Protein AF-A0A1B8F2D0-F1 (afdb_monomer)

Mean predicted aligned error: 13.28 Å

pLDDT: mean 87.21, std 10.66, range [32.91, 98.19]

Nearest PDB structures (foldseek):
  6fv0-assembly1_A  TM=8.113E-01  e=6.434E-10  Mus musculus
  6swu-assembly1_B  TM=7.373E-01  e=1.592E-09  Mus musculus
  7ai4-assembly2_B  TM=6.743E-01  e=9.922E-10  Homo sapiens
  7aie-assembly1_A  TM=6.925E-01  e=1.829E-08  Homo sapiens
  3edt-assembly2_D  TM=6.361E-01  e=1.054E-08  Homo sapiens

Solvent-accessible surface area (backbone atoms only — not comparable to full-atom values): 30219 Å² total; per-residue (Å²): 129,83,78,59,71,60,53,54,61,32,40,35,38,61,39,66,44,90,53,59,68,69,58,49,48,52,48,52,46,50,40,51,60,76,57,53,54,95,76,41,74,86,56,49,50,70,50,76,46,78,29,65,37,58,78,40,87,68,29,21,28,32,45,37,34,28,32,81,57,75,59,72,82,53,43,60,38,75,77,45,39,87,51,74,49,78,46,71,43,88,98,40,63,32,36,39,28,60,41,48,74,42,69,41,54,63,60,73,50,47,84,100,53,73,72,64,31,42,35,41,34,34,53,17,71,73,39,43,39,69,63,70,50,36,53,96,55,59,81,52,49,32,46,74,53,77,46,45,44,76,80,42,34,42,34,45,42,30,31,40,15,66,88,30,62,82,54,97,84,59,92,74,45,78,61,50,53,49,48,52,51,52,56,54,46,48,63,60,35,70,49,71,70,56,60,70,39,50,76,45,80,47,69,47,61,80,78,64,96,46,79,90,50,46,68,60,49,63,70,44,41,66,59,55,56,52,60,71,68,59,90,73,85,54,64,68,60,33,48,52,51,21,50,53,27,49,54,49,24,53,51,23,53,75,72,44,37,35,72,58,19,41,58,35,27,52,51,22,27,52,38,31,28,73,71,65,33,65,75,29,69,74,19,34,51,33,43,42,52,39,19,50,36,33,40,63,36,34,43,38,71,60,14,44,57,42,28,53,53,40,38,58,44,33,36,72,70,68,28,70,61,31,69,69,31,30,50,40,36,38,52,42,17,51,43,29,39,74,45,59,40,42,71,62,15,38,54,34,14,52,50,22,28,54,32,32,36,69,65,66,29,78,75,32,71,70,24,46,60,24,48,53,54,32,34,53,36,30,49,76,72,67,40,38,70,62,35,45,56,52,43,53,54,50,37,56,42,30,37,70,75,67,31,64,74,31,70,67,29,32,52,45,46,38,55,46,17,56,41,26,47,76,72,67,39,29,71,61,13,33,57,35,22,51,51,34,28,50,44,31,32,76,74,62,34,72,68,32,69,74,20,28,52,30,31,39,53,30,15,54,26,28,41,75,66,69,38,49,73,63,14,48,52,26,22,52,52,22,28,52,36,29,37,76,74,68,31,66,72,30,71,70,17,38,50,24,39,46,51,44,18,54,49,31,41,76,72,68,42,42,69,63,15,34,57,36,20,53,51,31,24,56,47,34,26,70,46,30,29,71,66,8,66,67,22,38,47,31,40,44,52,32,17,50,33,33,42,75,67,70,38,49,70,61,14,45,55,41,25,46,53,35,24,56,48,31,31,72,63,40,29,69,85,19,70,69,22,47,49,33,47,50,51,38,53,51,54,54,62,76,72,110

Secondary structure (DSSP, 8-state):
---PPPPEEEEEEEEESSS-HHHHHHHHHHHHHTTPPTTTTTT-EEEEEEEE-SS-TTEEEEEEEEESS--GGGHHHHHSTTS-EEEEETTEEEEEESS-BEEEE-SPPPTT----EEEEEEE-TT--TTGGGB-SSTT--BHHHHTHHHH-TTEEEEEEE------TTSS--HHHHHHHHHHHHHHHS-SHHHHHS-EEEEEE------GGGHHHHHHHHHHHHHHHTS----HHHHHHHHHHHHHHHHHHHHTT-HHHHHHHHHHHHHHHHHHH-TTSHHHHHHHHHHHHHHHHTT-HHHHHHHHHHHHHHHHHHT-TTSHHHHHHHHHHHHHHHHTT-HHHHHHHHHHHHHHHHHHT-TTSHHHHHHHHHHHHHHHHTT-HHHHHHHHHHHHHHHHHHT-TTSHHHHHHHHHHHHHHHHTT-HHHHHHHHHHHHHHHHHHH-SSSHHHHHHHHHHHHHHHHTT-HHHHHHHHHHHHHHHHHHH-TTSHHHHHHHHHHHHHHHHTT-HHHHHHHHHHHHHHHHHHH-TTSHHHHHHHHHHHHHHHHTT-HHHHHHHHHHHHHHHHHHH-TTSHHHHHHHHHHHHHHHHT-

Structure (mmCIF, N/CA/C/O backbone):
data_AF-A0A1B8F2D0-F1
#
_entry.id   AF-A0A1B8F2D0-F1
#
loop_
_atom_site.group_PDB
_atom_site.id
_atom_site.type_symbol
_atom_site.label_atom_id
_atom_site.label_alt_id
_atom_site.label_comp_id
_atom_site.label_asym_id
_atom_site.label_entity_id
_atom_site.label_seq_id
_atom_site.pdbx_PDB_ins_code
_atom_site.Cartn_x
_atom_site.Cartn_y
_atom_site.Cartn_z
_atom_site.occupancy
_atom_site.B_iso_or_equiv
_atom_site.auth_seq_id
_atom_site.auth_comp_id
_atom_site.auth_asym_id
_atom_site.auth_atom_id
_atom_site.pdbx_PDB_model_num
ATOM 1 N N . MET A 1 1 ? 17.342 -32.449 -41.306 1.00 37.16 1 MET A N 1
ATOM 2 C CA . MET A 1 1 ? 17.798 -31.048 -41.423 1.00 37.16 1 MET A CA 1
ATOM 3 C C . MET A 1 1 ? 18.150 -30.570 -40.030 1.00 37.16 1 MET A C 1
ATOM 5 O O . MET A 1 1 ? 17.300 -30.685 -39.156 1.00 37.16 1 MET A O 1
ATOM 9 N N . ALA A 1 2 ? 19.387 -30.128 -39.799 1.00 32.91 2 ALA A N 1
ATOM 10 C CA . ALA A 1 2 ? 19.757 -29.529 -38.520 1.00 32.91 2 ALA A CA 1
ATOM 11 C C . ALA A 1 2 ? 18.815 -28.348 -38.241 1.00 32.91 2 ALA A C 1
ATOM 13 O O . ALA A 1 2 ? 18.582 -27.526 -39.129 1.00 32.91 2 ALA A O 1
ATOM 14 N N . ALA A 1 3 ? 18.221 -28.301 -37.048 1.00 40.53 3 ALA A N 1
ATOM 15 C CA . ALA A 1 3 ? 17.404 -27.167 -36.649 1.00 40.53 3 ALA A CA 1
ATOM 16 C C . ALA A 1 3 ? 18.291 -25.914 -36.697 1.00 40.53 3 ALA A C 1
ATOM 18 O O . ALA A 1 3 ? 19.276 -25.839 -35.962 1.00 40.53 3 ALA A O 1
ATOM 19 N N . LYS A 1 4 ? 17.984 -24.961 -37.590 1.00 53.47 4 LYS A N 1
ATOM 20 C CA . LYS A 1 4 ? 18.651 -23.653 -37.585 1.00 53.47 4 LYS A CA 1
ATOM 21 C C . LYS A 1 4 ? 18.490 -23.075 -36.177 1.00 53.47 4 LYS A C 1
ATOM 23 O O . LYS A 1 4 ? 17.372 -23.022 -35.667 1.00 53.47 4 LYS A O 1
ATOM 28 N N . LYS A 1 5 ? 19.604 -22.718 -35.529 1.00 59.19 5 LYS A N 1
ATOM 29 C CA . LYS A 1 5 ? 19.568 -22.010 -34.243 1.00 59.19 5 LYS A CA 1
ATOM 30 C C . LYS A 1 5 ? 18.756 -20.722 -34.424 1.00 59.19 5 LYS A C 1
ATOM 32 O O . LYS A 1 5 ? 18.822 -20.098 -35.482 1.00 59.19 5 LYS A O 1
ATOM 37 N N . LYS A 1 6 ? 17.984 -20.361 -33.397 1.00 70.81 6 LYS A N 1
ATOM 38 C CA . LYS A 1 6 ? 17.197 -19.124 -33.341 1.00 70.81 6 LYS A CA 1
ATOM 39 C C . LYS A 1 6 ? 18.128 -17.934 -33.599 1.00 70.81 6 LYS A C 1
ATOM 41 O O . LYS A 1 6 ? 19.119 -17.796 -32.888 1.00 70.81 6 LYS A O 1
ATOM 46 N N . GLY A 1 7 ? 17.823 -17.131 -34.617 1.00 79.94 7 GLY A N 1
ATOM 47 C CA . GLY A 1 7 ? 18.615 -15.952 -34.951 1.00 79.94 7 GLY A CA 1
ATOM 48 C C . GLY A 1 7 ? 18.412 -14.825 -33.941 1.00 79.94 7 GLY A C 1
ATOM 49 O O . GLY A 1 7 ? 17.375 -14.763 -33.263 1.00 79.94 7 GLY A O 1
ATOM 50 N N . ILE A 1 8 ? 19.408 -13.952 -33.821 1.00 87.44 8 ILE A N 1
ATOM 51 C CA . ILE A 1 8 ? 19.352 -12.752 -32.977 1.00 87.44 8 ILE A CA 1
ATOM 52 C C . ILE A 1 8 ? 18.845 -11.608 -33.848 1.00 87.44 8 ILE A C 1
ATOM 54 O O . ILE A 1 8 ? 19.305 -11.446 -34.973 1.00 87.44 8 ILE A O 1
ATOM 58 N N . VAL A 1 9 ? 17.848 -10.871 -33.356 1.00 92.00 9 VAL A N 1
ATOM 59 C CA . VAL A 1 9 ? 17.161 -9.833 -34.132 1.00 92.00 9 VAL A CA 1
ATOM 60 C C . VAL A 1 9 ? 17.564 -8.467 -33.606 1.00 92.00 9 VAL A C 1
ATOM 62 O O . VAL A 1 9 ? 17.393 -8.209 -32.417 1.00 92.00 9 VAL A O 1
ATOM 65 N N . PHE A 1 10 ? 18.030 -7.613 -34.509 1.00 94.69 10 PHE A N 1
ATOM 66 C CA . PHE A 1 10 ? 18.288 -6.198 -34.281 1.00 94.69 10 PHE A CA 1
ATOM 67 C C . PHE A 1 10 ? 17.246 -5.362 -35.016 1.00 94.69 10 PHE A C 1
ATOM 69 O O . PHE A 1 10 ? 16.737 -5.755 -36.074 1.00 94.69 10 PHE A O 1
ATOM 76 N N . ARG A 1 11 ? 16.926 -4.203 -34.451 1.00 96.19 11 ARG A N 1
ATOM 77 C CA . ARG A 1 11 ? 16.190 -3.151 -35.139 1.00 96.19 11 ARG A CA 1
ATOM 78 C C . ARG A 1 11 ? 17.190 -2.201 -35.779 1.00 96.19 11 ARG A C 1
ATOM 80 O O . ARG A 1 11 ? 18.171 -1.840 -35.147 1.00 96.19 11 ARG A O 1
ATOM 87 N N . VAL A 1 12 ? 16.915 -1.789 -37.011 1.00 96.62 12 VAL A N 1
ATOM 88 C CA . VAL A 1 12 ? 17.678 -0.756 -37.717 1.00 96.62 12 VAL A CA 1
ATOM 89 C C . VAL A 1 12 ? 16.758 0.414 -38.010 1.00 96.62 12 VAL A C 1
ATOM 91 O O . VAL A 1 12 ? 15.696 0.225 -38.604 1.00 96.62 12 VAL A O 1
ATOM 94 N N . THR A 1 13 ? 17.148 1.614 -37.601 1.00 95.12 13 THR A N 1
ATOM 95 C CA . THR A 1 13 ? 16.396 2.857 -37.820 1.00 95.12 13 THR A CA 1
ATOM 96 C C . THR A 1 13 ? 17.169 3.810 -38.737 1.00 95.12 13 THR A C 1
ATOM 98 O O . THR A 1 13 ? 18.356 3.614 -38.977 1.00 95.12 13 THR A O 1
ATOM 101 N N . GLY A 1 14 ? 16.490 4.820 -39.295 1.00 92.38 14 GLY A N 1
ATOM 102 C CA . GLY A 1 14 ? 17.117 5.846 -40.147 1.00 92.38 14 GLY A CA 1
ATOM 103 C C . GLY A 1 14 ? 17.047 5.592 -41.660 1.00 92.38 14 GLY A C 1
ATOM 104 O O . GLY A 1 14 ? 17.364 6.498 -42.435 1.00 92.38 14 GLY A O 1
ATOM 105 N N . LEU A 1 15 ? 16.543 4.426 -42.082 1.00 94.06 15 LEU A N 1
ATOM 106 C CA . LEU A 1 15 ? 16.474 4.009 -43.489 1.00 94.06 15 LEU A CA 1
ATOM 107 C C . LEU A 1 15 ? 15.584 4.945 -44.332 1.00 94.06 15 LEU A C 1
ATOM 109 O O . LEU A 1 15 ? 14.533 5.373 -43.848 1.00 94.06 15 LEU A O 1
ATOM 113 N N . PRO A 1 16 ? 15.940 5.246 -45.594 1.00 92.31 16 PRO A N 1
ATOM 114 C CA . PRO A 1 16 ? 15.170 6.155 -46.439 1.00 92.31 16 PRO A CA 1
ATOM 115 C C . PRO A 1 16 ? 13.859 5.521 -46.927 1.00 92.31 16 PRO A C 1
ATOM 117 O O . PRO A 1 16 ? 13.847 4.405 -47.448 1.00 92.31 16 PRO A O 1
ATOM 120 N N . ALA A 1 17 ? 12.738 6.245 -46.816 1.00 89.50 17 ALA A N 1
ATOM 121 C CA . ALA A 1 17 ? 11.460 5.785 -47.371 1.00 89.50 17 ALA A CA 1
ATOM 122 C C . ALA A 1 17 ? 11.294 6.067 -48.874 1.00 89.50 17 ALA A C 1
ATOM 124 O O . ALA A 1 17 ? 10.435 5.453 -49.507 1.00 89.50 17 ALA A O 1
ATOM 125 N N . SER A 1 18 ? 12.112 6.962 -49.441 1.00 88.62 18 SER A N 1
ATOM 126 C CA . SER A 1 18 ? 12.074 7.361 -50.856 1.00 88.62 18 SER A CA 1
ATOM 127 C C . SER A 1 18 ? 12.490 6.251 -51.826 1.00 88.62 18 SER A C 1
ATOM 129 O O . SER A 1 18 ? 12.124 6.307 -52.999 1.00 88.62 18 SER A O 1
ATOM 131 N N . GLN A 1 19 ? 13.226 5.246 -51.348 1.00 88.38 19 GLN A N 1
ATOM 132 C CA . GLN A 1 19 ? 13.705 4.118 -52.145 1.00 88.38 19 GLN A CA 1
ATOM 133 C C . GLN A 1 19 ? 12.784 2.887 -52.003 1.00 88.38 19 GLN A C 1
ATOM 135 O O . GLN A 1 19 ? 12.209 2.656 -50.924 1.00 88.38 19 GLN A O 1
ATOM 140 N N . PRO A 1 20 ? 12.633 2.069 -53.065 1.00 91.56 20 PRO A N 1
ATOM 141 C CA . PRO A 1 20 ? 11.976 0.765 -52.995 1.00 91.56 20 PRO A CA 1
ATOM 142 C C . PRO A 1 20 ? 12.608 -0.147 -51.936 1.00 91.56 20 PRO A C 1
ATOM 144 O O . PRO A 1 20 ? 13.815 -0.110 -51.716 1.00 91.56 20 PRO A O 1
ATOM 147 N N . ASP A 1 21 ? 11.805 -1.011 -51.306 1.00 91.62 21 ASP A N 1
ATOM 148 C CA . ASP A 1 21 ? 12.278 -1.886 -50.219 1.00 91.62 21 ASP A CA 1
ATOM 149 C C . ASP A 1 21 ? 13.451 -2.784 -50.629 1.00 91.62 21 ASP A C 1
ATOM 151 O O . ASP A 1 21 ? 14.294 -3.094 -49.794 1.00 91.62 21 ASP A O 1
ATOM 155 N N . ASP A 1 22 ? 13.516 -3.202 -51.893 1.00 92.75 22 ASP A N 1
ATOM 156 C CA . ASP A 1 22 ? 14.605 -4.048 -52.381 1.00 92.75 22 ASP A CA 1
ATOM 157 C C . ASP A 1 22 ? 15.916 -3.264 -52.552 1.00 92.75 22 ASP A C 1
ATOM 159 O O . ASP A 1 22 ? 16.972 -3.789 -52.215 1.00 92.75 22 ASP A O 1
ATOM 163 N N . GLU A 1 23 ? 15.865 -1.988 -52.950 1.00 93.06 23 GLU A N 1
ATOM 164 C CA . GLU A 1 23 ? 17.053 -1.118 -52.987 1.00 93.06 23 GLU A CA 1
ATOM 165 C C . GLU A 1 23 ? 17.567 -0.822 -51.573 1.00 93.06 23 GLU A C 1
ATOM 167 O O . GLU A 1 23 ? 18.763 -0.934 -51.312 1.00 93.06 23 GLU A O 1
ATOM 172 N N . VAL A 1 24 ? 16.657 -0.542 -50.631 1.00 93.00 24 VAL A N 1
ATOM 173 C CA . VAL A 1 24 ? 17.008 -0.331 -49.216 1.00 93.00 24 VAL A CA 1
ATOM 174 C C . VAL A 1 24 ? 17.642 -1.586 -48.612 1.00 93.00 24 VAL A C 1
ATOM 176 O O . VAL A 1 24 ? 18.582 -1.476 -47.829 1.00 93.00 24 VAL A O 1
ATOM 179 N N . LYS A 1 25 ? 17.161 -2.788 -48.966 1.00 94.56 25 LYS A N 1
ATOM 180 C CA . LYS A 1 25 ? 17.766 -4.051 -48.509 1.00 94.56 25 LYS A CA 1
ATOM 181 C C . LYS A 1 25 ? 19.174 -4.250 -49.050 1.00 94.56 25 LYS A C 1
ATOM 183 O O . LYS A 1 25 ? 20.028 -4.680 -48.283 1.00 94.56 25 LYS A O 1
ATOM 188 N N . GLU A 1 26 ? 19.409 -3.973 -50.331 1.00 94.12 26 GLU A N 1
ATOM 189 C CA . GLU A 1 26 ? 20.747 -4.106 -50.918 1.00 94.12 26 GLU A CA 1
ATOM 190 C C . GLU A 1 26 ? 21.720 -3.080 -50.323 1.00 94.12 26 GLU A C 1
ATOM 192 O O . GLU A 1 26 ? 22.839 -3.443 -49.972 1.00 94.12 26 GLU A O 1
ATOM 197 N N . ALA A 1 27 ? 21.281 -1.834 -50.107 1.00 94.19 27 ALA A N 1
ATOM 198 C CA . ALA A 1 27 ? 22.089 -0.810 -49.442 1.00 94.19 27 ALA A CA 1
ATOM 199 C C . ALA A 1 27 ? 22.403 -1.173 -47.980 1.00 94.19 27 ALA A C 1
ATOM 201 O O . ALA A 1 27 ? 23.553 -1.085 -47.554 1.00 94.19 27 ALA A O 1
ATOM 202 N N . LEU A 1 28 ? 21.403 -1.646 -47.226 1.00 95.44 28 LEU A N 1
ATOM 203 C CA . LEU A 1 28 ? 21.590 -2.121 -45.853 1.00 95.44 28 LEU A CA 1
ATOM 204 C C . LEU A 1 28 ? 22.536 -3.322 -45.805 1.00 95.44 28 LEU A C 1
ATOM 206 O O . LEU A 1 28 ? 23.345 -3.436 -44.890 1.00 95.44 28 LEU A O 1
ATOM 210 N N . LYS A 1 29 ? 22.438 -4.223 -46.785 1.00 94.75 29 LYS A N 1
ATOM 211 C CA . LYS A 1 29 ? 23.337 -5.364 -46.887 1.00 94.75 29 LYS A CA 1
ATOM 212 C C . LYS A 1 29 ? 24.772 -4.930 -47.154 1.00 94.75 29 LYS A C 1
ATOM 214 O O . LYS A 1 29 ? 25.646 -5.396 -46.440 1.00 94.75 29 LYS A O 1
ATOM 219 N N . ALA A 1 30 ? 24.994 -4.024 -48.105 1.00 93.62 30 ALA A N 1
ATOM 220 C CA . ALA A 1 30 ? 26.321 -3.476 -48.366 1.00 93.62 30 ALA A CA 1
ATOM 221 C C . ALA A 1 30 ? 26.915 -2.824 -47.107 1.00 93.62 30 ALA A C 1
ATOM 223 O O . ALA A 1 30 ? 28.030 -3.150 -46.730 1.00 93.62 30 ALA A O 1
ATOM 224 N N . ALA A 1 31 ? 26.132 -2.010 -46.389 1.00 94.56 31 ALA A N 1
ATOM 225 C CA . ALA A 1 31 ? 26.585 -1.387 -45.145 1.00 94.56 31 ALA A CA 1
ATOM 226 C C . ALA A 1 31 ? 26.924 -2.407 -44.042 1.00 94.56 31 ALA A C 1
ATOM 228 O O . ALA A 1 31 ? 27.881 -2.210 -43.299 1.00 94.56 31 ALA A O 1
ATOM 229 N N . ILE A 1 32 ? 26.163 -3.502 -43.923 1.00 94.69 32 ILE A N 1
ATOM 230 C CA . ILE A 1 32 ? 26.495 -4.589 -42.989 1.00 94.69 32 ILE A CA 1
ATOM 231 C C . ILE A 1 32 ? 27.791 -5.276 -43.422 1.00 94.69 32 ILE A C 1
ATOM 233 O O . ILE A 1 32 ? 28.680 -5.427 -42.591 1.00 94.69 32 ILE A O 1
ATOM 237 N N . ASP A 1 33 ? 27.890 -5.670 -44.693 1.00 92.75 33 ASP A N 1
ATOM 238 C CA . ASP A 1 33 ? 29.039 -6.394 -45.243 1.00 92.75 33 ASP A CA 1
ATOM 239 C C . ASP A 1 33 ? 30.335 -5.563 -45.098 1.00 92.75 33 ASP A C 1
ATOM 241 O O . ASP A 1 33 ? 31.348 -6.101 -44.660 1.00 92.75 33 ASP A O 1
ATOM 245 N N . ASP A 1 34 ? 30.280 -4.244 -45.322 1.00 92.81 34 ASP A N 1
ATOM 246 C CA . ASP A 1 34 ? 31.410 -3.310 -45.158 1.00 92.81 34 ASP A CA 1
ATOM 247 C C . ASP A 1 34 ? 31.918 -3.194 -43.703 1.00 92.81 34 ASP A C 1
ATOM 249 O O . ASP A 1 34 ? 33.046 -2.754 -43.473 1.00 92.81 34 ASP A O 1
ATOM 253 N N . ASN A 1 35 ? 31.103 -3.581 -42.715 1.00 93.06 35 ASN A N 1
ATOM 254 C CA . ASN A 1 35 ? 31.436 -3.527 -41.285 1.00 93.06 35 ASN A CA 1
ATOM 255 C C . ASN A 1 35 ? 31.763 -4.903 -40.678 1.00 93.06 35 ASN A C 1
ATOM 257 O O . ASN A 1 35 ? 32.077 -4.986 -39.488 1.00 93.06 35 ASN A O 1
ATOM 261 N N . LEU A 1 36 ? 31.688 -5.988 -41.457 1.00 92.81 36 LEU A N 1
ATOM 262 C CA . LEU A 1 36 ? 32.051 -7.324 -40.986 1.00 92.81 36 LEU A CA 1
ATOM 263 C C . LEU A 1 36 ? 33.571 -7.483 -40.864 1.00 92.81 36 LEU A C 1
ATOM 265 O O . LEU A 1 36 ? 34.343 -7.016 -41.702 1.00 92.81 36 LEU A O 1
ATOM 269 N N . ALA A 1 37 ? 34.012 -8.204 -39.833 1.00 90.00 37 ALA A N 1
ATOM 270 C CA . ALA A 1 37 ? 35.415 -8.563 -39.683 1.00 90.00 37 ALA A CA 1
ATOM 271 C C . ALA A 1 37 ? 35.824 -9.681 -40.662 1.00 90.00 37 ALA A C 1
ATOM 273 O O . ALA A 1 37 ? 35.009 -10.482 -41.139 1.00 90.00 37 ALA A O 1
ATOM 274 N N . GLU A 1 38 ? 37.128 -9.779 -40.943 1.00 86.00 38 GLU A N 1
ATOM 275 C CA . GLU A 1 38 ? 37.668 -10.761 -41.887 1.00 86.00 38 GLU A CA 1
ATOM 276 C C . GLU A 1 38 ? 37.287 -12.201 -41.479 1.00 86.00 38 GLU A C 1
ATOM 278 O O . GLU A 1 38 ? 37.617 -12.694 -40.398 1.00 86.00 38 GLU A O 1
ATOM 283 N N . GLY A 1 39 ? 36.578 -12.907 -42.365 1.00 82.06 39 GLY A N 1
ATOM 284 C CA . GLY A 1 39 ? 36.123 -14.281 -42.134 1.00 82.06 39 GLY A CA 1
ATOM 285 C C . GLY A 1 39 ? 34.761 -14.427 -41.438 1.00 82.06 39 GLY A C 1
ATOM 286 O O . GLY A 1 39 ? 34.318 -15.569 -41.248 1.00 82.06 39 GLY A O 1
ATOM 287 N N . GLU A 1 40 ? 34.075 -13.329 -41.099 1.00 87.25 40 GLU A N 1
ATOM 288 C CA . GLU A 1 40 ? 32.674 -13.349 -40.649 1.00 87.25 40 GLU A CA 1
ATOM 289 C C . GLU A 1 40 ? 31.694 -13.603 -41.805 1.00 87.25 40 GLU A C 1
ATOM 291 O O . GLU A 1 40 ? 30.746 -14.374 -41.636 1.00 87.25 40 GLU A O 1
ATOM 296 N N . GLU A 1 41 ? 31.973 -13.072 -43.001 1.00 82.81 41 GLU A N 1
ATOM 297 C CA . GLU A 1 41 ? 31.148 -13.218 -44.218 1.00 82.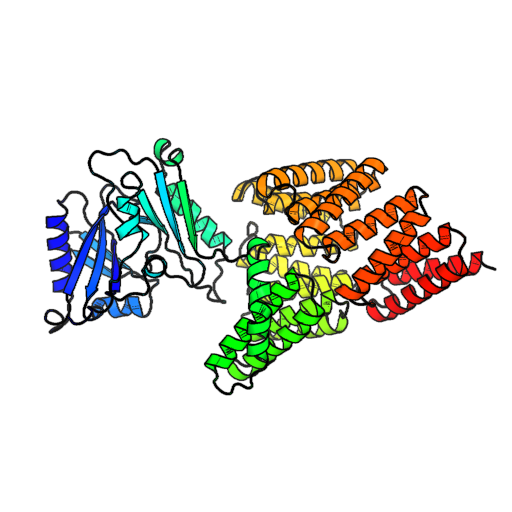81 41 GLU A CA 1
ATOM 298 C C . GLU A 1 41 ? 30.836 -14.683 -44.578 1.00 82.81 41 GLU A C 1
ATOM 300 O O . GLU A 1 41 ? 29.756 -15.020 -45.059 1.00 82.81 41 GLU A O 1
ATOM 305 N N . ALA A 1 42 ? 31.780 -15.594 -44.319 1.00 80.56 42 ALA A N 1
ATOM 306 C CA . ALA A 1 42 ? 31.626 -17.018 -44.620 1.00 80.56 42 ALA A CA 1
ATOM 307 C C . ALA A 1 42 ? 30.788 -17.781 -43.573 1.00 80.56 42 ALA A C 1
ATOM 309 O O . ALA A 1 42 ? 30.414 -18.936 -43.802 1.00 80.56 42 ALA A O 1
ATOM 310 N N . LYS A 1 43 ? 30.534 -17.179 -42.403 1.00 83.88 43 LYS A N 1
ATOM 311 C CA . LYS A 1 43 ? 29.903 -17.825 -41.237 1.00 83.88 43 LYS A CA 1
ATOM 312 C C . LYS A 1 43 ? 28.554 -17.215 -40.876 1.00 83.88 43 LYS A C 1
ATOM 314 O O . LYS A 1 43 ? 27.683 -17.937 -40.382 1.00 83.88 43 LYS A O 1
ATOM 319 N N . LEU A 1 44 ? 28.393 -15.913 -41.089 1.00 87.38 44 LEU A N 1
ATOM 320 C CA . LEU A 1 44 ? 27.187 -15.171 -40.766 1.00 87.38 44 LEU A CA 1
ATOM 321 C C . LEU A 1 44 ? 26.279 -15.079 -41.988 1.00 87.38 44 LEU A C 1
ATOM 323 O O . LEU A 1 44 ? 26.705 -14.841 -43.110 1.00 87.38 44 LEU A O 1
ATOM 327 N N . THR A 1 45 ? 24.988 -15.278 -41.758 1.00 90.12 45 THR A N 1
ATOM 328 C CA . THR A 1 45 ? 23.948 -14.965 -42.744 1.00 90.12 45 THR A CA 1
ATOM 329 C C . THR A 1 45 ? 22.859 -14.189 -42.037 1.00 90.12 45 THR A C 1
ATOM 331 O O . THR A 1 45 ? 22.625 -14.422 -40.852 1.00 90.12 45 THR A O 1
ATOM 334 N N . PHE A 1 46 ? 22.166 -13.295 -42.730 1.00 92.50 46 PHE A N 1
ATOM 335 C CA . PHE A 1 46 ? 21.071 -12.547 -42.126 1.00 92.50 46 PHE A CA 1
ATOM 336 C C . PHE A 1 46 ? 19.878 -12.407 -43.064 1.00 92.50 46 PHE A C 1
ATOM 338 O O . PHE A 1 46 ? 19.997 -12.549 -44.279 1.00 92.50 46 PHE A O 1
ATOM 345 N N . ASN A 1 47 ? 18.715 -12.138 -42.474 1.00 91.44 47 ASN A N 1
ATOM 346 C CA . ASN A 1 47 ? 17.502 -11.760 -43.190 1.00 91.44 47 ASN A CA 1
ATOM 347 C C . ASN A 1 47 ? 17.051 -10.379 -42.716 1.00 91.44 47 ASN A C 1
ATOM 349 O O . ASN A 1 47 ? 16.975 -10.153 -41.511 1.00 91.44 47 ASN A O 1
ATOM 353 N N . ALA A 1 48 ? 16.682 -9.498 -43.646 1.00 93.50 48 ALA A N 1
ATOM 354 C CA . ALA A 1 48 ? 16.153 -8.172 -43.337 1.00 93.50 48 ALA A CA 1
ATOM 355 C C . ALA A 1 48 ? 14.694 -8.033 -43.797 1.00 93.50 48 ALA A C 1
ATOM 357 O O . ALA A 1 48 ? 14.361 -8.295 -44.956 1.00 93.50 48 ALA A O 1
ATOM 358 N N . ALA A 1 49 ? 13.819 -7.599 -42.889 1.00 93.25 49 ALA A N 1
ATOM 359 C CA . ALA A 1 49 ? 12.449 -7.200 -43.207 1.00 93.25 49 ALA A CA 1
ATOM 360 C C . ALA A 1 49 ? 12.316 -5.679 -43.086 1.00 93.25 49 ALA A C 1
ATOM 362 O O . ALA A 1 49 ? 12.474 -5.152 -41.988 1.00 93.25 49 ALA A O 1
ATOM 363 N N . ILE A 1 50 ? 12.021 -4.999 -44.198 1.00 94.94 50 ILE A N 1
ATOM 364 C CA . ILE A 1 50 ? 11.810 -3.546 -44.247 1.00 94.94 50 ILE A CA 1
ATOM 365 C C . ILE A 1 50 ? 10.364 -3.230 -43.875 1.00 94.94 50 ILE A C 1
ATOM 367 O O . ILE A 1 50 ? 9.435 -3.881 -44.353 1.00 94.94 50 ILE A O 1
ATOM 371 N N . LEU A 1 51 ? 10.185 -2.255 -42.991 1.00 94.19 51 LEU A N 1
ATOM 372 C CA . LEU A 1 51 ? 8.921 -1.904 -42.362 1.00 94.19 51 LEU A CA 1
ATOM 373 C C . LEU A 1 51 ? 8.742 -0.380 -42.324 1.00 94.19 51 LEU A C 1
ATOM 375 O O . LEU A 1 51 ? 9.730 0.357 -42.248 1.00 94.19 51 LEU A O 1
ATOM 379 N N . PRO A 1 52 ? 7.494 0.117 -42.322 1.00 91.94 52 PRO A N 1
ATOM 380 C CA . PRO A 1 52 ? 7.228 1.530 -42.075 1.00 91.94 52 PRO A CA 1
ATOM 381 C C . PRO A 1 52 ? 7.751 1.960 -40.700 1.00 91.94 52 PRO A C 1
ATOM 383 O O . PRO A 1 52 ? 7.578 1.236 -39.714 1.00 91.94 52 PRO A O 1
ATOM 386 N N . SER A 1 53 ? 8.356 3.147 -40.622 1.00 93.56 53 SER A N 1
ATOM 387 C CA . SER A 1 53 ? 8.674 3.758 -39.331 1.00 93.56 53 SER A CA 1
ATOM 388 C C . SER A 1 53 ? 7.396 4.138 -38.595 1.00 93.56 53 SER A C 1
ATOM 390 O O . SER A 1 53 ? 6.386 4.513 -39.195 1.00 93.56 53 SER A O 1
ATOM 392 N N . CYS A 1 54 ? 7.439 4.052 -37.265 1.00 93.06 54 CYS A N 1
ATOM 393 C CA . CYS A 1 54 ? 6.305 4.471 -36.463 1.00 93.06 54 CYS A CA 1
ATOM 394 C C . CYS A 1 54 ? 6.167 5.985 -36.324 1.00 93.06 54 CYS A C 1
ATOM 396 O O . CYS A 1 54 ? 5.058 6.454 -36.062 1.00 93.06 54 CYS A O 1
ATOM 398 N N . TYR A 1 55 ? 7.284 6.696 -36.467 1.00 91.69 55 TYR A N 1
ATOM 399 C CA . TYR A 1 55 ? 7.448 8.088 -36.061 1.00 91.69 55 TYR A CA 1
ATOM 400 C C . TYR A 1 55 ? 7.554 9.054 -37.236 1.00 91.69 55 TYR A C 1
ATOM 402 O O . TYR A 1 55 ? 7.162 10.209 -37.103 1.00 91.69 55 TYR A O 1
ATOM 410 N N . ASP A 1 56 ? 8.086 8.589 -38.364 1.00 88.25 56 ASP A N 1
ATOM 411 C CA . ASP A 1 56 ? 8.431 9.440 -39.496 1.00 88.25 56 ASP A CA 1
ATOM 412 C C . ASP A 1 56 ? 8.109 8.727 -40.811 1.00 88.25 56 ASP A C 1
ATOM 414 O O . ASP A 1 56 ? 8.674 7.681 -41.113 1.00 88.25 56 ASP A O 1
ATOM 418 N N . ASN A 1 57 ? 7.204 9.302 -41.601 1.00 86.69 57 ASN A N 1
ATOM 419 C CA . ASN A 1 57 ? 6.778 8.726 -42.875 1.00 86.69 57 ASN A CA 1
ATOM 420 C C . ASN A 1 57 ? 7.859 8.815 -43.968 1.00 86.69 57 ASN A C 1
ATOM 422 O O . ASN A 1 57 ? 7.746 8.127 -44.981 1.00 86.69 57 ASN A O 1
ATOM 426 N N . GLU A 1 58 ? 8.897 9.634 -43.778 1.00 90.25 58 GLU A N 1
ATOM 427 C CA . GLU A 1 58 ? 10.054 9.729 -44.678 1.00 90.25 58 GLU A CA 1
ATOM 428 C C . GLU A 1 58 ? 11.141 8.696 -44.345 1.00 90.25 58 GLU A C 1
ATOM 430 O O . GLU A 1 58 ? 12.130 8.555 -45.075 1.00 90.25 58 GLU A O 1
ATOM 435 N N . LYS A 1 59 ? 10.939 7.923 -43.270 1.00 93.19 59 LYS A N 1
ATOM 436 C CA . LYS A 1 59 ? 11.868 6.900 -42.796 1.00 93.19 59 LYS A CA 1
ATOM 437 C C . LYS A 1 59 ? 11.234 5.511 -42.751 1.00 93.19 59 LYS A C 1
ATOM 439 O O . LYS A 1 59 ? 10.027 5.325 -42.603 1.00 93.19 59 LYS A O 1
ATOM 444 N N . LYS A 1 60 ? 12.090 4.501 -42.837 1.00 94.38 60 LYS A N 1
ATOM 445 C CA . LYS A 1 60 ? 11.768 3.083 -42.667 1.00 94.38 60 LYS A CA 1
ATOM 446 C C . LYS A 1 60 ? 12.585 2.499 -41.518 1.00 94.38 60 LYS A C 1
ATOM 448 O O . LYS A 1 60 ? 13.554 3.089 -41.040 1.00 94.38 60 LYS A O 1
ATOM 453 N N . VAL A 1 61 ? 12.161 1.329 -41.069 1.00 96.00 61 VAL A N 1
ATOM 454 C CA . VAL A 1 61 ? 12.835 0.519 -40.053 1.00 96.00 61 VAL A CA 1
ATOM 455 C C . VAL A 1 61 ? 13.085 -0.861 -40.645 1.00 96.00 61 VAL A C 1
ATOM 457 O O . VAL A 1 61 ? 12.261 -1.347 -41.417 1.00 96.00 61 VAL A O 1
ATOM 460 N N . ALA A 1 62 ? 14.186 -1.517 -40.288 1.00 96.44 62 ALA A N 1
ATOM 461 C CA . ALA A 1 62 ? 14.396 -2.921 -40.618 1.00 96.44 62 ALA A CA 1
ATOM 462 C C . ALA A 1 62 ? 14.462 -3.795 -39.366 1.00 96.44 62 ALA A C 1
ATOM 464 O O . ALA A 1 62 ? 14.983 -3.390 -38.329 1.00 96.44 62 ALA A O 1
ATOM 465 N N . LEU A 1 63 ? 13.949 -5.018 -39.482 1.00 95.06 63 LEU A N 1
ATOM 466 C CA . LEU A 1 63 ? 14.232 -6.107 -38.551 1.00 95.06 63 LEU A CA 1
ATOM 467 C C . LEU A 1 63 ? 15.285 -7.007 -39.190 1.00 95.06 63 LEU A C 1
ATOM 469 O O . LEU A 1 63 ? 14.974 -7.703 -40.160 1.00 95.06 63 LEU A O 1
ATOM 473 N N . VAL A 1 64 ? 16.506 -6.984 -38.660 1.00 95.31 64 VAL A N 1
ATOM 474 C CA . VAL A 1 64 ? 17.642 -7.757 -39.175 1.00 95.31 64 VAL A CA 1
ATOM 475 C C . VAL A 1 64 ? 17.892 -8.945 -38.254 1.00 95.31 64 VAL A C 1
ATOM 477 O O . VAL A 1 64 ? 18.278 -8.778 -37.101 1.00 95.31 64 VAL A O 1
ATOM 480 N N . GLU A 1 65 ? 17.633 -10.156 -38.745 1.00 92.69 65 GLU A N 1
ATOM 481 C CA . GLU A 1 65 ? 17.863 -11.402 -38.011 1.00 92.69 65 GLU A CA 1
ATOM 482 C C . GLU A 1 65 ? 19.159 -12.067 -38.478 1.00 92.69 65 GLU A C 1
ATOM 484 O O . GLU A 1 65 ? 19.213 -12.579 -39.596 1.00 92.69 65 GLU A O 1
ATOM 489 N N . PHE A 1 66 ? 20.172 -12.102 -37.610 1.00 91.88 66 PHE A N 1
ATOM 490 C CA . PHE A 1 66 ? 21.450 -12.770 -37.854 1.00 91.88 66 PHE A CA 1
ATOM 491 C C . PHE A 1 66 ? 21.414 -14.243 -37.432 1.00 91.88 66 PHE A C 1
ATOM 493 O O . PHE A 1 66 ? 20.913 -14.608 -36.363 1.00 91.88 66 PHE A O 1
ATOM 500 N N . PHE A 1 67 ? 22.006 -15.095 -38.263 1.00 88.75 67 PHE A N 1
ATOM 501 C CA . PHE A 1 67 ? 22.227 -16.518 -38.043 1.00 88.75 67 PHE A CA 1
ATOM 502 C C . PHE A 1 67 ? 23.728 -16.810 -38.070 1.00 88.75 67 PHE A C 1
ATOM 504 O O . PHE A 1 67 ? 24.450 -16.301 -38.920 1.00 88.75 67 PHE A O 1
ATOM 511 N N . GLY A 1 68 ? 24.181 -17.694 -37.179 1.00 84.56 68 GLY A N 1
ATOM 512 C CA . GLY A 1 68 ? 25.597 -18.069 -37.068 1.00 84.56 68 GLY A CA 1
ATOM 513 C C . GLY A 1 68 ? 26.363 -17.326 -35.969 1.00 84.56 68 GLY A C 1
ATOM 514 O O . GLY A 1 68 ? 27.436 -17.782 -35.593 1.00 84.56 68 GLY A O 1
ATOM 515 N N . GLY A 1 69 ? 25.786 -16.269 -35.392 1.0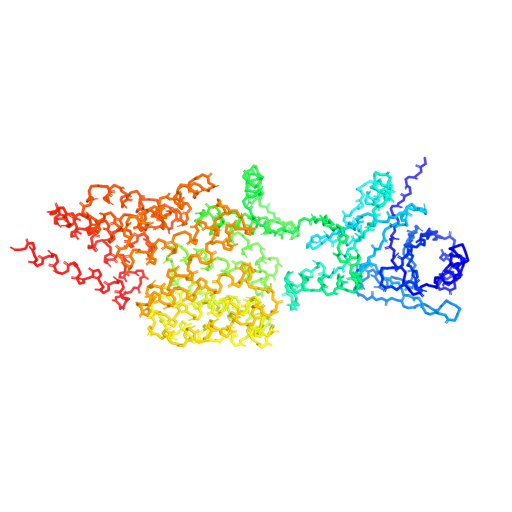0 86.62 69 GLY A N 1
ATOM 516 C CA . GLY A 1 69 ? 26.388 -15.459 -34.330 1.00 86.62 69 GLY A CA 1
ATOM 517 C C . GLY A 1 69 ? 25.867 -14.022 -34.367 1.00 86.62 69 GLY A C 1
ATOM 518 O O . GLY A 1 69 ? 24.944 -13.730 -35.128 1.00 86.62 69 GLY A O 1
ATOM 519 N N . VAL A 1 70 ? 26.450 -13.156 -33.540 1.00 89.25 70 VAL A N 1
ATOM 520 C CA . VAL A 1 70 ? 26.315 -11.695 -33.652 1.00 89.25 70 VAL A CA 1
ATOM 521 C C . VAL A 1 70 ? 27.587 -11.175 -34.324 1.00 89.25 70 VAL A C 1
ATOM 523 O O . VAL A 1 70 ? 28.653 -11.629 -33.905 1.00 89.25 70 VAL A O 1
ATOM 526 N N . PRO A 1 71 ? 27.489 -10.291 -35.336 1.00 92.62 71 PRO A N 1
ATOM 527 C CA . PRO A 1 71 ? 28.655 -9.624 -35.914 1.00 92.62 71 PRO A CA 1
ATOM 528 C C . PRO A 1 71 ? 29.517 -8.935 -34.858 1.00 92.62 71 PRO A C 1
ATOM 530 O O . PRO A 1 71 ? 28.976 -8.370 -33.905 1.00 92.62 71 PRO A O 1
ATOM 533 N N . GLU A 1 72 ? 30.836 -8.928 -35.042 1.00 92.19 72 GLU A N 1
ATOM 534 C CA . GLU A 1 72 ? 31.768 -8.336 -34.075 1.00 92.19 72 GLU A CA 1
ATOM 535 C C . GLU A 1 72 ? 31.451 -6.862 -33.780 1.00 92.19 72 GLU A C 1
ATOM 537 O O . GLU A 1 72 ? 31.397 -6.474 -32.611 1.00 92.19 72 GLU A O 1
ATOM 542 N N . PHE A 1 73 ? 31.110 -6.070 -34.801 1.00 92.31 73 PHE A N 1
ATOM 543 C CA . PHE A 1 73 ? 30.761 -4.653 -34.636 1.00 92.31 73 PHE A CA 1
ATOM 544 C C . PHE A 1 73 ? 29.458 -4.410 -33.845 1.00 92.31 73 PHE A C 1
ATOM 546 O O . PHE A 1 73 ? 29.244 -3.318 -33.336 1.00 92.31 73 PHE A O 1
ATOM 553 N N . LEU A 1 74 ? 28.593 -5.424 -33.698 1.00 92.12 74 LEU A N 1
ATOM 554 C CA . LEU A 1 74 ? 27.368 -5.365 -32.884 1.00 92.12 74 LEU A CA 1
ATOM 555 C C . LEU A 1 74 ? 27.516 -6.085 -31.537 1.00 92.12 74 LEU A C 1
ATOM 557 O O . LEU A 1 74 ? 26.555 -6.173 -30.768 1.00 92.12 74 LEU A O 1
ATOM 561 N N . SER A 1 75 ? 28.696 -6.634 -31.237 1.00 88.12 75 SER A N 1
ATOM 562 C CA . SER A 1 75 ? 28.924 -7.398 -30.008 1.00 88.12 75 SER A CA 1
ATOM 563 C C . SER A 1 75 ? 28.744 -6.537 -28.754 1.00 88.12 75 SER A C 1
ATOM 565 O O . SER A 1 75 ? 28.188 -7.019 -27.764 1.00 88.12 75 SER A O 1
ATOM 567 N N . GLU A 1 76 ? 29.088 -5.249 -28.811 1.00 83.88 76 GLU A N 1
ATOM 568 C CA . GLU A 1 76 ? 28.882 -4.318 -27.698 1.00 83.88 76 GLU A CA 1
ATOM 569 C C . GLU A 1 76 ? 27.403 -4.150 -27.345 1.00 83.88 76 GLU A C 1
ATOM 571 O O . GLU A 1 76 ? 27.070 -4.132 -26.163 1.00 83.88 76 GLU A O 1
ATOM 576 N N . LEU A 1 77 ? 26.494 -4.169 -28.325 1.00 84.19 77 LEU A N 1
ATOM 577 C CA . LEU A 1 77 ? 25.051 -4.103 -28.067 1.00 84.19 77 LEU A CA 1
ATOM 578 C C . LEU A 1 77 ? 24.521 -5.347 -27.342 1.00 84.19 77 LEU A C 1
ATOM 580 O O . LEU A 1 77 ? 23.497 -5.284 -26.667 1.00 84.19 77 LEU A O 1
ATOM 584 N N . THR A 1 78 ? 25.222 -6.482 -27.419 1.00 74.94 78 THR A N 1
ATOM 585 C CA . THR A 1 78 ? 24.858 -7.659 -26.612 1.00 74.94 78 THR A CA 1
ATOM 586 C C . THR A 1 78 ? 25.305 -7.534 -25.157 1.00 74.94 78 THR A C 1
ATOM 588 O O . THR A 1 78 ? 24.667 -8.109 -24.272 1.00 74.94 78 THR A O 1
ATOM 591 N N . ALA A 1 79 ? 26.373 -6.772 -24.903 1.00 70.69 79 ALA A N 1
ATOM 592 C CA . ALA A 1 79 ? 26.906 -6.508 -23.570 1.00 70.69 79 ALA A CA 1
ATOM 593 C C . ALA A 1 79 ? 26.214 -5.309 -22.895 1.00 70.69 79 ALA A C 1
ATOM 595 O O . ALA A 1 79 ? 25.916 -5.369 -21.701 1.00 70.69 79 ALA A O 1
ATOM 596 N N . ASN A 1 80 ? 25.900 -4.259 -23.661 1.00 73.00 80 ASN A N 1
ATOM 597 C CA . ASN A 1 80 ? 25.137 -3.088 -23.243 1.00 73.00 80 ASN A CA 1
ATOM 598 C C . ASN A 1 80 ? 23.920 -2.859 -24.165 1.00 73.00 80 ASN A C 1
ATOM 600 O O . ASN A 1 80 ? 23.960 -2.022 -25.064 1.00 73.00 80 ASN A O 1
ATOM 604 N N . PRO A 1 81 ? 22.804 -3.573 -23.941 1.00 68.50 81 PRO A N 1
ATOM 605 C CA . PRO A 1 81 ? 21.655 -3.543 -24.846 1.00 68.50 81 PRO A CA 1
ATOM 606 C C . PRO A 1 81 ? 20.884 -2.218 -24.868 1.00 68.50 81 PRO A C 1
ATOM 608 O O . PRO A 1 81 ? 19.970 -2.082 -25.674 1.00 68.50 81 PRO A O 1
ATOM 611 N N . LEU A 1 82 ? 21.202 -1.261 -23.988 1.00 71.75 82 LEU A N 1
ATOM 612 C CA . LEU A 1 82 ? 20.510 0.030 -23.923 1.00 71.75 82 LEU A CA 1
ATOM 613 C C . LEU A 1 82 ? 21.070 1.087 -24.883 1.00 71.75 82 LEU A C 1
ATOM 615 O O . LEU A 1 82 ? 20.392 2.091 -25.093 1.00 71.75 82 LEU A O 1
ATOM 619 N N . ASP A 1 83 ? 22.262 0.868 -25.435 1.00 79.19 83 ASP A N 1
ATOM 620 C CA . ASP A 1 83 ? 22.870 1.773 -26.411 1.00 79.19 83 ASP A CA 1
ATOM 621 C C . ASP A 1 83 ? 22.398 1.452 -27.838 1.00 79.19 83 ASP A C 1
ATOM 623 O O . ASP A 1 83 ? 21.723 0.449 -28.100 1.00 79.19 83 ASP A O 1
ATOM 627 N N . ASP A 1 84 ? 22.757 2.331 -28.765 1.00 87.56 84 ASP A N 1
ATOM 628 C CA . ASP A 1 84 ? 22.581 2.157 -30.196 1.00 87.56 84 ASP A CA 1
ATOM 629 C C . ASP A 1 84 ? 23.937 2.236 -30.920 1.00 87.56 84 ASP A C 1
ATOM 631 O O . ASP A 1 84 ? 24.894 2.828 -30.421 1.00 87.56 84 ASP A O 1
ATOM 635 N N . TRP A 1 85 ? 24.048 1.586 -32.080 1.00 91.31 85 TRP A N 1
ATOM 636 C CA . TRP A 1 85 ? 25.284 1.543 -32.867 1.00 91.31 85 TRP A CA 1
ATOM 637 C C . T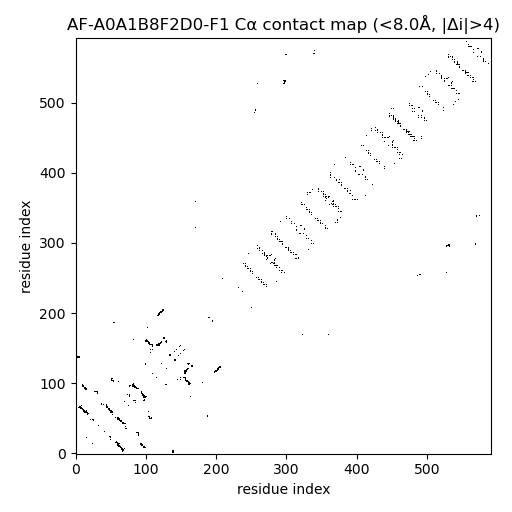RP A 1 85 ? 25.064 2.137 -34.254 1.00 91.31 85 TRP A C 1
ATOM 639 O O . TRP A 1 85 ? 24.285 1.603 -35.048 1.00 91.31 85 TRP A O 1
ATOM 649 N N . GLN A 1 86 ? 25.760 3.233 -34.553 1.00 93.56 86 GLN A N 1
ATOM 650 C CA . GLN A 1 86 ? 25.619 3.954 -35.816 1.00 93.56 86 GLN A CA 1
ATOM 651 C C . GLN A 1 86 ? 26.536 3.391 -36.903 1.00 93.56 86 GLN A C 1
ATOM 653 O O . GLN A 1 86 ? 27.694 3.061 -36.651 1.00 93.56 86 GLN A O 1
ATOM 658 N N . VAL A 1 87 ? 26.004 3.300 -38.120 1.00 93.38 87 VAL A N 1
ATOM 659 C CA . VAL A 1 87 ? 26.710 2.849 -39.322 1.00 93.38 87 VAL A CA 1
ATOM 660 C C . VAL A 1 87 ? 26.375 3.795 -40.474 1.00 93.38 87 VAL A C 1
ATOM 662 O O . VAL A 1 87 ? 25.211 4.147 -40.672 1.00 93.38 87 VAL A O 1
ATOM 665 N N . GLU A 1 88 ? 27.385 4.185 -41.249 1.00 92.00 88 GLU A N 1
ATOM 666 C CA . GLU A 1 88 ? 27.193 4.949 -42.485 1.00 92.00 88 GLU A CA 1
ATOM 667 C C . GLU A 1 88 ? 26.613 4.041 -43.585 1.00 92.00 88 GLU A C 1
ATOM 669 O O . GLU A 1 88 ? 27.127 2.957 -43.862 1.00 92.00 88 GLU A O 1
ATOM 674 N N . MET A 1 89 ? 25.539 4.484 -44.238 1.00 91.00 89 MET A N 1
ATOM 675 C CA . MET A 1 89 ? 24.922 3.812 -45.382 1.00 91.00 89 MET A CA 1
ATOM 676 C C . MET A 1 89 ? 24.728 4.827 -46.515 1.00 91.00 89 MET A C 1
ATOM 678 O O . MET A 1 89 ? 23.687 5.485 -46.625 1.00 91.00 89 MET A O 1
ATOM 682 N N . GLY A 1 90 ? 25.746 4.960 -47.369 1.00 84.56 90 GLY A N 1
ATOM 683 C CA . GLY A 1 90 ? 25.774 5.972 -48.429 1.00 84.56 90 GLY A CA 1
ATOM 684 C C . GLY A 1 90 ? 25.790 7.386 -47.844 1.00 84.56 90 GLY A C 1
ATOM 685 O O . GLY A 1 90 ? 26.685 7.720 -47.081 1.00 84.56 90 GLY A O 1
ATOM 686 N N . ASP A 1 91 ? 24.781 8.196 -48.175 1.00 82.69 91 ASP A N 1
ATOM 687 C CA . ASP A 1 91 ? 24.627 9.571 -47.664 1.00 82.69 91 ASP A CA 1
ATOM 688 C C . ASP A 1 91 ? 23.763 9.653 -46.384 1.00 82.69 91 ASP A C 1
ATOM 690 O O . ASP A 1 91 ? 23.306 10.734 -46.001 1.00 82.69 91 ASP A O 1
ATOM 694 N N . THR A 1 92 ? 23.446 8.516 -45.754 1.00 86.31 92 THR A N 1
ATOM 695 C CA . THR A 1 92 ? 22.575 8.459 -44.570 1.00 86.31 92 THR A CA 1
ATOM 696 C C . THR A 1 92 ? 23.174 7.620 -43.457 1.00 86.31 92 THR A C 1
ATOM 698 O O . THR A 1 92 ? 23.682 6.535 -43.717 1.00 86.31 92 THR A O 1
ATOM 701 N N . ASP A 1 93 ? 23.005 8.069 -42.216 1.00 91.75 93 ASP A N 1
ATOM 702 C CA . ASP A 1 93 ? 23.358 7.281 -41.037 1.00 91.75 93 ASP A CA 1
ATOM 703 C C . ASP A 1 93 ? 22.182 6.393 -40.623 1.00 91.75 93 ASP A C 1
ATOM 705 O O . ASP A 1 93 ? 21.030 6.844 -40.532 1.00 91.75 93 ASP A O 1
ATOM 709 N N . ILE A 1 94 ? 22.477 5.122 -40.360 1.00 95.0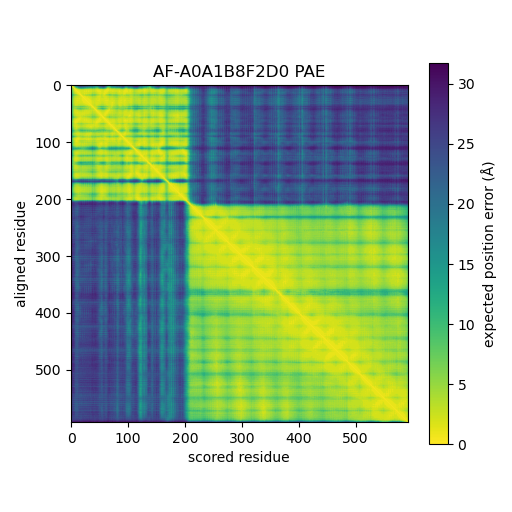6 94 ILE A N 1
ATOM 710 C CA . ILE A 1 94 ? 21.536 4.153 -39.798 1.00 95.06 94 ILE A CA 1
ATOM 711 C C . ILE A 1 94 ? 21.990 3.751 -38.398 1.00 95.06 94 ILE A C 1
ATOM 713 O O . ILE A 1 94 ? 23.179 3.762 -38.096 1.00 95.06 94 ILE A O 1
ATOM 717 N N . SER A 1 95 ? 21.043 3.386 -37.538 1.00 95.44 95 SER A N 1
ATOM 718 C CA . SER A 1 95 ? 21.346 2.983 -36.162 1.00 95.44 95 SER A CA 1
ATOM 719 C C . SER A 1 95 ? 20.759 1.614 -35.837 1.00 95.44 95 SER A C 1
ATOM 721 O O . SER A 1 95 ? 19.577 1.369 -36.106 1.00 95.44 95 SER A O 1
ATOM 723 N N . PHE A 1 96 ? 21.593 0.734 -35.282 1.00 95.94 96 PHE A N 1
ATOM 724 C CA . PHE A 1 96 ? 21.245 -0.598 -34.802 1.00 95.94 96 PHE A CA 1
ATOM 725 C C . PHE A 1 96 ? 20.961 -0.570 -33.300 1.00 95.94 96 PHE A C 1
ATOM 727 O O . PHE A 1 96 ? 21.769 -0.069 -32.527 1.00 95.94 96 PHE A O 1
ATOM 734 N N . ASP A 1 97 ? 19.871 -1.202 -32.870 1.00 93.88 97 ASP A N 1
ATOM 735 C CA . ASP A 1 97 ? 19.607 -1.461 -31.455 1.00 93.88 97 ASP A CA 1
ATOM 736 C C . ASP A 1 97 ? 19.013 -2.858 -31.233 1.00 93.88 97 ASP A C 1
ATOM 738 O O . ASP A 1 97 ? 18.325 -3.420 -32.094 1.00 93.88 97 ASP A O 1
ATOM 742 N N . GLN A 1 98 ? 19.294 -3.443 -30.068 1.00 90.62 98 GLN A N 1
ATOM 743 C CA . GLN A 1 98 ? 18.801 -4.776 -29.707 1.00 90.62 98 GLN A CA 1
ATOM 744 C C . GLN A 1 98 ? 17.578 -4.726 -28.780 1.00 90.62 98 GLN A C 1
ATOM 746 O O . GLN A 1 98 ? 16.817 -5.691 -28.705 1.00 90.62 98 GLN A O 1
ATOM 751 N N . HIS A 1 99 ? 17.361 -3.612 -28.077 1.00 87.06 99 HIS A N 1
ATOM 752 C CA . HIS A 1 99 ? 16.339 -3.502 -27.030 1.00 87.06 99 HIS A CA 1
ATOM 753 C C . HIS A 1 99 ? 14.991 -2.959 -27.519 1.00 87.06 99 HIS A C 1
ATOM 755 O O . HIS A 1 99 ? 13.988 -3.046 -26.808 1.00 87.06 99 HIS A O 1
ATOM 761 N N . PHE A 1 100 ? 14.930 -2.493 -28.768 1.00 92.81 100 PHE A N 1
ATOM 762 C CA . PHE A 1 100 ? 13.731 -1.990 -29.438 1.00 92.81 100 PHE A CA 1
ATOM 763 C C . PHE A 1 100 ? 13.115 -0.782 -28.728 1.00 92.81 100 PHE A C 1
ATOM 765 O O . PHE A 1 100 ? 11.891 -0.687 -28.638 1.00 92.81 100 PHE A O 1
ATOM 772 N N . PHE A 1 101 ? 13.938 0.137 -28.213 1.00 90.06 101 PHE A N 1
ATOM 773 C CA . PHE A 1 101 ? 13.460 1.281 -27.430 1.00 90.06 101 PHE A CA 1
ATOM 774 C C . PHE A 1 101 ? 12.471 2.148 -28.232 1.00 90.06 101 PHE A C 1
ATOM 776 O O . PHE A 1 101 ? 12.755 2.541 -29.366 1.00 90.06 101 PHE A O 1
ATOM 783 N N . GLY A 1 102 ? 11.294 2.431 -27.675 1.00 92.69 102 GLY A N 1
ATOM 784 C CA . GLY A 1 102 ? 10.190 3.091 -28.376 1.00 92.69 102 GLY A CA 1
ATOM 785 C C . GLY A 1 102 ? 9.337 2.143 -29.230 1.00 92.69 102 GLY A C 1
ATOM 786 O O . GLY A 1 102 ? 9.335 0.922 -29.057 1.00 92.69 102 GLY A O 1
ATOM 787 N N . PHE A 1 103 ? 8.557 2.708 -30.152 1.00 96.31 103 PHE A N 1
ATOM 788 C CA . PHE A 1 103 ? 7.634 1.946 -30.991 1.00 96.31 103 PHE A CA 1
ATOM 789 C C . PHE A 1 103 ? 8.311 1.298 -32.190 1.00 96.31 103 PHE A C 1
ATOM 791 O O . PHE A 1 103 ? 8.945 1.964 -33.004 1.00 96.31 103 PHE A O 1
ATOM 798 N N . THR A 1 104 ? 8.061 0.001 -32.364 1.00 96.00 104 THR A N 1
ATOM 799 C CA . THR A 1 104 ? 8.493 -0.746 -33.548 1.00 96.00 104 THR A CA 1
ATOM 800 C C . THR A 1 104 ? 7.314 -1.482 -34.156 1.00 96.00 104 THR A C 1
ATOM 802 O O . THR A 1 104 ? 6.717 -2.348 -33.516 1.00 96.00 104 THR A O 1
ATOM 805 N N . GLN A 1 105 ? 6.971 -1.149 -35.396 1.00 95.00 105 GLN A N 1
ATOM 806 C CA . GLN A 1 105 ? 5.969 -1.886 -36.158 1.00 95.00 105 GLN A CA 1
ATOM 807 C C . GLN A 1 105 ? 6.529 -3.249 -36.569 1.00 95.00 105 GLN A C 1
ATOM 809 O O . GLN A 1 105 ? 7.721 -3.372 -36.823 1.00 95.00 105 GLN A O 1
ATOM 814 N N . LEU A 1 106 ? 5.685 -4.283 -36.611 1.00 93.56 106 LEU A N 1
ATOM 815 C CA . LEU A 1 106 ? 6.145 -5.658 -36.857 1.00 93.56 106 LEU A CA 1
ATOM 816 C C . LEU A 1 106 ? 5.952 -6.135 -38.300 1.00 93.56 106 LEU A C 1
ATOM 818 O O . LEU A 1 106 ? 6.665 -7.034 -38.743 1.00 93.56 106 LEU A O 1
ATOM 822 N N . TYR A 1 107 ? 4.983 -5.570 -39.018 1.00 90.25 107 TYR A N 1
ATOM 823 C CA . TYR A 1 107 ? 4.676 -5.898 -40.411 1.00 90.25 107 TYR A CA 1
ATOM 824 C C . TYR A 1 107 ? 3.983 -4.717 -41.103 1.00 90.25 107 TYR A C 1
ATOM 826 O O . TYR A 1 107 ? 3.387 -3.860 -40.445 1.00 90.25 107 TYR A O 1
ATOM 834 N N . ALA A 1 108 ? 4.051 -4.664 -42.433 1.00 85.44 108 ALA A N 1
ATOM 835 C CA . ALA A 1 108 ? 3.227 -3.754 -43.221 1.00 85.44 108 ALA A CA 1
ATOM 836 C C . ALA A 1 108 ? 1.789 -4.309 -43.301 1.00 85.44 108 ALA A C 1
ATOM 838 O O . ALA A 1 108 ? 1.624 -5.471 -43.685 1.00 85.44 108 ALA A O 1
ATOM 839 N N . PRO A 1 109 ? 0.752 -3.529 -42.933 1.00 81.00 109 PRO A N 1
ATOM 840 C CA . PRO A 1 109 ? -0.639 -3.911 -43.150 1.00 81.00 109 PRO A CA 1
ATOM 841 C C . PRO A 1 109 ? -0.902 -4.208 -44.625 1.00 81.00 109 PRO A C 1
ATOM 843 O O . PRO A 1 109 ? -0.144 -3.787 -45.502 1.00 81.00 109 PRO A O 1
ATOM 846 N N . LYS A 1 110 ? -1.990 -4.929 -44.901 1.00 79.62 110 LYS A N 1
ATOM 847 C CA . LYS A 1 110 ? -2.346 -5.311 -46.269 1.00 79.62 110 LYS A CA 1
ATOM 848 C C . LYS A 1 110 ? -2.351 -4.078 -47.201 1.00 79.62 110 LYS A C 1
ATOM 850 O O . LYS A 1 110 ? -3.034 -3.102 -46.875 1.00 79.62 110 LYS A O 1
ATOM 855 N N . PRO A 1 111 ? -1.646 -4.127 -48.351 1.00 71.44 111 PRO A N 1
ATOM 856 C CA . PRO A 1 111 ? -1.681 -3.054 -49.341 1.00 71.44 111 PRO A CA 1
ATOM 857 C C . PRO A 1 111 ? -3.125 -2.694 -49.709 1.00 71.44 111 PRO A C 1
ATOM 859 O O . PRO A 1 111 ? -3.999 -3.567 -49.738 1.00 71.44 111 PRO A O 1
ATOM 862 N N . ASP A 1 112 ? -3.384 -1.405 -49.924 1.00 72.69 112 ASP A N 1
ATOM 863 C CA . ASP A 1 112 ? -4.690 -0.854 -50.320 1.00 72.69 112 ASP A CA 1
ATOM 864 C C . ASP A 1 112 ? -5.832 -1.032 -49.298 1.00 72.69 112 ASP A C 1
ATOM 866 O O . ASP A 1 112 ? -7.001 -0.805 -49.610 1.00 72.69 112 ASP A O 1
ATOM 870 N N . SER A 1 113 ? -5.513 -1.423 -48.059 1.00 76.19 113 SER A N 1
ATOM 871 C CA . SER A 1 113 ? -6.483 -1.584 -46.969 1.00 76.19 113 SER A CA 1
ATOM 872 C C . SER A 1 113 ? -6.312 -0.477 -45.929 1.00 76.19 113 SER A C 1
ATOM 874 O O . SER A 1 113 ? -5.204 -0.201 -45.471 1.00 76.19 113 SER A O 1
ATOM 876 N N . THR A 1 114 ? -7.408 0.159 -45.513 1.00 84.94 114 THR A N 1
ATOM 877 C CA . THR A 1 114 ? -7.368 1.162 -44.439 1.00 84.94 114 THR A CA 1
ATOM 878 C C . THR A 1 114 ? -7.051 0.497 -43.105 1.00 84.94 114 THR A C 1
ATOM 880 O O . THR A 1 114 ? -7.720 -0.468 -42.728 1.00 84.94 114 THR A O 1
ATOM 883 N N . VAL A 1 115 ? -6.079 1.032 -42.362 1.00 90.56 115 VAL A N 1
ATOM 884 C CA . VAL A 1 115 ? -5.772 0.542 -41.013 1.00 90.56 115 VAL A CA 1
ATOM 885 C C . VAL A 1 115 ? -6.936 0.852 -40.070 1.00 90.56 115 VAL A C 1
ATOM 887 O O . VAL A 1 115 ? -7.257 2.020 -39.844 1.00 90.56 115 VAL A O 1
ATOM 890 N N . THR A 1 116 ? -7.549 -0.189 -39.504 1.00 92.38 116 THR A N 1
ATOM 891 C CA . THR A 1 116 ? -8.769 -0.078 -38.686 1.00 92.38 116 THR A CA 1
ATOM 892 C C . THR A 1 116 ? -8.498 0.009 -37.189 1.00 92.38 116 THR A C 1
ATOM 894 O O . THR A 1 116 ? -9.337 0.523 -36.456 1.00 92.38 116 THR A O 1
ATOM 897 N N . ALA A 1 117 ? -7.348 -0.480 -36.720 1.00 93.00 117 ALA A N 1
ATOM 898 C CA . ALA A 1 117 ? -6.956 -0.436 -35.315 1.00 93.00 117 ALA A CA 1
ATOM 899 C C . ALA A 1 117 ? -5.434 -0.501 -35.147 1.00 93.00 117 ALA A C 1
ATOM 901 O O . ALA A 1 117 ? -4.737 -1.092 -35.977 1.00 93.00 117 ALA A O 1
ATOM 902 N N . ASP A 1 118 ? -4.946 0.063 -34.045 1.00 94.00 118 ASP A N 1
ATOM 903 C CA . ASP A 1 118 ? -3.574 -0.123 -33.583 1.00 94.00 118 ASP A CA 1
ATOM 904 C C . ASP A 1 118 ? -3.556 -1.189 -32.474 1.00 94.00 118 ASP A C 1
ATOM 906 O O . ASP A 1 118 ? -4.377 -1.166 -31.556 1.00 94.00 118 ASP A O 1
ATOM 910 N N . ILE A 1 119 ? -2.613 -2.126 -32.555 1.00 94.25 119 ILE A N 1
ATOM 911 C CA . ILE A 1 119 ? -2.359 -3.143 -31.530 1.00 94.25 119 ILE A CA 1
ATOM 912 C C . ILE A 1 119 ? -0.944 -2.922 -31.011 1.00 94.25 119 ILE A C 1
ATOM 914 O O . ILE A 1 119 ? 0.005 -2.961 -31.792 1.00 94.25 119 ILE A O 1
ATOM 918 N N . ILE A 1 120 ? -0.787 -2.713 -29.708 1.00 94.38 120 ILE A N 1
ATOM 919 C CA . ILE A 1 120 ? 0.506 -2.455 -29.075 1.00 94.38 120 ILE A CA 1
ATOM 920 C C . ILE A 1 120 ? 0.790 -3.539 -28.049 1.00 94.38 120 ILE A C 1
ATOM 922 O O . ILE A 1 120 ? 0.062 -3.692 -27.070 1.00 94.38 120 ILE A O 1
ATOM 926 N N . ALA A 1 121 ? 1.871 -4.276 -28.263 1.00 92.94 121 ALA A N 1
ATOM 927 C CA . ALA A 1 121 ? 2.336 -5.283 -27.333 1.00 92.94 121 ALA A CA 1
ATOM 928 C C . ALA A 1 121 ? 3.439 -4.725 -26.425 1.00 92.94 121 ALA A C 1
ATOM 930 O O . ALA A 1 121 ? 4.436 -4.171 -26.896 1.00 92.94 121 ALA A O 1
ATOM 931 N N . ILE A 1 122 ? 3.246 -4.880 -25.118 1.00 90.50 122 ILE A N 1
ATOM 932 C CA . ILE A 1 122 ? 4.119 -4.345 -24.073 1.00 90.50 122 ILE A CA 1
ATOM 933 C C . ILE A 1 122 ? 4.539 -5.502 -23.179 1.00 90.50 122 ILE A C 1
ATOM 935 O O . ILE A 1 122 ? 3.712 -6.230 -22.626 1.00 90.50 122 ILE A O 1
ATOM 939 N N . THR A 1 123 ? 5.843 -5.731 -23.103 1.00 85.50 123 THR A N 1
ATOM 940 C CA . THR A 1 123 ? 6.383 -6.755 -22.212 1.00 85.50 123 THR A CA 1
ATOM 941 C C . THR A 1 123 ? 6.281 -6.293 -20.759 1.00 85.50 123 THR A C 1
ATOM 943 O O . THR A 1 123 ? 6.269 -5.097 -20.496 1.00 85.50 123 THR A O 1
ATOM 946 N N . GLY A 1 124 ? 6.208 -7.233 -19.822 1.00 78.06 124 GLY A N 1
ATOM 947 C CA . GLY A 1 124 ? 6.330 -6.941 -18.396 1.00 78.06 124 GLY A CA 1
ATOM 948 C C . GLY A 1 124 ? 7.773 -6.675 -17.991 1.00 78.06 124 GLY A C 1
ATOM 949 O O . GLY A 1 124 ? 8.693 -6.768 -18.815 1.00 78.06 124 GLY A O 1
ATOM 950 N N . LEU A 1 125 ? 7.946 -6.388 -16.700 1.00 72.31 125 LEU A N 1
ATOM 951 C CA . LEU A 1 125 ? 9.249 -6.232 -16.055 1.00 72.31 125 LEU A CA 1
ATOM 952 C C . LEU A 1 125 ? 10.146 -7.447 -16.338 1.00 72.31 125 LEU A C 1
ATOM 954 O O . LEU A 1 125 ? 9.656 -8.569 -16.475 1.00 72.31 125 LEU A O 1
ATOM 958 N N . ASP A 1 126 ? 11.439 -7.187 -16.522 1.00 71.75 126 ASP A N 1
ATOM 959 C CA . ASP A 1 126 ? 12.483 -8.133 -16.947 1.00 71.75 126 ASP A CA 1
ATOM 960 C C . ASP A 1 126 ? 12.263 -8.833 -18.301 1.00 71.75 126 ASP A C 1
ATOM 962 O O . ASP A 1 126 ? 13.082 -9.645 -18.737 1.00 71.75 126 ASP A O 1
ATOM 966 N N . GLY A 1 127 ? 11.195 -8.506 -19.031 1.00 76.88 127 GLY A N 1
ATOM 967 C CA . GLY A 1 127 ? 10.948 -9.067 -20.354 1.00 76.88 127 GLY A CA 1
ATOM 968 C C . GLY A 1 127 ? 11.590 -8.260 -21.488 1.00 76.88 127 GLY A C 1
ATOM 969 O O . GLY A 1 127 ? 11.796 -7.055 -21.389 1.00 76.88 127 GLY A O 1
ATOM 970 N N . HIS A 1 128 ? 11.887 -8.916 -22.610 1.00 86.31 128 HIS A N 1
ATOM 971 C CA . HIS A 1 128 ? 12.485 -8.285 -23.791 1.00 86.31 128 HIS A CA 1
ATOM 972 C C . HIS A 1 128 ? 11.402 -7.894 -24.805 1.00 86.31 128 HIS A C 1
ATOM 974 O O . HIS A 1 128 ? 10.650 -8.750 -25.268 1.00 86.31 128 HIS A O 1
ATOM 980 N N . ALA A 1 129 ? 11.388 -6.637 -25.258 1.00 89.81 129 ALA A N 1
ATOM 981 C CA . ALA A 1 129 ? 10.335 -6.073 -26.114 1.00 89.81 129 ALA A CA 1
ATOM 982 C C . ALA A 1 129 ? 9.986 -6.930 -27.347 1.00 89.81 129 ALA A C 1
ATOM 984 O O . ALA A 1 129 ? 8.816 -7.201 -27.600 1.00 89.81 129 ALA A O 1
ATOM 985 N N . TYR A 1 130 ? 10.992 -7.411 -28.086 1.00 90.81 130 TYR A N 1
ATOM 986 C CA . TYR A 1 130 ? 10.805 -8.368 -29.184 1.00 90.81 130 TYR A CA 1
ATOM 987 C C . TYR A 1 130 ? 10.762 -9.843 -28.727 1.00 90.81 130 TYR A C 1
ATOM 989 O O . TYR A 1 130 ? 9.896 -10.618 -29.140 1.00 90.81 130 TYR A O 1
ATOM 997 N N . GLY A 1 131 ? 11.708 -10.249 -27.872 1.00 88.06 131 GLY A N 1
ATOM 998 C CA . GLY A 1 131 ? 11.931 -11.635 -27.458 1.00 88.06 131 GLY A CA 1
ATOM 999 C C . GLY A 1 131 ? 10.768 -12.280 -26.703 1.00 88.06 131 GLY A C 1
ATOM 1000 O O . GLY A 1 131 ? 10.503 -13.461 -26.942 1.00 88.06 131 GLY A O 1
ATOM 1001 N N . SER A 1 132 ? 10.046 -11.517 -25.874 1.00 86.88 132 SER A N 1
ATOM 1002 C CA . SER A 1 132 ? 8.916 -11.998 -25.059 1.00 86.88 132 SER A CA 1
ATOM 1003 C C . SER A 1 132 ? 7.780 -12.598 -25.892 1.00 86.88 132 SER A C 1
ATOM 1005 O O . SER A 1 132 ? 7.029 -13.442 -25.412 1.00 86.88 132 SER A O 1
ATOM 1007 N N . TRP A 1 133 ? 7.674 -12.219 -27.168 1.00 87.94 133 TRP A N 1
ATOM 1008 C CA . TRP A 1 133 ? 6.610 -12.670 -28.071 1.00 87.94 133 TRP A CA 1
ATOM 1009 C C . TRP A 1 133 ? 7.063 -13.760 -29.048 1.00 87.94 133 TRP A C 1
ATOM 1011 O O . TRP A 1 133 ? 6.310 -14.147 -29.949 1.00 87.94 133 TRP A O 1
ATOM 1021 N N . ARG A 1 134 ? 8.297 -14.260 -28.904 1.00 85.75 134 ARG A N 1
ATOM 1022 C CA . ARG A 1 134 ? 8.823 -15.368 -29.711 1.00 85.75 134 ARG A CA 1
ATOM 1023 C C . ARG A 1 134 ? 8.512 -16.706 -29.053 1.00 85.75 134 ARG A C 1
ATOM 1025 O O . ARG A 1 134 ? 8.725 -16.893 -27.860 1.00 85.75 134 ARG A O 1
ATOM 1032 N N . GLY A 1 135 ? 8.087 -17.679 -29.856 1.00 73.06 135 GLY A N 1
ATOM 1033 C CA . GLY A 1 135 ? 7.887 -19.047 -29.385 1.00 73.06 135 GLY A CA 1
ATOM 1034 C C . GLY A 1 135 ? 9.180 -19.671 -28.839 1.00 73.06 135 GLY A C 1
ATOM 1035 O O . GLY A 1 135 ? 10.280 -19.372 -29.312 1.00 73.06 135 GLY A O 1
ATOM 1036 N N . LYS A 1 136 ? 9.039 -20.586 -27.869 1.00 63.56 136 LYS A N 1
ATOM 1037 C CA . LYS A 1 136 ? 10.156 -21.335 -27.254 1.00 63.56 136 LYS A CA 1
ATOM 1038 C C . LYS A 1 136 ? 10.841 -22.334 -28.207 1.00 63.56 136 LYS A C 1
ATOM 1040 O O . LYS A 1 136 ? 11.892 -22.865 -27.877 1.00 63.56 136 LYS A O 1
ATOM 1045 N N . GLY A 1 137 ? 10.255 -22.611 -29.375 1.00 65.25 137 GLY A N 1
ATOM 1046 C CA . GLY A 1 137 ? 10.798 -23.551 -30.362 1.00 65.25 137 GLY A CA 1
ATOM 1047 C C . GLY A 1 137 ? 11.886 -22.963 -31.273 1.00 65.25 137 GLY A C 1
ATOM 1048 O O . GLY A 1 137 ? 12.018 -21.750 -31.429 1.00 65.25 137 GLY A O 1
ATOM 1049 N N . ASN A 1 138 ? 12.610 -23.843 -31.969 1.00 63.88 138 ASN A N 1
ATOM 1050 C CA . ASN A 1 138 ? 13.766 -23.490 -32.815 1.00 63.88 138 ASN A CA 1
ATOM 1051 C C . ASN A 1 138 ? 13.420 -22.674 -34.072 1.00 63.88 138 ASN A C 1
ATOM 1053 O O . ASN A 1 138 ? 14.309 -22.158 -34.735 1.00 63.88 138 ASN A O 1
ATOM 1057 N N . LEU A 1 139 ? 12.135 -22.549 -34.416 1.00 66.31 139 LEU A N 1
ATOM 1058 C CA . LEU A 1 139 ? 11.693 -21.807 -35.600 1.00 66.31 139 LEU A CA 1
ATOM 1059 C C . LEU A 1 139 ? 11.754 -20.286 -35.418 1.00 66.31 139 LEU A C 1
ATOM 1061 O O . LEU A 1 139 ? 11.511 -19.567 -36.380 1.00 66.31 139 LEU A O 1
ATOM 1065 N N . GLY A 1 140 ? 12.003 -19.795 -34.198 1.00 67.88 140 GLY A N 1
ATOM 1066 C CA . GLY A 1 140 ? 12.184 -18.368 -33.936 1.00 67.88 140 GLY A CA 1
ATOM 1067 C C . GLY A 1 140 ? 10.967 -17.486 -34.243 1.00 67.88 140 GLY A C 1
ATOM 1068 O O . GLY A 1 140 ? 11.113 -16.264 -34.257 1.00 67.88 140 GLY A O 1
ATOM 1069 N N . ARG A 1 141 ? 9.787 -18.076 -34.477 1.00 81.44 141 ARG A N 1
ATOM 1070 C CA . ARG A 1 141 ? 8.574 -17.354 -34.880 1.00 81.44 141 ARG A CA 1
ATOM 1071 C C . ARG A 1 141 ? 8.073 -16.434 -33.773 1.00 81.44 141 ARG A C 1
ATOM 1073 O O . ARG A 1 141 ? 8.008 -16.845 -32.613 1.00 81.44 141 ARG A O 1
ATOM 1080 N N . MET A 1 142 ? 7.687 -15.223 -34.149 1.00 86.25 142 MET A N 1
ATOM 1081 C CA . MET A 1 142 ? 7.059 -14.229 -33.283 1.00 86.25 142 MET A CA 1
ATOM 1082 C C . MET A 1 142 ? 5.572 -14.189 -33.601 1.00 86.25 142 MET A C 1
ATOM 1084 O O . MET A 1 142 ? 5.197 -13.841 -34.717 1.00 86.25 142 MET A O 1
ATOM 1088 N N . TRP A 1 143 ? 4.705 -14.550 -32.656 1.00 83.31 143 TRP A N 1
ATOM 1089 C CA . TRP A 1 143 ? 3.306 -14.808 -33.010 1.00 83.31 143 TRP A CA 1
ATOM 1090 C C . TRP A 1 143 ? 2.537 -13.556 -33.450 1.00 83.31 143 TRP A C 1
ATOM 1092 O O . TRP A 1 143 ? 1.724 -13.636 -34.370 1.00 83.31 143 TRP A O 1
ATOM 1102 N N . LEU A 1 144 ? 2.876 -12.399 -32.870 1.00 88.69 144 LEU A N 1
ATOM 1103 C CA . LEU A 1 144 ? 2.353 -11.087 -33.262 1.00 88.69 144 LEU A CA 1
ATOM 1104 C C . LEU A 1 144 ? 2.667 -10.741 -34.724 1.00 88.69 144 LEU A C 1
ATOM 1106 O O . LEU A 1 144 ? 1.874 -10.086 -35.393 1.00 88.69 144 LEU A O 1
ATOM 1110 N N . ARG A 1 145 ? 3.822 -11.187 -35.228 1.00 90.12 145 ARG A N 1
ATOM 1111 C CA . ARG A 1 145 ? 4.265 -10.925 -36.600 1.00 90.12 145 ARG A CA 1
ATOM 1112 C C . ARG A 1 145 ? 3.857 -12.027 -37.569 1.00 90.12 145 ARG A C 1
ATOM 1114 O O . ARG A 1 145 ? 3.487 -11.728 -38.690 1.00 90.12 145 ARG A O 1
ATOM 1121 N N . ASP A 1 146 ? 3.967 -13.290 -37.169 1.00 87.31 146 ASP A N 1
ATOM 1122 C CA . ASP A 1 146 ? 3.929 -14.433 -38.092 1.00 87.31 146 ASP A CA 1
ATOM 1123 C C . ASP A 1 146 ? 2.543 -15.103 -38.183 1.00 87.31 146 ASP A C 1
ATOM 1125 O O . ASP A 1 146 ? 2.288 -15.870 -39.125 1.00 87.31 146 ASP A O 1
ATOM 1129 N N . PHE A 1 147 ? 1.657 -14.834 -37.214 1.00 88.00 147 PHE A N 1
ATOM 1130 C CA . PHE A 1 147 ? 0.296 -15.380 -37.154 1.00 88.00 147 PHE A CA 1
ATOM 1131 C C . PHE A 1 147 ? -0.761 -14.277 -37.076 1.00 88.00 147 PHE A C 1
ATOM 1133 O O . PHE A 1 147 ? -1.614 -14.222 -37.955 1.00 88.00 147 PHE A O 1
ATOM 1140 N N . LEU A 1 148 ? -0.655 -13.349 -36.114 1.00 85.12 148 LEU A N 1
ATOM 1141 C CA . LEU A 1 148 ? -1.672 -12.308 -35.908 1.00 85.12 148 LEU A CA 1
ATOM 1142 C C . LEU A 1 148 ? -1.871 -11.422 -37.147 1.00 85.12 148 LEU A C 1
ATOM 1144 O O . LEU A 1 148 ? -2.992 -11.022 -37.432 1.00 85.12 148 LEU A O 1
ATOM 1148 N N . CYS A 1 149 ? -0.819 -11.173 -37.929 1.00 85.56 149 CYS A N 1
ATOM 1149 C CA . CYS A 1 149 ? -0.916 -10.416 -39.180 1.00 85.56 149 CYS A CA 1
ATOM 1150 C C . CYS A 1 149 ? -1.832 -11.066 -40.233 1.00 85.56 149 CYS A C 1
ATOM 1152 O O . CYS A 1 149 ? -2.335 -10.379 -41.118 1.00 85.56 149 CYS A O 1
ATOM 1154 N N . LYS A 1 150 ? -2.042 -12.386 -40.162 1.00 87.06 150 LYS A N 1
ATOM 1155 C CA . LYS A 1 150 ? -2.912 -13.131 -41.083 1.00 87.06 150 LYS A CA 1
ATOM 1156 C C . LYS A 1 150 ? -4.364 -13.064 -40.636 1.00 87.06 150 LYS A C 1
ATOM 1158 O O . LYS A 1 150 ? -5.246 -12.970 -41.483 1.00 87.06 150 LYS A O 1
ATOM 1163 N N . ASP A 1 151 ? -4.579 -13.086 -39.324 1.00 87.00 151 ASP A N 1
ATOM 1164 C CA . ASP A 1 151 ? -5.907 -13.028 -38.716 1.00 87.00 151 ASP A CA 1
ATOM 1165 C C . ASP A 1 151 ? -6.446 -11.588 -38.687 1.00 87.00 151 ASP A C 1
ATOM 1167 O O . ASP A 1 151 ? -7.635 -11.359 -38.896 1.00 87.00 151 ASP A O 1
ATOM 1171 N N . MET A 1 152 ? -5.555 -10.609 -38.496 1.00 86.94 152 MET A N 1
ATOM 1172 C CA . MET A 1 152 ? -5.860 -9.180 -38.368 1.00 86.94 152 MET A CA 1
ATOM 1173 C C . MET A 1 152 ? -5.053 -8.326 -39.372 1.00 86.94 152 MET A C 1
ATOM 1175 O O . MET A 1 152 ? -4.307 -7.432 -38.971 1.00 86.94 152 MET A O 1
ATOM 1179 N N . PRO A 1 153 ? -5.196 -8.544 -40.694 1.00 85.50 153 PRO A N 1
ATOM 1180 C CA . PRO A 1 153 ? -4.347 -7.917 -41.718 1.00 85.50 153 PRO A CA 1
ATOM 1181 C C . PRO A 1 153 ? -4.566 -6.405 -41.896 1.00 85.50 153 PRO A C 1
ATOM 1183 O O . PRO A 1 153 ? -3.742 -5.731 -42.519 1.00 85.50 153 PRO A O 1
ATOM 1186 N N . CYS A 1 154 ? -5.674 -5.872 -41.371 1.00 89.62 154 CYS A N 1
ATOM 1187 C CA . CYS A 1 154 ? -6.002 -4.443 -41.382 1.00 89.62 154 CYS A CA 1
ATOM 1188 C C . CYS A 1 154 ? -5.576 -3.726 -40.091 1.00 89.62 154 CYS A C 1
ATOM 1190 O O . CYS A 1 154 ? -5.874 -2.545 -39.917 1.00 89.62 154 CYS A O 1
ATOM 1192 N N . CYS A 1 155 ? -4.906 -4.418 -39.168 1.00 91.25 155 CYS A N 1
ATOM 1193 C CA . CYS A 1 155 ? -4.379 -3.810 -37.956 1.00 91.25 155 CYS A CA 1
ATOM 1194 C C . CYS A 1 155 ? -2.921 -3.405 -38.139 1.00 91.25 155 CYS A C 1
ATOM 1196 O O . CYS A 1 155 ? -2.131 -4.084 -38.793 1.00 91.25 155 CYS A O 1
ATOM 1198 N N . ARG A 1 156 ? -2.548 -2.300 -37.499 1.00 92.62 156 ARG A N 1
ATOM 1199 C CA . ARG A 1 156 ? -1.151 -1.925 -37.319 1.00 92.62 156 ARG A CA 1
ATOM 1200 C C . ARG A 1 156 ? -0.676 -2.496 -35.991 1.00 92.62 156 ARG A C 1
ATOM 1202 O O . ARG A 1 156 ? -1.060 -1.997 -34.937 1.00 92.62 156 ARG A O 1
ATOM 1209 N N . THR A 1 157 ? 0.147 -3.540 -36.030 1.00 94.12 157 THR A N 1
ATOM 1210 C CA . THR A 1 157 ? 0.706 -4.149 -34.813 1.00 94.12 157 THR A CA 1
ATOM 1211 C C . THR A 1 157 ? 2.121 -3.654 -34.542 1.00 94.12 157 THR A C 1
ATOM 1213 O O . THR A 1 157 ? 2.992 -3.704 -35.415 1.00 94.12 157 THR A O 1
ATOM 1216 N N . MET A 1 158 ? 2.350 -3.214 -33.310 1.00 95.69 158 MET A N 1
ATOM 1217 C CA . MET A 1 158 ? 3.606 -2.658 -32.824 1.00 95.69 158 MET A CA 1
ATOM 1218 C C . MET A 1 158 ? 4.013 -3.320 -31.505 1.00 95.69 158 MET A C 1
ATOM 1220 O O . MET A 1 158 ? 3.166 -3.798 -30.752 1.00 95.69 158 MET A O 1
ATOM 1224 N N . ILE A 1 159 ? 5.307 -3.305 -31.210 1.00 95.31 159 ILE A N 1
ATOM 1225 C CA . ILE A 1 159 ? 5.836 -3.469 -29.852 1.00 95.31 159 ILE A CA 1
ATOM 1226 C C . ILE A 1 159 ? 6.287 -2.114 -29.315 1.00 95.31 159 ILE A C 1
ATOM 1228 O O . ILE A 1 159 ? 6.670 -1.238 -30.095 1.00 95.31 159 ILE A O 1
ATOM 1232 N N . TYR A 1 160 ? 6.264 -1.967 -27.994 1.00 94.38 160 TYR A N 1
ATOM 1233 C CA . TYR A 1 160 ? 6.904 -0.860 -27.293 1.00 94.38 160 TYR A CA 1
ATOM 1234 C C . TYR A 1 160 ? 8.053 -1.391 -26.439 1.00 94.38 160 TYR A C 1
ATOM 1236 O O . TYR A 1 160 ? 7.826 -2.208 -25.541 1.00 94.38 160 TYR A O 1
ATOM 1244 N N . GLY A 1 161 ? 9.279 -0.961 -26.733 1.00 91.06 161 GLY A N 1
ATOM 1245 C CA . GLY A 1 161 ? 10.431 -1.236 -25.884 1.00 91.06 161 GLY A CA 1
ATOM 1246 C C . GLY A 1 161 ? 10.708 -0.091 -24.924 1.00 91.06 161 GLY A C 1
ATOM 1247 O O . GLY A 1 161 ? 10.674 1.080 -25.289 1.00 91.06 161 GLY A O 1
ATOM 1248 N N . TYR A 1 162 ? 11.001 -0.454 -23.687 1.00 86.81 162 TYR A N 1
ATOM 1249 C CA . TYR A 1 162 ? 11.420 0.433 -22.610 1.00 86.81 162 TYR A CA 1
ATOM 1250 C C . TYR A 1 162 ? 12.442 -0.324 -21.767 1.00 86.81 162 TYR A C 1
ATOM 1252 O O . TYR A 1 162 ? 12.568 -1.543 -21.911 1.00 86.81 162 TYR A O 1
ATOM 1260 N N . ASN A 1 163 ? 13.176 0.354 -20.887 1.00 81.94 163 ASN A N 1
ATOM 1261 C CA . ASN A 1 163 ? 14.066 -0.336 -19.958 1.00 81.94 163 ASN A CA 1
ATOM 1262 C C . ASN A 1 163 ? 13.243 -1.160 -18.949 1.00 81.94 163 ASN A C 1
ATOM 1264 O O . ASN A 1 163 ? 12.803 -0.653 -17.928 1.00 81.94 163 ASN A O 1
ATOM 1268 N N . SER A 1 164 ? 12.998 -2.431 -19.262 1.00 74.81 164 SER A N 1
ATOM 1269 C CA . SER A 1 164 ? 12.177 -3.334 -18.451 1.00 74.81 164 SER A CA 1
ATOM 1270 C C . SER A 1 164 ? 12.917 -3.910 -17.249 1.00 74.81 164 SER A C 1
ATOM 1272 O O . SER A 1 164 ? 12.269 -4.476 -16.369 1.00 74.81 164 SER A O 1
ATOM 1274 N N . LYS A 1 165 ? 14.247 -3.764 -17.195 1.00 67.69 165 LYS A N 1
ATOM 1275 C CA . LYS A 1 165 ? 15.054 -4.165 -16.045 1.00 67.69 165 LYS A CA 1
ATOM 1276 C C . LYS A 1 165 ? 14.874 -3.134 -14.940 1.00 67.69 165 LYS A C 1
ATOM 1278 O O . LYS A 1 165 ? 15.373 -2.011 -15.049 1.00 67.69 165 LYS A O 1
ATOM 1283 N N . LEU A 1 166 ? 14.215 -3.530 -13.855 1.00 54.59 166 LEU A N 1
ATOM 1284 C CA . LEU A 1 166 ? 14.265 -2.780 -12.603 1.00 54.59 166 LEU A CA 1
ATOM 1285 C C . LEU A 1 166 ? 15.651 -2.981 -12.001 1.00 54.59 166 LEU A C 1
ATOM 1287 O O . LEU A 1 166 ? 15.868 -3.830 -11.143 1.00 54.59 166 LEU A O 1
ATOM 1291 N N . LEU A 1 167 ? 16.625 -2.206 -12.472 1.00 45.72 167 LEU A N 1
ATOM 1292 C CA . LEU A 1 167 ? 17.823 -2.016 -11.676 1.00 45.72 167 LEU A CA 1
ATOM 1293 C C . LEU A 1 167 ? 17.364 -1.298 -10.413 1.00 45.72 167 LEU A C 1
ATOM 1295 O O . LEU A 1 167 ? 16.870 -0.174 -10.489 1.00 45.72 167 LEU A O 1
ATOM 1299 N N . THR A 1 168 ? 17.572 -1.934 -9.265 1.00 42.12 168 THR A N 1
ATOM 1300 C CA . THR A 1 168 ? 17.288 -1.431 -7.912 1.00 42.12 168 THR A CA 1
ATOM 1301 C C . THR A 1 168 ? 17.951 -0.083 -7.593 1.00 42.12 168 THR A C 1
ATOM 1303 O O . THR A 1 168 ? 17.792 0.416 -6.490 1.00 42.12 168 THR A O 1
ATOM 1306 N N . HIS A 1 169 ? 18.663 0.523 -8.552 1.00 40.97 169 HIS A N 1
ATOM 1307 C CA . HIS A 1 169 ? 19.514 1.700 -8.424 1.00 40.97 169 HIS A CA 1
ATOM 1308 C C . HIS A 1 169 ? 19.222 2.827 -9.438 1.00 40.97 169 HIS A C 1
ATOM 1310 O O . HIS A 1 169 ? 20.001 3.779 -9.511 1.00 40.97 169 HIS A O 1
ATOM 1316 N N . LYS A 1 170 ? 18.144 2.762 -10.239 1.00 39.66 170 LYS A N 1
ATOM 1317 C CA . LYS A 1 170 ? 17.715 3.889 -11.096 1.00 39.66 170 LYS A CA 1
ATOM 1318 C C . LYS A 1 170 ? 16.281 4.334 -10.800 1.00 39.66 170 LYS A C 1
ATOM 1320 O O . LYS A 1 170 ? 15.448 3.555 -10.362 1.00 39.66 170 LYS A O 1
ATOM 1325 N N . VAL A 1 171 ? 16.072 5.631 -11.021 1.00 46.97 171 VAL A N 1
ATOM 1326 C CA . VAL A 1 171 ? 14.971 6.491 -10.550 1.00 46.97 171 VAL A CA 1
ATOM 1327 C C . VAL A 1 171 ? 13.605 6.156 -11.171 1.00 46.97 171 VAL A C 1
ATOM 1329 O O . VAL A 1 171 ? 12.589 6.583 -10.634 1.00 46.97 171 VAL A O 1
ATOM 1332 N N . ASP A 1 172 ? 13.566 5.376 -12.254 1.00 50.97 172 ASP A N 1
ATOM 1333 C CA . ASP A 1 172 ? 12.349 5.162 -13.039 1.00 50.97 172 ASP A CA 1
ATOM 1334 C C . ASP A 1 172 ? 11.433 4.095 -12.414 1.00 50.97 172 ASP A C 1
ATOM 1336 O O . ASP A 1 172 ? 11.745 2.902 -12.353 1.00 50.97 172 ASP A O 1
ATOM 1340 N N . THR A 1 173 ? 10.260 4.533 -11.969 1.00 60.78 173 THR A N 1
ATOM 1341 C CA . THR A 1 173 ? 9.166 3.693 -11.486 1.00 60.78 173 THR A CA 1
ATOM 1342 C C . THR A 1 173 ? 8.323 3.131 -12.632 1.00 60.78 173 THR A C 1
ATOM 1344 O O . THR A 1 173 ? 8.387 3.569 -13.781 1.00 60.78 173 THR A O 1
ATOM 1347 N N . ILE A 1 174 ? 7.426 2.191 -12.314 1.00 62.31 174 ILE A N 1
ATOM 1348 C CA . ILE A 1 174 ? 6.432 1.691 -13.277 1.00 62.31 174 ILE A CA 1
ATOM 1349 C C . ILE A 1 174 ? 5.552 2.810 -13.861 1.00 62.31 174 ILE A C 1
ATOM 1351 O O . ILE A 1 174 ? 5.084 2.708 -14.995 1.00 62.31 174 ILE A O 1
ATOM 1355 N N . MET A 1 175 ? 5.357 3.893 -13.103 1.00 59.78 175 MET A N 1
ATOM 1356 C CA . MET A 1 175 ? 4.613 5.065 -13.552 1.00 59.78 175 MET A CA 1
ATOM 1357 C C . MET A 1 175 ? 5.434 5.929 -14.505 1.00 59.78 175 MET A C 1
ATOM 1359 O O . MET A 1 175 ? 4.864 6.418 -15.475 1.00 59.78 175 MET A O 1
ATOM 1363 N N . ASP A 1 176 ? 6.745 6.058 -14.293 1.00 67.31 176 ASP A N 1
ATOM 1364 C CA . ASP A 1 176 ? 7.638 6.771 -15.216 1.00 67.31 176 ASP A CA 1
ATOM 1365 C C . ASP A 1 176 ? 7.699 6.056 -16.570 1.00 67.31 176 ASP A C 1
ATOM 1367 O O . ASP A 1 176 ? 7.586 6.692 -17.619 1.00 67.31 176 ASP A O 1
ATOM 1371 N N . TYR A 1 177 ? 7.730 4.718 -16.572 1.00 76.94 177 TYR A N 1
ATOM 1372 C CA . TYR A 1 177 ? 7.576 3.935 -17.803 1.00 76.94 177 TYR A CA 1
ATOM 1373 C C . TYR A 1 177 ? 6.192 4.113 -18.443 1.00 76.94 177 TYR A C 1
ATOM 1375 O O . TYR A 1 177 ? 6.082 4.203 -19.668 1.00 76.94 177 TYR A O 1
ATOM 1383 N N . GLY A 1 178 ? 5.134 4.218 -17.632 1.00 75.69 178 GLY A N 1
ATOM 1384 C CA . GLY A 1 178 ? 3.789 4.553 -18.103 1.00 75.69 178 GLY A CA 1
ATOM 1385 C C . GLY A 1 178 ? 3.712 5.942 -18.748 1.00 75.69 178 GLY A C 1
ATOM 1386 O O . GLY A 1 178 ? 3.099 6.100 -19.805 1.00 75.69 178 GLY A O 1
ATOM 1387 N N . GLN A 1 179 ? 4.372 6.943 -18.162 1.00 76.38 179 GLN A N 1
ATOM 1388 C CA . GLN A 1 179 ? 4.463 8.290 -18.718 1.00 76.38 179 GLN A CA 1
ATOM 1389 C C . GLN A 1 179 ? 5.287 8.303 -20.008 1.00 76.38 179 GLN A C 1
ATOM 1391 O O . GLN A 1 179 ? 4.845 8.884 -20.997 1.00 76.38 179 GLN A O 1
ATOM 1396 N N . GLY A 1 180 ? 6.429 7.611 -20.035 1.00 80.19 180 GLY A N 1
ATOM 1397 C CA . GLY A 1 180 ? 7.242 7.439 -21.238 1.00 80.19 180 GLY A CA 1
ATOM 1398 C C . GLY A 1 180 ? 6.439 6.827 -22.385 1.00 80.19 180 GLY A C 1
ATOM 1399 O O . GLY A 1 180 ? 6.435 7.364 -23.492 1.00 80.19 180 GLY A O 1
ATOM 1400 N N . LEU A 1 181 ? 5.665 5.773 -22.113 1.00 88.00 181 LEU A N 1
ATOM 1401 C CA . LEU A 1 181 ? 4.759 5.178 -23.094 1.00 88.00 181 LEU A CA 1
ATOM 1402 C C . LEU A 1 181 ? 3.734 6.195 -23.614 1.00 88.00 181 LEU A C 1
ATOM 1404 O O . LEU A 1 181 ? 3.514 6.277 -24.822 1.00 88.00 181 LEU A O 1
ATOM 1408 N N . LEU A 1 182 ? 3.102 6.968 -22.727 1.00 86.50 182 LEU A N 1
ATOM 1409 C CA . LEU A 1 182 ? 2.108 7.974 -23.113 1.00 86.50 182 LEU A CA 1
ATOM 1410 C C . LEU A 1 182 ? 2.709 9.096 -23.969 1.00 86.50 182 LEU A C 1
ATOM 1412 O O . LEU A 1 182 ? 2.083 9.506 -24.948 1.00 86.50 182 LEU A O 1
ATOM 1416 N N . GLU A 1 183 ? 3.905 9.580 -23.639 1.00 85.88 183 GLU A N 1
ATOM 1417 C CA . GLU A 1 183 ? 4.601 10.590 -24.444 1.00 85.88 183 GLU A CA 1
ATOM 1418 C C . GLU A 1 183 ? 4.966 10.052 -25.830 1.00 85.88 183 GLU A C 1
ATOM 1420 O O . GLU A 1 183 ? 4.733 10.718 -26.841 1.00 85.88 183 GLU A O 1
ATOM 1425 N N . GLU A 1 184 ? 5.434 8.809 -25.914 1.00 91.44 184 GLU A N 1
ATOM 1426 C CA . GLU A 1 184 ? 5.701 8.157 -27.195 1.00 91.44 184 GLU A CA 1
ATOM 1427 C C . GLU A 1 184 ? 4.412 7.928 -28.004 1.00 91.44 184 GLU A C 1
ATOM 1429 O O . GLU A 1 184 ? 4.395 8.120 -29.223 1.00 91.44 184 GLU A O 1
ATOM 1434 N N . LEU A 1 185 ? 3.297 7.580 -27.349 1.00 92.44 185 LEU A N 1
ATOM 1435 C CA . LEU A 1 185 ? 1.998 7.394 -28.008 1.00 92.44 185 LEU A CA 1
ATOM 1436 C C . LEU A 1 185 ? 1.510 8.685 -28.660 1.00 92.44 185 LEU A C 1
ATOM 1438 O O . LEU A 1 185 ? 0.996 8.651 -29.781 1.00 92.44 185 LEU A O 1
ATOM 1442 N N . LYS A 1 186 ? 1.694 9.828 -27.989 1.00 87.94 186 LYS A N 1
ATOM 1443 C CA . LYS A 1 186 ? 1.344 11.147 -28.536 1.00 87.94 186 LYS A CA 1
ATOM 1444 C C . LYS A 1 186 ? 2.116 11.451 -29.818 1.00 87.94 186 LYS A C 1
ATOM 1446 O O . LYS A 1 186 ? 1.542 12.048 -30.729 1.00 87.94 186 LYS A O 1
ATOM 1451 N N . LYS A 1 187 ? 3.380 11.017 -29.913 1.00 91.38 187 LYS A N 1
ATOM 1452 C CA . LYS A 1 187 ? 4.208 11.202 -31.117 1.00 91.38 187 LYS A CA 1
ATOM 1453 C C . LYS A 1 187 ? 3.649 10.421 -32.307 1.00 91.38 187 LYS A C 1
ATOM 1455 O O . LYS A 1 187 ? 3.533 10.983 -33.392 1.00 91.38 187 LYS A O 1
ATOM 1460 N N . ILE A 1 188 ? 3.249 9.164 -32.101 1.00 92.19 188 ILE A N 1
ATOM 1461 C CA . ILE A 1 188 ? 2.773 8.290 -33.191 1.00 92.19 188 ILE A CA 1
ATOM 1462 C C . ILE A 1 188 ? 1.273 8.433 -33.505 1.00 92.19 188 ILE A C 1
ATOM 1464 O O . ILE A 1 188 ? 0.815 7.965 -34.547 1.00 92.19 188 ILE A O 1
ATOM 1468 N N . ARG A 1 189 ? 0.494 9.072 -32.621 1.00 92.56 189 ARG A N 1
ATOM 1469 C CA . ARG A 1 189 ? -0.940 9.385 -32.789 1.00 92.56 189 ARG A CA 1
ATOM 1470 C C . ARG A 1 189 ? -1.158 10.897 -32.713 1.00 92.56 189 ARG A C 1
ATOM 1472 O O . ARG A 1 189 ? -1.911 11.427 -31.894 1.00 92.56 189 ARG A O 1
ATOM 1479 N N . ASN A 1 190 ? -0.445 11.604 -33.579 1.00 89.19 190 ASN A N 1
ATOM 1480 C CA . ASN A 1 190 ? -0.330 13.060 -33.562 1.00 89.19 190 ASN A CA 1
ATOM 1481 C C . ASN A 1 190 ? -1.487 13.802 -34.260 1.00 89.19 190 ASN A C 1
ATOM 1483 O O . ASN A 1 190 ? -1.695 14.973 -33.947 1.00 89.19 190 ASN A O 1
ATOM 1487 N N . ILE A 1 191 ? -2.283 13.137 -35.105 1.00 89.00 191 ILE A N 1
ATOM 1488 C CA . ILE A 1 191 ? -3.473 13.699 -35.777 1.00 89.00 191 ILE A CA 1
ATOM 1489 C C . ILE A 1 191 ? -4.783 13.082 -35.264 1.00 89.00 191 ILE A C 1
ATOM 1491 O O . ILE A 1 191 ? -4.788 11.976 -34.725 1.00 89.00 191 ILE A O 1
ATOM 1495 N N . GLU A 1 192 ? -5.898 13.793 -35.442 1.00 84.50 192 GLU A N 1
ATOM 1496 C CA . GLU A 1 192 ? -7.220 13.431 -34.905 1.00 84.50 192 GLU A CA 1
ATOM 1497 C C . GLU A 1 192 ? -7.685 12.026 -35.320 1.00 84.50 192 GLU A C 1
ATOM 1499 O O . GLU A 1 192 ? -8.052 11.225 -34.459 1.00 84.50 192 GLU A O 1
ATOM 1504 N N . ASP A 1 193 ? -7.556 11.676 -36.600 1.00 86.38 193 ASP A N 1
ATOM 1505 C CA . ASP A 1 193 ? -7.931 10.349 -37.105 1.00 86.38 193 ASP A CA 1
ATOM 1506 C C . ASP A 1 193 ? -7.154 9.218 -36.418 1.00 86.38 193 ASP A C 1
ATOM 1508 O O . ASP A 1 193 ? -7.721 8.184 -36.059 1.00 86.38 193 ASP A O 1
ATOM 1512 N N . LEU A 1 194 ? -5.851 9.418 -36.180 1.00 87.81 194 LEU A N 1
ATOM 1513 C CA . LEU A 1 194 ? -5.029 8.442 -35.467 1.00 87.81 194 LEU A CA 1
ATOM 1514 C C . LEU A 1 194 ? -5.407 8.370 -33.991 1.00 87.81 194 LEU A C 1
ATOM 1516 O O . LEU A 1 194 ? -5.392 7.282 -33.435 1.00 87.81 194 LEU A O 1
ATOM 1520 N N . ARG A 1 195 ? -5.780 9.488 -33.355 1.00 86.62 195 ARG A N 1
ATOM 1521 C CA . ARG A 1 195 ? -6.226 9.508 -31.950 1.00 86.62 195 ARG A CA 1
ATOM 1522 C C . ARG A 1 195 ? -7.556 8.790 -31.753 1.00 86.62 195 ARG A C 1
ATOM 1524 O O . ARG A 1 195 ? -7.700 8.114 -30.738 1.00 86.62 195 ARG A O 1
ATOM 1531 N N . ASN A 1 196 ? -8.459 8.874 -32.727 1.00 87.25 196 ASN A N 1
ATOM 1532 C CA . ASN A 1 196 ? -9.777 8.240 -32.687 1.00 87.25 196 ASN A CA 1
ATOM 1533 C C . ASN A 1 196 ? -9.767 6.767 -33.130 1.00 87.25 196 ASN A C 1
ATOM 1535 O O . ASN A 1 196 ? -10.718 6.035 -32.857 1.00 87.25 196 ASN A O 1
ATOM 1539 N N . ARG A 1 197 ? -8.698 6.300 -33.789 1.00 92.31 197 ARG A N 1
ATOM 1540 C CA . ARG A 1 197 ? -8.555 4.892 -34.185 1.00 92.31 197 ARG A CA 1
ATOM 1541 C C . ARG A 1 197 ? -8.545 3.974 -32.951 1.00 92.31 197 ARG A C 1
ATOM 1543 O O . ARG A 1 197 ? -7.746 4.215 -32.052 1.00 92.31 197 ARG A O 1
ATOM 1550 N N . PRO A 1 198 ? -9.317 2.877 -32.899 1.00 94.31 198 PRO A N 1
ATOM 1551 C CA . PRO A 1 198 ? -9.250 1.918 -31.795 1.00 94.31 198 PRO A CA 1
ATOM 1552 C C . PRO A 1 198 ? -7.815 1.483 -31.459 1.00 94.31 198 PRO A C 1
ATOM 1554 O O . PRO A 1 198 ? -7.011 1.220 -32.359 1.00 94.31 198 PRO A O 1
ATOM 1557 N N . LEU A 1 199 ? -7.502 1.431 -30.164 1.00 92.50 199 LEU A N 1
ATOM 1558 C CA . LEU A 1 199 ? -6.195 1.051 -29.634 1.00 92.50 199 LEU A CA 1
ATOM 1559 C C . LEU A 1 199 ? -6.352 -0.142 -28.690 1.00 92.50 199 LEU A C 1
ATOM 1561 O O . LEU A 1 199 ? -7.098 -0.064 -27.717 1.00 92.50 199 LEU A O 1
ATOM 1565 N N . PHE A 1 200 ? -5.627 -1.224 -28.964 1.00 89.62 200 PHE A N 1
ATOM 1566 C CA . PHE A 1 200 ? -5.617 -2.434 -28.147 1.00 89.62 200 PHE A CA 1
ATOM 1567 C C . PHE A 1 200 ? -4.227 -2.659 -27.556 1.00 89.62 200 PHE A C 1
ATOM 1569 O O . PHE A 1 200 ? -3.240 -2.683 -28.292 1.00 89.62 200 PHE A O 1
ATOM 1576 N N . PHE A 1 201 ? -4.151 -2.876 -26.244 1.00 87.62 201 PHE A N 1
ATOM 1577 C CA . PHE A 1 201 ? -2.911 -3.268 -25.577 1.00 87.62 201 PHE A CA 1
ATOM 1578 C C . PHE A 1 201 ? -2.867 -4.775 -25.332 1.00 87.62 201 PHE A C 1
ATOM 1580 O O . PHE A 1 201 ? -3.842 -5.372 -24.880 1.00 87.62 201 PHE A O 1
ATOM 1587 N N . ILE A 1 202 ? -1.709 -5.378 -25.595 1.00 84.69 202 ILE A N 1
ATOM 1588 C CA . ILE A 1 202 ? -1.380 -6.756 -25.228 1.00 84.69 202 ILE A CA 1
ATOM 1589 C C . ILE A 1 202 ? -0.221 -6.677 -24.236 1.00 84.69 202 ILE A C 1
ATOM 1591 O O . ILE A 1 202 ? 0.930 -6.511 -24.635 1.00 84.69 202 ILE A O 1
ATOM 1595 N N . ALA A 1 203 ? -0.525 -6.749 -22.943 1.00 80.12 203 ALA A N 1
ATOM 1596 C CA . ALA A 1 203 ? 0.473 -6.655 -21.882 1.00 80.12 203 ALA A CA 1
ATOM 1597 C C . ALA A 1 203 ? 0.773 -8.042 -21.298 1.00 80.12 203 ALA A C 1
ATOM 1599 O O . ALA A 1 203 ? -0.145 -8.770 -20.924 1.00 80.12 203 ALA A O 1
ATOM 1600 N N . HIS A 1 204 ? 2.050 -8.418 -21.208 1.00 64.62 204 HIS A N 1
ATOM 1601 C CA . HIS A 1 204 ? 2.459 -9.655 -20.538 1.00 64.62 204 HIS A CA 1
ATOM 1602 C C . HIS A 1 204 ? 2.961 -9.334 -19.133 1.00 64.62 204 HIS A C 1
ATOM 1604 O O . HIS A 1 204 ? 4.047 -8.794 -18.998 1.00 64.62 204 HIS A O 1
ATOM 1610 N N . SER A 1 205 ? 2.213 -9.703 -18.092 1.00 57.34 205 SER A N 1
ATOM 1611 C CA . SER A 1 205 ? 2.623 -9.525 -16.691 1.00 57.34 205 SER A CA 1
ATOM 1612 C C . SER A 1 205 ? 3.014 -8.082 -16.339 1.00 57.34 205 SER A C 1
ATOM 1614 O O . SER A 1 205 ? 4.130 -7.803 -15.899 1.00 57.34 205 SER A O 1
ATOM 1616 N N . PHE A 1 206 ? 2.056 -7.158 -16.460 1.00 42.06 206 PHE A N 1
ATOM 1617 C CA . PHE A 1 206 ? 2.025 -5.996 -15.567 1.00 42.06 206 PHE A CA 1
ATOM 1618 C C . PHE A 1 206 ? 1.625 -6.527 -14.180 1.00 42.06 206 PHE A C 1
ATOM 1620 O O . PHE A 1 206 ? 0.460 -6.519 -13.791 1.00 42.06 206 PHE A O 1
ATOM 1627 N N . GLY A 1 207 ? 2.589 -7.170 -13.519 1.00 38.28 207 GLY A N 1
ATOM 1628 C CA . GLY A 1 207 ? 2.408 -7.924 -12.288 1.00 38.28 207 GLY A CA 1
ATOM 1629 C C . GLY A 1 207 ? 2.104 -7.001 -11.119 1.00 38.28 207 GLY A C 1
ATOM 1630 O O . GLY A 1 207 ? 3.000 -6.601 -10.389 1.00 38.28 207 GLY A O 1
ATOM 1631 N N . GLY A 1 208 ? 0.831 -6.680 -10.928 1.00 38.81 208 GLY A N 1
ATOM 1632 C CA . GLY A 1 208 ? 0.294 -6.443 -9.599 1.00 38.81 208 GLY A CA 1
ATOM 1633 C C . GLY A 1 208 ? -0.301 -7.757 -9.113 1.00 38.81 208 GLY A C 1
ATOM 1634 O O . GLY A 1 208 ? -1.062 -8.381 -9.850 1.00 38.81 208 GLY A O 1
ATOM 1635 N N . GLY A 1 209 ? 0.023 -8.190 -7.895 1.00 42.84 209 GLY A N 1
ATOM 1636 C CA . GLY A 1 209 ? -0.654 -9.293 -7.199 1.00 42.84 209 GLY A CA 1
ATOM 1637 C C . GLY A 1 209 ? -2.114 -8.964 -6.863 1.00 42.84 209 GLY A C 1
ATOM 1638 O O . GLY A 1 209 ? -2.521 -9.022 -5.708 1.00 42.84 209 GLY A O 1
ATOM 1639 N N . GLY A 1 210 ? -2.898 -8.547 -7.856 1.00 50.78 210 GLY A N 1
ATOM 1640 C CA . GLY A 1 210 ? -4.325 -8.312 -7.721 1.00 50.78 210 GLY A CA 1
ATOM 1641 C C . GLY A 1 210 ? -5.066 -9.610 -7.415 1.00 50.78 210 GLY A C 1
ATOM 1642 O O . GLY A 1 210 ? -4.545 -10.710 -7.591 1.00 50.78 210 GLY A O 1
ATOM 1643 N N . GLN A 1 211 ? -6.314 -9.472 -6.980 1.00 57.38 211 GLN A N 1
ATOM 1644 C CA . GLN A 1 211 ? -7.191 -10.587 -6.591 1.00 57.38 211 GLN A CA 1
ATOM 1645 C C . GLN A 1 211 ? -7.303 -11.677 -7.663 1.00 57.38 211 GLN A C 1
ATOM 1647 O O . GLN A 1 211 ? -7.477 -12.856 -7.371 1.00 57.38 211 GLN A O 1
ATOM 1652 N N . GLU A 1 212 ? -7.137 -11.273 -8.915 1.00 58.12 212 GLU A N 1
ATOM 1653 C CA . GLU A 1 212 ? -7.268 -12.080 -10.124 1.00 58.12 212 GLU A CA 1
ATOM 1654 C C . GLU A 1 212 ? -6.262 -13.242 -10.182 1.00 58.12 212 GLU A C 1
ATOM 1656 O O . GLU A 1 212 ? -6.523 -14.258 -10.824 1.00 58.12 212 GLU A O 1
ATOM 1661 N N . THR A 1 213 ? -5.126 -13.130 -9.483 1.00 66.56 213 THR A N 1
ATOM 1662 C CA . THR A 1 213 ? -4.090 -14.175 -9.443 1.00 66.56 213 THR A CA 1
ATOM 1663 C C . THR A 1 213 ? -4.126 -15.024 -8.173 1.00 66.56 213 THR A C 1
ATOM 1665 O O . THR A 1 213 ? -3.429 -16.039 -8.103 1.00 66.56 213 THR A O 1
ATOM 1668 N N . TRP A 1 214 ? -4.965 -14.688 -7.185 1.00 71.25 214 TRP A N 1
ATOM 1669 C CA . TRP A 1 214 ? -4.949 -15.340 -5.870 1.00 71.25 214 TRP A CA 1
ATOM 1670 C C . TRP A 1 214 ? -5.276 -16.831 -5.936 1.00 71.25 214 TRP A C 1
ATOM 1672 O O . TRP A 1 214 ? -4.610 -17.623 -5.275 1.00 71.25 214 TRP A O 1
ATOM 1682 N N . ALA A 1 215 ? -6.225 -17.241 -6.782 1.00 70.50 215 ALA A N 1
ATOM 1683 C CA . ALA A 1 215 ? -6.565 -18.656 -6.952 1.00 70.50 215 ALA A CA 1
ATOM 1684 C C . ALA A 1 215 ? -5.377 -19.477 -7.487 1.00 70.50 215 ALA A C 1
ATOM 1686 O O . ALA A 1 215 ? -5.137 -20.600 -7.045 1.00 70.50 215 ALA A O 1
ATOM 1687 N N . ALA A 1 216 ? -4.595 -18.903 -8.407 1.00 71.06 216 ALA A N 1
ATOM 1688 C CA . ALA A 1 216 ? -3.386 -19.545 -8.912 1.00 71.06 216 ALA A CA 1
ATOM 1689 C C . ALA A 1 216 ? -2.308 -19.623 -7.822 1.00 71.06 216 ALA A C 1
ATOM 1691 O O . ALA A 1 216 ? -1.718 -20.686 -7.621 1.00 71.06 216 ALA A O 1
ATOM 1692 N N . CYS A 1 217 ? -2.099 -18.536 -7.072 1.00 75.12 217 CYS A N 1
ATOM 1693 C CA . CYS A 1 217 ? -1.177 -18.521 -5.937 1.00 75.12 217 CYS A CA 1
ATOM 1694 C C . CYS A 1 217 ? -1.555 -19.572 -4.886 1.00 75.12 217 CYS A C 1
ATOM 1696 O O . CYS A 1 217 ? -0.686 -20.308 -4.431 1.00 75.12 217 CYS A O 1
ATOM 1698 N N . GLN A 1 218 ? -2.843 -19.717 -4.561 1.00 76.88 218 GLN A N 1
ATOM 1699 C CA . GLN A 1 218 ? -3.331 -20.696 -3.589 1.00 76.88 218 GLN A CA 1
ATOM 1700 C C . GLN A 1 218 ? -3.026 -22.141 -4.011 1.00 76.88 218 GLN A C 1
ATOM 1702 O O . GLN A 1 218 ? -2.621 -22.954 -3.181 1.00 76.88 218 GLN A O 1
ATOM 1707 N N . VAL A 1 219 ? -3.173 -22.464 -5.300 1.00 76.88 219 VAL A N 1
ATOM 1708 C CA . VAL A 1 219 ? -2.832 -23.793 -5.839 1.00 76.88 219 VAL A CA 1
ATOM 1709 C C . VAL A 1 219 ? -1.322 -24.044 -5.793 1.00 76.88 219 VAL A C 1
ATOM 1711 O O . VAL A 1 219 ? -0.890 -25.159 -5.506 1.00 76.88 219 VAL A O 1
ATOM 1714 N N . LEU A 1 220 ? -0.509 -23.019 -6.059 1.00 78.31 220 LEU A N 1
ATOM 1715 C CA . LEU A 1 220 ? 0.952 -23.134 -6.088 1.00 78.31 220 LEU A CA 1
ATOM 1716 C C . LEU A 1 220 ? 1.596 -23.080 -4.697 1.00 78.31 220 LEU A C 1
ATOM 1718 O O . LEU A 1 220 ? 2.698 -23.603 -4.519 1.00 78.31 220 LEU A O 1
ATOM 1722 N N . LEU A 1 221 ? 0.922 -22.492 -3.709 1.00 80.44 221 LEU A N 1
ATOM 1723 C CA . LEU A 1 221 ? 1.468 -22.232 -2.380 1.00 80.44 221 LEU A CA 1
ATOM 1724 C C . LEU A 1 221 ? 2.055 -23.483 -1.698 1.00 80.44 221 LEU A C 1
ATOM 1726 O O . LEU A 1 221 ? 3.190 -23.389 -1.228 1.00 80.44 221 LEU A O 1
ATOM 1730 N N . PRO A 1 222 ? 1.402 -24.666 -1.684 1.00 83.12 222 PRO A N 1
ATOM 1731 C CA . PRO A 1 222 ? 1.989 -25.858 -1.067 1.00 83.12 222 PRO A CA 1
ATOM 1732 C C . PRO A 1 222 ? 3.292 -26.302 -1.744 1.00 83.12 222 PRO A C 1
ATOM 1734 O O . PRO A 1 222 ? 4.211 -26.787 -1.082 1.00 83.12 222 PRO A O 1
ATOM 1737 N N . HIS A 1 223 ? 3.398 -26.118 -3.063 1.00 80.94 223 HIS A N 1
ATOM 1738 C CA . HIS A 1 223 ? 4.611 -26.429 -3.818 1.00 80.94 223 HIS A CA 1
ATOM 1739 C C . HIS A 1 223 ? 5.730 -25.442 -3.483 1.00 80.94 223 HIS A C 1
ATOM 1741 O O . HIS A 1 223 ? 6.854 -25.860 -3.207 1.00 80.94 223 HIS A O 1
ATOM 1747 N N . ALA A 1 224 ? 5.412 -24.149 -3.437 1.00 81.19 224 ALA A N 1
ATOM 1748 C CA . ALA A 1 224 ? 6.358 -23.099 -3.090 1.00 81.19 224 ALA A CA 1
ATOM 1749 C C . ALA A 1 224 ? 6.865 -23.254 -1.641 1.00 81.19 224 ALA A C 1
ATOM 1751 O O . ALA A 1 224 ? 8.069 -23.251 -1.396 1.00 81.19 224 ALA A O 1
ATOM 1752 N N . GLN A 1 225 ? 5.974 -23.537 -0.685 1.00 84.00 225 GLN A N 1
ATOM 1753 C CA . GLN A 1 225 ? 6.339 -23.862 0.700 1.00 84.00 225 GLN A CA 1
ATOM 1754 C C . GLN A 1 225 ? 7.207 -25.118 0.797 1.00 84.00 225 GLN A C 1
ATOM 1756 O O . GLN A 1 225 ? 8.127 -25.178 1.615 1.00 84.00 225 GLN A O 1
ATOM 1761 N N . LYS A 1 226 ? 6.956 -26.126 -0.050 1.00 84.25 226 LYS A N 1
ATOM 1762 C CA . LYS A 1 226 ? 7.803 -27.317 -0.098 1.00 84.25 226 LYS A CA 1
ATOM 1763 C C . LYS A 1 226 ? 9.225 -26.972 -0.542 1.00 84.25 226 LYS A C 1
ATOM 1765 O O . LYS A 1 226 ? 10.161 -27.512 0.047 1.00 84.25 226 LYS A O 1
ATOM 1770 N N . VAL A 1 227 ? 9.393 -26.060 -1.504 1.00 84.75 227 VAL A N 1
ATOM 1771 C CA . VAL A 1 227 ? 10.715 -25.561 -1.924 1.00 84.75 227 VAL A CA 1
ATOM 1772 C C . VAL A 1 227 ? 11.462 -24.916 -0.755 1.00 84.75 227 VAL A C 1
ATOM 1774 O O . VAL A 1 227 ? 12.637 -25.212 -0.549 1.00 84.75 227 VAL A O 1
ATOM 1777 N N . LEU A 1 228 ? 10.767 -24.134 0.078 1.00 88.56 228 LEU A N 1
ATOM 1778 C CA . LEU A 1 228 ? 11.363 -23.502 1.262 1.00 88.56 228 LEU A CA 1
ATOM 1779 C C . LEU A 1 228 ? 11.826 -24.497 2.342 1.00 88.56 228 LEU A C 1
ATOM 1781 O O . LEU A 1 228 ? 12.577 -24.117 3.234 1.00 88.56 228 LEU A O 1
ATOM 1785 N N . SER A 1 229 ? 11.391 -25.763 2.278 1.00 87.44 229 SER A N 1
ATOM 1786 C CA . SER A 1 229 ? 11.786 -26.805 3.240 1.00 87.44 229 SER A CA 1
ATOM 1787 C C . SER A 1 229 ? 13.094 -27.521 2.898 1.00 87.44 229 SER A C 1
ATOM 1789 O O . SER A 1 229 ? 13.607 -28.264 3.734 1.00 87.44 229 SER A O 1
ATOM 1791 N N . TYR A 1 230 ? 13.607 -27.363 1.674 1.00 85.38 230 TYR A N 1
ATOM 1792 C CA . TYR A 1 230 ? 14.840 -28.029 1.263 1.00 85.38 230 TYR A CA 1
ATOM 1793 C C . TYR A 1 230 ? 16.057 -27.315 1.832 1.00 85.38 230 TYR A C 1
ATOM 1795 O O . TYR A 1 230 ? 16.104 -26.088 1.832 1.00 85.38 230 TYR A O 1
ATOM 1803 N N . ASP A 1 231 ? 17.053 -28.086 2.259 1.00 85.06 231 ASP A N 1
ATOM 1804 C CA . ASP A 1 231 ? 18.389 -27.565 2.524 1.00 85.06 231 ASP A CA 1
ATOM 1805 C C . ASP A 1 231 ? 19.155 -27.479 1.199 1.00 85.06 231 ASP A C 1
ATOM 1807 O O . ASP A 1 231 ? 19.153 -28.434 0.419 1.00 85.06 231 ASP A O 1
ATOM 1811 N N . ILE A 1 232 ? 19.721 -26.311 0.900 1.00 85.19 232 ILE A N 1
ATOM 1812 C CA . ILE A 1 232 ? 20.287 -25.982 -0.413 1.00 85.19 232 ILE A CA 1
ATOM 1813 C C . ILE A 1 232 ? 21.643 -25.325 -0.184 1.00 85.19 232 ILE A C 1
ATOM 1815 O O . ILE A 1 232 ? 21.731 -24.325 0.527 1.00 85.19 232 ILE A O 1
ATOM 1819 N N . GLU A 1 233 ? 22.681 -25.892 -0.796 1.00 84.94 233 GLU A N 1
ATOM 1820 C CA . GLU A 1 233 ? 24.057 -25.386 -0.707 1.00 84.94 233 GLU A CA 1
ATOM 1821 C C . GLU A 1 233 ? 24.446 -24.506 -1.907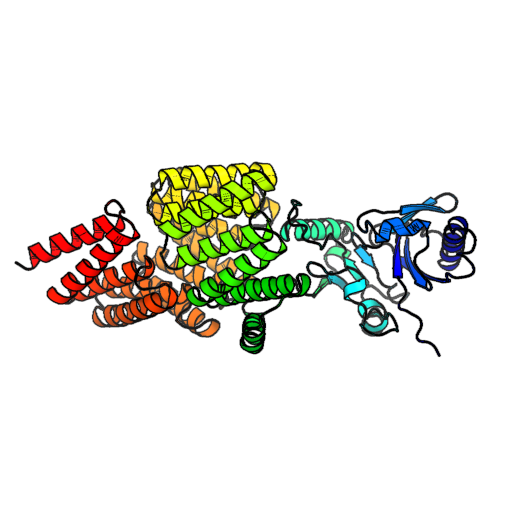 1.00 84.94 233 GLU A C 1
ATOM 1823 O O . GLU A 1 233 ? 25.332 -23.663 -1.787 1.00 84.94 233 GLU A O 1
ATOM 1828 N N . ASP A 1 234 ? 23.783 -24.681 -3.056 1.00 88.44 234 ASP A N 1
ATOM 1829 C CA . ASP A 1 234 ? 24.055 -23.910 -4.271 1.00 88.44 234 ASP A CA 1
ATOM 1830 C C . ASP A 1 234 ? 23.577 -22.458 -4.133 1.00 88.44 234 ASP A C 1
ATOM 1832 O O . ASP A 1 234 ? 22.409 -22.196 -3.842 1.00 88.44 234 ASP A O 1
ATOM 1836 N N . THR A 1 235 ? 24.483 -21.507 -4.361 1.00 81.75 235 THR A N 1
ATOM 1837 C CA . THR A 1 235 ? 24.228 -20.080 -4.147 1.00 81.75 235 THR A CA 1
ATOM 1838 C C . THR A 1 235 ? 23.154 -19.502 -5.064 1.00 81.75 235 THR A C 1
ATOM 1840 O O . THR A 1 235 ? 22.386 -18.659 -4.610 1.00 81.75 235 THR A O 1
ATOM 1843 N N . GLU A 1 236 ? 23.077 -19.931 -6.328 1.00 78.81 236 GLU A N 1
ATOM 1844 C CA . GLU A 1 236 ? 22.077 -19.425 -7.282 1.00 78.81 236 GLU A CA 1
ATOM 1845 C C . GLU A 1 236 ? 20.686 -19.924 -6.879 1.00 78.81 236 GLU A C 1
ATOM 1847 O O . GLU A 1 236 ? 19.738 -19.148 -6.756 1.00 78.81 236 GLU A O 1
ATOM 1852 N N . VAL A 1 237 ? 20.597 -21.202 -6.510 1.00 78.69 237 VAL A N 1
ATOM 1853 C CA . VAL A 1 237 ? 19.340 -21.813 -6.065 1.00 78.69 237 VAL A CA 1
ATOM 1854 C C . VAL A 1 237 ? 18.876 -21.251 -4.709 1.00 78.69 237 VAL A C 1
ATOM 1856 O O . VAL A 1 237 ? 17.674 -21.143 -4.459 1.00 78.69 237 VAL A O 1
ATOM 1859 N N . VAL A 1 238 ? 19.795 -20.842 -3.825 1.00 84.38 238 VAL A N 1
ATOM 1860 C CA . VAL A 1 238 ? 19.445 -20.128 -2.581 1.00 84.38 238 VAL A CA 1
ATOM 1861 C C . VAL A 1 238 ? 18.813 -18.760 -2.878 1.00 84.38 238 VAL A C 1
ATOM 1863 O O . VAL A 1 238 ? 17.866 -18.371 -2.191 1.00 84.38 238 VAL A O 1
ATOM 1866 N N . LEU A 1 239 ? 19.268 -18.044 -3.912 1.00 79.94 239 LEU A N 1
ATOM 1867 C CA . LEU A 1 239 ? 18.658 -16.772 -4.321 1.00 79.94 239 LEU A CA 1
ATOM 1868 C C . LEU A 1 239 ? 17.277 -16.967 -4.956 1.00 79.94 239 LEU A C 1
ATOM 1870 O O . LEU A 1 239 ? 16.355 -16.203 -4.652 1.00 79.94 239 LEU A O 1
ATOM 1874 N N . ASP A 1 240 ? 17.094 -18.020 -5.752 1.00 78.06 240 ASP A N 1
ATOM 1875 C CA . ASP A 1 240 ? 15.776 -18.407 -6.266 1.00 78.06 240 ASP A CA 1
ATOM 1876 C C . ASP A 1 240 ? 14.815 -18.748 -5.120 1.00 78.06 240 ASP A C 1
ATOM 1878 O O . ASP A 1 240 ? 13.672 -18.281 -5.092 1.00 78.06 240 ASP A O 1
ATOM 1882 N N . ARG A 1 241 ? 15.287 -19.498 -4.112 1.00 84.38 241 ARG A N 1
ATOM 1883 C CA . ARG A 1 241 ? 14.507 -19.809 -2.904 1.00 84.38 241 ARG A CA 1
ATOM 1884 C C . ARG A 1 241 ? 14.104 -18.540 -2.154 1.00 84.38 241 ARG A C 1
ATOM 1886 O O . ARG A 1 241 ? 12.950 -18.428 -1.738 1.00 84.38 241 ARG A O 1
ATOM 1893 N N . ALA A 1 242 ? 15.013 -17.576 -2.014 1.00 87.31 242 ALA A N 1
ATOM 1894 C CA . ALA A 1 242 ? 14.711 -16.301 -1.371 1.00 87.31 242 ALA A CA 1
ATOM 1895 C C . ALA A 1 242 ? 13.681 -15.474 -2.157 1.00 87.31 242 ALA A C 1
ATOM 1897 O O . ALA A 1 242 ? 12.825 -14.823 -1.557 1.00 87.31 242 ALA A O 1
ATOM 1898 N N . THR A 1 243 ? 13.732 -15.524 -3.489 1.00 82.25 243 THR A N 1
ATOM 1899 C CA . THR A 1 243 ? 12.755 -14.863 -4.368 1.00 82.25 243 THR A CA 1
ATOM 1900 C C . THR A 1 243 ? 11.370 -15.487 -4.210 1.00 82.25 243 THR A C 1
ATOM 1902 O O . THR A 1 243 ? 10.407 -14.775 -3.943 1.00 82.25 243 THR A O 1
ATOM 1905 N N . ILE A 1 244 ? 11.282 -16.821 -4.215 1.00 81.25 244 ILE A N 1
ATOM 1906 C CA . ILE A 1 244 ? 10.033 -17.542 -3.930 1.00 81.25 244 ILE A CA 1
ATOM 1907 C C . ILE A 1 244 ? 9.495 -17.181 -2.538 1.00 81.25 244 ILE A C 1
ATOM 1909 O O . ILE A 1 244 ? 8.298 -16.948 -2.377 1.00 81.25 244 ILE A O 1
ATOM 1913 N N . ALA A 1 245 ? 10.361 -17.115 -1.522 1.00 89.56 245 ALA A N 1
ATOM 1914 C CA . ALA A 1 245 ? 9.958 -16.710 -0.179 1.00 89.56 245 ALA A CA 1
ATOM 1915 C C . ALA A 1 245 ? 9.382 -15.284 -0.171 1.00 89.56 245 ALA A C 1
ATOM 1917 O O . ALA A 1 245 ? 8.322 -15.062 0.411 1.00 89.56 245 ALA A O 1
ATOM 1918 N N . ASN A 1 246 ? 10.028 -14.337 -0.853 1.00 86.69 246 ASN A N 1
ATOM 1919 C CA . ASN A 1 246 ? 9.542 -12.965 -0.993 1.00 86.69 246 ASN A CA 1
ATOM 1920 C C . ASN A 1 246 ? 8.160 -12.894 -1.675 1.00 86.69 246 ASN A C 1
ATOM 1922 O O . ASN A 1 246 ? 7.292 -12.149 -1.225 1.00 86.69 246 ASN A O 1
ATOM 1926 N N . ASP A 1 247 ? 7.916 -13.704 -2.702 1.00 82.94 247 ASP A N 1
ATOM 1927 C CA . ASP A 1 247 ? 6.620 -13.737 -3.391 1.00 82.94 247 ASP A CA 1
ATOM 1928 C C . ASP A 1 247 ? 5.509 -14.329 -2.507 1.00 82.94 247 ASP A C 1
ATOM 1930 O O . ASP A 1 247 ? 4.385 -13.819 -2.473 1.00 82.94 247 ASP A O 1
ATOM 1934 N N . ILE A 1 248 ? 5.827 -15.362 -1.718 1.00 87.56 248 ILE A N 1
ATOM 1935 C CA . ILE A 1 248 ? 4.903 -15.918 -0.717 1.00 87.56 248 ILE A CA 1
ATOM 1936 C C . ILE A 1 248 ? 4.569 -14.877 0.360 1.00 87.56 248 ILE A C 1
ATOM 1938 O O . ILE A 1 248 ? 3.419 -14.801 0.790 1.00 87.56 248 ILE A O 1
ATOM 1942 N N . VAL A 1 249 ? 5.542 -14.067 0.796 1.00 89.56 249 VAL A N 1
ATOM 1943 C CA . VAL A 1 249 ? 5.309 -12.980 1.767 1.00 89.56 249 VAL A CA 1
ATOM 1944 C C . VAL A 1 249 ? 4.284 -11.992 1.226 1.00 89.56 249 VAL A C 1
ATOM 1946 O O . VAL A 1 249 ? 3.351 -11.641 1.946 1.00 89.56 249 VAL A O 1
ATOM 1949 N N . TRP A 1 250 ? 4.411 -11.586 -0.039 1.00 84.81 250 TRP A N 1
ATOM 1950 C CA . TRP A 1 250 ? 3.434 -10.709 -0.686 1.00 84.81 250 TRP A CA 1
ATOM 1951 C C . TRP A 1 250 ? 2.045 -11.333 -0.757 1.00 84.81 250 TRP A C 1
ATOM 1953 O O . TRP A 1 250 ? 1.066 -10.668 -0.419 1.00 84.81 250 TRP A O 1
ATOM 1963 N N . TYR A 1 251 ? 1.950 -12.607 -1.140 1.00 84.06 251 TYR A N 1
ATOM 1964 C CA . TYR A 1 251 ? 0.677 -13.323 -1.142 1.00 84.06 251 TYR A CA 1
ATOM 1965 C C . TYR A 1 251 ? 0.039 -13.338 0.254 1.00 84.06 251 TYR A C 1
ATOM 1967 O O . TYR A 1 251 ? -1.098 -12.899 0.405 1.00 84.06 251 TYR A O 1
ATOM 1975 N N . PHE A 1 252 ? 0.786 -13.740 1.287 1.00 87.94 252 PHE A N 1
ATOM 1976 C CA . PHE A 1 252 ? 0.280 -13.772 2.660 1.00 87.94 252 PHE A CA 1
ATOM 1977 C C . PHE A 1 252 ? -0.076 -12.395 3.210 1.00 87.94 252 PHE A C 1
ATOM 1979 O O . PHE A 1 252 ? -1.038 -12.260 3.959 1.00 87.94 252 PHE A O 1
ATOM 1986 N N . PHE A 1 253 ? 0.659 -11.354 2.834 1.00 84.62 253 PHE A N 1
ATOM 1987 C CA . PHE A 1 253 ? 0.303 -9.990 3.198 1.00 84.62 253 PHE A CA 1
ATOM 1988 C C . PHE A 1 253 ? -1.064 -9.590 2.622 1.00 84.62 253 PHE A C 1
ATOM 1990 O O . PHE A 1 253 ? -1.885 -8.997 3.326 1.00 84.62 253 PHE A O 1
ATOM 1997 N N . LEU A 1 254 ? -1.317 -9.937 1.359 1.00 78.81 254 LEU A N 1
ATOM 1998 C CA . LEU A 1 254 ? -2.560 -9.625 0.655 1.00 78.81 254 LEU A CA 1
ATOM 1999 C C . LEU A 1 254 ? -3.749 -10.459 1.152 1.00 78.81 254 LEU A C 1
ATOM 2001 O O . LEU A 1 254 ? -4.865 -9.943 1.200 1.00 78.81 254 LEU A O 1
ATOM 2005 N N . THR A 1 255 ? -3.515 -11.702 1.582 1.00 79.81 255 THR A N 1
ATOM 2006 C CA . THR A 1 255 ? -4.535 -12.571 2.199 1.00 79.81 255 THR A CA 1
ATOM 2007 C C . THR A 1 255 ? -4.666 -12.388 3.714 1.00 79.81 255 THR A C 1
ATOM 2009 O O . THR A 1 255 ? -5.423 -13.112 4.354 1.00 79.81 255 THR A O 1
ATOM 2012 N N . ALA A 1 256 ? -3.978 -11.394 4.289 1.00 85.50 256 ALA A N 1
ATOM 2013 C CA . ALA A 1 256 ? -3.982 -11.067 5.717 1.00 85.50 256 ALA A CA 1
ATOM 2014 C C . ALA A 1 256 ? -3.425 -12.162 6.656 1.00 85.50 256 ALA A C 1
ATOM 2016 O O . ALA A 1 256 ? -3.692 -12.173 7.856 1.00 85.50 256 ALA A O 1
ATOM 2017 N N . GLU A 1 257 ? -2.569 -13.044 6.146 1.00 88.75 257 GLU A N 1
ATOM 2018 C CA . GLU A 1 257 ? -1.856 -14.075 6.906 1.00 88.75 257 GLU A CA 1
ATOM 2019 C C . GLU A 1 257 ? -0.507 -13.553 7.450 1.00 88.75 257 GLU A C 1
ATOM 2021 O O . GLU A 1 257 ? 0.562 -14.126 7.222 1.00 88.75 257 GLU A O 1
ATOM 2026 N N . TYR A 1 258 ? -0.529 -12.444 8.198 1.00 89.94 258 TYR A N 1
ATOM 2027 C CA . TYR A 1 258 ? 0.684 -11.707 8.596 1.00 89.94 258 TYR A CA 1
ATOM 2028 C C . TYR A 1 258 ? 1.675 -12.523 9.435 1.00 89.94 258 TYR A C 1
ATOM 2030 O O . TYR A 1 258 ? 2.885 -12.391 9.268 1.00 89.94 258 TYR A O 1
ATOM 2038 N N . ALA A 1 259 ? 1.184 -13.414 10.301 1.00 90.69 259 ALA A N 1
ATOM 2039 C CA . ALA A 1 259 ? 2.044 -14.298 11.091 1.00 90.69 259 ALA A CA 1
ATOM 2040 C C . ALA A 1 259 ? 2.747 -15.371 10.248 1.00 90.69 259 ALA A C 1
ATOM 2042 O O . ALA A 1 259 ? 3.837 -15.825 10.602 1.00 90.69 259 ALA A O 1
ATOM 2043 N N . ALA A 1 260 ? 2.143 -15.790 9.134 1.00 92.50 260 ALA A N 1
ATOM 2044 C CA . ALA A 1 260 ? 2.806 -16.663 8.177 1.00 92.50 260 ALA A CA 1
ATOM 2045 C C . ALA A 1 260 ? 3.829 -15.864 7.357 1.00 92.50 260 ALA A C 1
ATOM 2047 O O . ALA A 1 260 ? 4.976 -16.297 7.240 1.00 92.50 260 ALA A O 1
ATOM 2048 N N . ALA A 1 261 ? 3.458 -14.667 6.887 1.00 93.69 261 ALA A N 1
ATOM 2049 C CA . ALA A 1 261 ? 4.356 -13.754 6.178 1.00 93.69 261 ALA A CA 1
ATOM 2050 C C . ALA A 1 261 ? 5.627 -13.442 6.988 1.00 93.69 261 ALA A C 1
ATOM 2052 O O . ALA A 1 261 ? 6.734 -13.556 6.467 1.00 93.69 261 ALA A O 1
ATOM 2053 N N . GLU A 1 262 ? 5.492 -13.144 8.284 1.00 94.81 262 GLU A N 1
ATOM 2054 C CA . GLU A 1 262 ? 6.618 -12.888 9.190 1.00 94.81 262 GLU A CA 1
ATOM 2055 C C . GLU A 1 262 ? 7.596 -14.077 9.271 1.00 94.81 262 GLU A C 1
ATOM 2057 O O . GLU A 1 262 ? 8.815 -13.901 9.278 1.00 94.81 262 GLU A O 1
ATOM 2062 N N . LYS A 1 263 ? 7.089 -15.315 9.293 1.00 94.75 263 LYS A N 1
ATOM 2063 C CA . LYS A 1 263 ? 7.942 -16.514 9.312 1.00 94.75 263 LYS A CA 1
ATOM 2064 C C . LYS A 1 263 ? 8.683 -16.702 7.993 1.00 94.75 263 LYS A C 1
ATOM 2066 O O . LYS A 1 263 ? 9.861 -17.049 8.005 1.00 94.75 263 LYS A O 1
ATOM 2071 N N . ILE A 1 264 ? 8.006 -16.473 6.869 1.00 95.62 264 ILE A N 1
ATOM 2072 C CA . ILE A 1 264 ? 8.583 -16.681 5.538 1.00 95.62 264 ILE A CA 1
ATOM 2073 C C . ILE A 1 264 ? 9.607 -15.596 5.200 1.00 95.62 264 ILE A C 1
ATOM 2075 O O . ILE A 1 264 ? 10.677 -15.917 4.686 1.00 95.62 264 ILE A O 1
ATOM 2079 N N . VAL A 1 265 ? 9.358 -14.331 5.553 1.00 95.75 265 VAL A N 1
ATOM 2080 C CA . VAL A 1 265 ? 10.321 -13.250 5.279 1.00 95.75 265 VAL A CA 1
ATOM 2081 C C . VAL A 1 265 ? 11.641 -13.465 6.024 1.00 95.75 265 VAL A C 1
ATOM 2083 O O . VAL A 1 265 ? 12.702 -13.149 5.494 1.00 95.75 265 VAL A O 1
ATOM 2086 N N . ARG A 1 266 ? 11.617 -14.094 7.210 1.00 95.81 266 ARG A N 1
ATOM 2087 C CA . ARG A 1 266 ? 12.842 -14.481 7.933 1.00 95.81 266 ARG A CA 1
ATOM 2088 C C . ARG A 1 266 ? 13.695 -15.477 7.138 1.00 95.81 266 ARG A C 1
ATOM 2090 O O . ARG A 1 266 ? 14.917 -15.398 7.223 1.00 95.81 266 ARG A O 1
ATOM 2097 N N . ILE A 1 267 ? 13.084 -16.362 6.344 1.00 94.12 267 ILE A N 1
ATOM 2098 C CA . ILE A 1 267 ? 13.811 -17.269 5.437 1.00 94.12 267 ILE A CA 1
ATOM 2099 C C . ILE A 1 267 ? 14.517 -16.453 4.349 1.00 94.12 267 ILE A C 1
ATOM 2101 O O . ILE A 1 267 ? 15.722 -16.602 4.174 1.00 94.12 267 ILE A O 1
ATOM 2105 N N . ALA A 1 268 ? 13.804 -15.530 3.693 1.00 93.50 268 ALA A N 1
ATOM 2106 C CA . ALA A 1 268 ? 14.380 -14.671 2.654 1.00 93.50 268 ALA A CA 1
ATOM 2107 C C . ALA A 1 268 ? 15.559 -13.825 3.173 1.00 93.50 268 ALA A C 1
ATOM 2109 O O . ALA A 1 268 ? 16.598 -13.752 2.517 1.00 93.50 268 ALA A O 1
ATOM 2110 N N . VAL A 1 269 ? 15.432 -13.246 4.377 1.00 95.38 269 VAL A N 1
ATOM 2111 C CA . VAL A 1 269 ? 16.512 -12.486 5.037 1.00 95.38 269 VAL A CA 1
ATOM 2112 C C . VAL A 1 269 ? 17.742 -13.361 5.281 1.00 95.38 269 VAL A C 1
ATOM 2114 O O . VAL A 1 269 ? 18.857 -12.941 4.984 1.00 95.38 269 VAL A O 1
ATOM 2117 N N . VAL A 1 270 ? 17.560 -14.577 5.806 1.00 94.50 270 VAL A N 1
ATOM 2118 C CA . VAL A 1 270 ? 18.676 -15.497 6.080 1.00 94.50 270 VAL A CA 1
ATOM 2119 C C . VAL A 1 270 ? 19.351 -15.947 4.786 1.00 94.50 270 VAL A C 1
ATOM 2121 O O . VAL A 1 270 ? 20.578 -15.983 4.716 1.00 94.50 270 VAL A O 1
ATOM 2124 N N . ASP A 1 271 ? 18.572 -16.272 3.761 1.00 92.69 271 ASP A N 1
ATOM 2125 C CA . ASP A 1 271 ? 19.085 -16.780 2.490 1.00 92.69 271 ASP A CA 1
ATOM 2126 C C . ASP A 1 271 ? 19.883 -15.726 1.733 1.00 92.69 271 ASP A C 1
ATOM 2128 O O . ASP A 1 271 ? 21.036 -15.967 1.365 1.00 92.69 271 ASP A O 1
ATOM 2132 N N . ARG A 1 272 ? 19.319 -14.522 1.579 1.00 92.31 272 ARG A N 1
ATOM 2133 C CA . ARG A 1 272 ? 20.037 -13.401 0.962 1.00 92.31 272 ARG A CA 1
ATOM 2134 C C . ARG A 1 272 ? 21.213 -12.952 1.821 1.00 92.31 272 ARG A C 1
ATOM 2136 O O . ARG A 1 272 ? 22.278 -12.696 1.275 1.00 92.31 272 ARG A O 1
ATOM 2143 N N . GLY A 1 273 ? 21.088 -12.970 3.148 1.00 92.31 273 GLY A N 1
ATOM 2144 C CA . GLY A 1 273 ? 22.196 -12.668 4.056 1.00 92.31 273 GLY A CA 1
ATOM 2145 C C . GLY A 1 273 ? 23.391 -13.614 3.895 1.00 92.31 273 GLY A C 1
ATOM 2146 O O . GLY A 1 273 ? 24.534 -13.167 3.939 1.00 92.31 273 GLY A O 1
ATOM 2147 N N . LYS A 1 274 ? 23.159 -14.908 3.639 1.00 91.50 274 LYS A N 1
ATOM 2148 C CA . LYS A 1 274 ? 24.239 -15.884 3.398 1.00 91.50 274 LYS A CA 1
ATOM 2149 C C . LYS A 1 274 ? 24.968 -15.661 2.074 1.00 91.50 274 LYS A C 1
ATOM 2151 O O . LYS A 1 274 ? 26.184 -15.825 2.028 1.00 91.50 274 LYS A O 1
ATOM 2156 N N . VAL A 1 275 ? 24.234 -15.336 1.008 1.00 91.50 275 VAL A N 1
ATOM 2157 C CA . VAL A 1 275 ? 24.788 -15.261 -0.357 1.00 91.50 275 VAL A CA 1
ATOM 2158 C C . VAL A 1 275 ? 25.250 -13.846 -0.715 1.00 91.50 275 VAL A C 1
ATOM 2160 O O . VAL A 1 275 ? 26.351 -13.668 -1.229 1.00 91.50 275 VAL A O 1
ATOM 2163 N N . LEU A 1 276 ? 24.428 -12.837 -0.424 1.00 89.94 276 LEU A N 1
ATOM 2164 C CA . LEU A 1 276 ? 24.645 -11.434 -0.794 1.00 89.94 276 LEU A CA 1
ATOM 2165 C C . LEU A 1 276 ? 25.268 -10.596 0.329 1.00 89.94 276 LEU A C 1
ATOM 2167 O O . LEU A 1 276 ? 25.774 -9.513 0.045 1.00 89.94 276 LEU A O 1
ATOM 2171 N N . ARG A 1 277 ? 25.292 -11.117 1.567 1.00 90.75 277 ARG A N 1
ATOM 2172 C CA . ARG A 1 277 ? 25.610 -10.414 2.829 1.00 90.75 277 ARG A CA 1
ATOM 2173 C C . ARG A 1 277 ? 24.454 -9.573 3.371 1.00 90.75 277 ARG A C 1
ATOM 2175 O O . ARG A 1 277 ? 23.451 -9.328 2.696 1.00 90.75 277 ARG A O 1
ATOM 2182 N N . GLU A 1 278 ? 24.582 -9.180 4.636 1.00 90.25 278 GLU A N 1
ATOM 2183 C CA . GLU A 1 278 ? 23.546 -8.456 5.383 1.00 90.25 278 GLU A CA 1
ATOM 2184 C C . GLU A 1 278 ? 23.347 -7.031 4.856 1.00 90.25 278 GLU A C 1
ATOM 2186 O O . GLU A 1 278 ? 22.219 -6.547 4.813 1.00 90.25 278 GLU A O 1
ATOM 2191 N N . GLU A 1 279 ? 24.423 -6.391 4.395 1.00 89.69 279 GLU A N 1
ATOM 2192 C CA . GLU A 1 279 ? 24.410 -5.033 3.850 1.00 89.69 279 GLU A CA 1
ATOM 2193 C C . GLU A 1 279 ? 23.845 -4.931 2.419 1.00 89.69 279 GLU A C 1
ATOM 2195 O O . GLU A 1 279 ? 23.668 -3.829 1.903 1.00 89.69 279 GLU A O 1
ATOM 2200 N N . HIS A 1 280 ? 23.551 -6.049 1.747 1.00 90.00 280 HIS A N 1
ATOM 2201 C CA . HIS A 1 280 ? 23.021 -6.000 0.384 1.00 90.00 280 HIS A CA 1
ATOM 2202 C C . HIS A 1 280 ? 21.601 -5.428 0.344 1.00 90.00 280 HIS A C 1
ATOM 2204 O O . HIS A 1 280 ? 20.755 -5.777 1.169 1.00 90.00 280 HIS A O 1
ATOM 2210 N N . ILE A 1 281 ? 21.313 -4.610 -0.673 1.00 86.19 281 ILE A N 1
ATOM 2211 C CA . ILE A 1 281 ? 20.045 -3.882 -0.792 1.00 86.19 281 ILE A CA 1
ATOM 2212 C C . ILE A 1 281 ? 18.818 -4.810 -0.726 1.00 86.19 281 ILE A C 1
ATOM 2214 O O . ILE A 1 281 ? 17.880 -4.533 0.016 1.00 86.19 281 ILE A O 1
ATOM 2218 N N . ASP A 1 282 ? 18.861 -5.958 -1.407 1.00 83.50 282 ASP A N 1
ATOM 2219 C CA . ASP A 1 282 ? 17.764 -6.937 -1.413 1.00 83.50 282 ASP A CA 1
ATOM 2220 C C . ASP A 1 282 ? 17.573 -7.643 -0.063 1.00 83.50 282 ASP A C 1
ATOM 2222 O O . ASP A 1 282 ? 16.448 -7.992 0.306 1.00 83.50 282 ASP A O 1
ATOM 2226 N N . THR A 1 283 ? 18.662 -7.849 0.687 1.00 90.31 283 THR A N 1
ATOM 2227 C CA . THR A 1 283 ? 18.599 -8.378 2.055 1.00 90.31 283 THR A CA 1
ATOM 2228 C C . THR A 1 283 ? 17.931 -7.348 2.960 1.00 90.31 283 THR A C 1
ATOM 2230 O O . THR A 1 283 ? 16.968 -7.667 3.662 1.00 90.31 283 THR A O 1
ATOM 2233 N N . LEU A 1 284 ? 18.380 -6.091 2.893 1.00 92.62 284 LEU A N 1
ATOM 2234 C CA . LEU A 1 284 ? 17.820 -4.980 3.660 1.00 92.62 284 LEU A CA 1
ATOM 2235 C C . LEU A 1 284 ? 16.339 -4.733 3.324 1.00 92.62 284 LEU A C 1
ATOM 2237 O O . LEU A 1 284 ? 15.542 -4.479 4.229 1.00 92.62 284 LEU A O 1
ATOM 2241 N N . ALA A 1 285 ? 15.933 -4.888 2.060 1.00 88.88 285 ALA A N 1
ATOM 2242 C CA . ALA A 1 285 ? 14.535 -4.787 1.644 1.00 88.88 285 ALA A CA 1
ATOM 2243 C C . ALA A 1 285 ? 13.655 -5.841 2.345 1.00 88.88 285 ALA A C 1
ATOM 2245 O O . ALA A 1 285 ? 12.579 -5.514 2.857 1.00 88.88 285 ALA A O 1
ATOM 2246 N N . ASN A 1 286 ? 14.125 -7.090 2.475 1.00 92.81 286 ASN A N 1
ATOM 2247 C CA . ASN A 1 286 ? 13.406 -8.097 3.263 1.00 92.81 286 ASN A CA 1
ATOM 2248 C C . ASN A 1 286 ? 13.441 -7.816 4.773 1.00 92.81 286 ASN A C 1
ATOM 2250 O O . ASN A 1 286 ? 12.467 -8.115 5.464 1.00 92.81 286 ASN A O 1
ATOM 2254 N N . VAL A 1 287 ? 14.498 -7.190 5.303 1.00 96.62 287 VAL A N 1
ATOM 2255 C CA . VAL A 1 287 ? 14.521 -6.731 6.706 1.00 96.62 287 VAL A CA 1
ATOM 2256 C C . VAL A 1 287 ? 13.455 -5.652 6.948 1.00 96.62 287 VAL A C 1
ATOM 2258 O O . VAL A 1 287 ? 12.776 -5.674 7.977 1.00 96.62 287 VAL A O 1
ATOM 2261 N N . VAL A 1 288 ? 13.234 -4.744 5.994 1.00 95.75 288 VAL A N 1
ATOM 2262 C CA . VAL A 1 288 ? 12.154 -3.744 6.070 1.00 95.75 288 VAL A CA 1
ATOM 2263 C C . VAL A 1 288 ? 10.776 -4.397 5.992 1.00 95.75 288 VAL A C 1
ATOM 2265 O O . VAL A 1 288 ? 9.893 -4.039 6.775 1.00 95.75 288 VAL A O 1
ATOM 2268 N N . GLN A 1 289 ? 10.585 -5.392 5.118 1.00 93.19 289 GLN A N 1
ATOM 2269 C CA . GLN A 1 289 ? 9.348 -6.183 5.086 1.00 93.19 289 GLN A CA 1
ATOM 2270 C C . GLN A 1 289 ? 9.092 -6.900 6.420 1.00 93.19 289 GLN A C 1
ATOM 2272 O O . GLN A 1 289 ? 7.968 -6.865 6.920 1.00 93.19 289 GLN A O 1
ATOM 2277 N N . LEU A 1 290 ? 10.123 -7.475 7.051 1.00 96.19 290 LEU A N 1
ATOM 2278 C CA . LEU A 1 290 ? 10.018 -8.045 8.398 1.00 96.19 290 LEU A CA 1
ATOM 2279 C C . LEU A 1 290 ? 9.580 -6.989 9.421 1.00 96.19 290 LEU A C 1
ATOM 2281 O O . LEU A 1 290 ? 8.648 -7.228 10.188 1.00 96.19 290 LEU A O 1
ATOM 2285 N N . GLY A 1 291 ? 10.193 -5.802 9.396 1.00 96.12 291 GLY A N 1
ATOM 2286 C CA . GLY A 1 291 ? 9.771 -4.671 10.227 1.00 96.12 291 GLY A CA 1
ATOM 2287 C C . GLY A 1 291 ? 8.298 -4.295 10.017 1.00 96.12 291 GLY A C 1
ATOM 2288 O O . GLY A 1 291 ? 7.594 -4.001 10.982 1.00 96.12 291 GLY A O 1
ATOM 2289 N N . SER A 1 292 ? 7.806 -4.364 8.777 1.00 93.94 292 SER A N 1
ATOM 2290 C CA . SER A 1 292 ? 6.393 -4.144 8.449 1.00 93.94 292 SER A CA 1
ATOM 2291 C C . SER A 1 292 ? 5.477 -5.212 9.059 1.00 93.94 292 SER A C 1
ATOM 2293 O O . SER A 1 292 ? 4.478 -4.859 9.685 1.00 93.94 292 SER A O 1
ATOM 2295 N N . MET A 1 293 ? 5.828 -6.500 8.947 1.00 94.00 293 MET A N 1
ATOM 2296 C CA . MET A 1 293 ? 5.016 -7.593 9.506 1.00 94.00 293 MET A CA 1
ATOM 2297 C C . MET A 1 293 ? 4.925 -7.498 11.032 1.00 94.00 293 MET A C 1
ATOM 2299 O O . MET A 1 293 ? 3.828 -7.552 11.589 1.00 94.00 293 MET A O 1
ATOM 2303 N N . LEU A 1 294 ? 6.058 -7.232 11.692 1.00 93.44 294 LEU A N 1
ATOM 2304 C CA . LEU A 1 294 ? 6.114 -7.000 13.137 1.00 93.44 294 LEU A CA 1
ATOM 2305 C C . LEU A 1 294 ? 5.223 -5.822 13.557 1.00 93.44 294 LEU A C 1
ATOM 2307 O O . LEU A 1 294 ? 4.510 -5.897 14.557 1.00 93.44 294 LEU A O 1
ATOM 2311 N N . ALA A 1 295 ? 5.226 -4.730 12.786 1.00 92.50 295 ALA A N 1
ATOM 2312 C CA . ALA A 1 295 ? 4.377 -3.576 13.065 1.00 92.50 295 ALA A CA 1
ATOM 2313 C C . ALA A 1 295 ? 2.881 -3.904 12.933 1.00 92.50 295 ALA A C 1
ATOM 2315 O O . ALA A 1 295 ? 2.077 -3.456 13.752 1.00 92.50 295 ALA A O 1
ATOM 2316 N N . ILE A 1 296 ? 2.493 -4.695 11.931 1.00 89.19 296 ILE A N 1
ATOM 2317 C CA . ILE A 1 296 ? 1.095 -5.104 11.726 1.00 89.19 296 ILE A CA 1
ATOM 2318 C C . ILE A 1 296 ? 0.606 -6.001 12.858 1.00 89.19 296 ILE A C 1
ATOM 2320 O O . ILE A 1 296 ? -0.557 -5.915 13.235 1.00 89.19 296 ILE A O 1
ATOM 2324 N N . GLN A 1 297 ? 1.480 -6.796 13.466 1.00 87.94 297 GLN A N 1
ATOM 2325 C CA . GLN A 1 297 ? 1.130 -7.623 14.623 1.00 87.94 297 GLN A CA 1
ATOM 2326 C C . GLN A 1 297 ? 1.111 -6.849 15.955 1.00 87.94 297 GLN A C 1
ATOM 2328 O O . GLN A 1 297 ? 0.747 -7.393 16.994 1.00 87.94 297 GLN A O 1
ATOM 2333 N N . GLY A 1 298 ? 1.476 -5.562 15.947 1.00 87.19 298 GLY A N 1
ATOM 2334 C CA . GLY A 1 298 ? 1.530 -4.726 17.150 1.00 87.19 298 GLY A CA 1
ATOM 2335 C C . GLY A 1 298 ? 2.870 -4.766 17.894 1.00 87.19 298 GLY A C 1
ATOM 2336 O O . GLY A 1 298 ? 3.017 -4.106 18.922 1.00 87.19 298 GLY A O 1
ATOM 2337 N N . THR A 1 299 ? 3.881 -5.463 17.369 1.00 91.44 299 THR A N 1
ATOM 2338 C CA . THR A 1 299 ? 5.221 -5.600 17.966 1.00 91.44 299 THR A CA 1
ATOM 2339 C C . THR A 1 299 ? 6.101 -4.374 17.674 1.00 91.44 299 THR A C 1
ATOM 2341 O O . THR A 1 299 ? 7.215 -4.467 17.154 1.00 91.44 299 THR A O 1
ATOM 2344 N N . TYR A 1 300 ? 5.601 -3.175 17.992 1.00 91.94 300 TYR A N 1
ATOM 2345 C CA . TYR A 1 300 ? 6.165 -1.914 17.493 1.00 91.94 300 TYR A CA 1
ATOM 2346 C C . TYR A 1 300 ? 7.604 -1.630 17.923 1.00 91.94 300 TYR A C 1
ATOM 2348 O O . TYR A 1 300 ? 8.364 -1.063 17.142 1.00 91.94 300 TYR A O 1
ATOM 2356 N N . LYS A 1 301 ? 8.001 -2.030 19.136 1.00 92.12 301 LYS A N 1
ATOM 2357 C CA . LYS A 1 301 ? 9.373 -1.817 19.630 1.00 92.12 301 LYS A CA 1
ATOM 2358 C C . LYS A 1 301 ? 10.398 -2.618 18.823 1.00 92.12 301 LYS A C 1
ATOM 2360 O O . LYS A 1 301 ? 11.457 -2.095 18.487 1.00 92.12 301 LYS A O 1
ATOM 2365 N N . GLU A 1 302 ? 10.077 -3.868 18.489 1.00 94.56 302 GLU A N 1
ATOM 2366 C CA . GLU A 1 302 ? 10.941 -4.719 17.662 1.00 94.56 302 GLU A CA 1
ATOM 2367 C C . GLU A 1 302 ? 10.941 -4.252 16.202 1.00 94.56 302 GLU A C 1
ATOM 2369 O O . GLU A 1 302 ? 12.002 -4.186 15.578 1.00 94.56 302 GLU A O 1
ATOM 2374 N N . ALA A 1 303 ? 9.775 -3.854 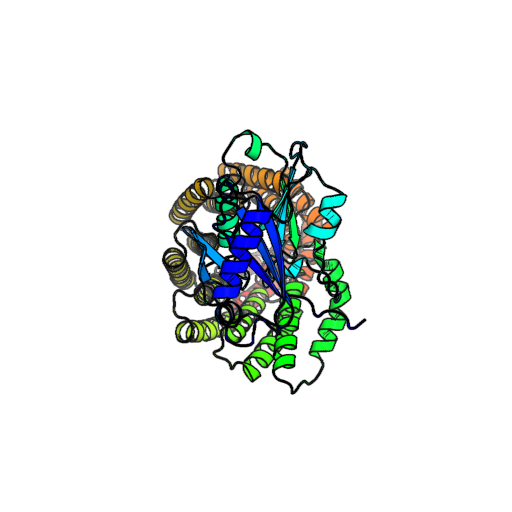15.680 1.00 96.44 303 ALA A N 1
ATOM 2375 C CA . ALA A 1 303 ? 9.656 -3.252 14.356 1.00 96.44 303 ALA A CA 1
ATOM 2376 C C . ALA A 1 303 ? 10.526 -1.991 14.234 1.00 96.44 303 ALA A C 1
ATOM 2378 O O . ALA A 1 303 ? 11.314 -1.873 13.301 1.00 96.44 303 ALA A O 1
ATOM 2379 N N . GLU A 1 304 ? 10.453 -1.079 15.208 1.00 97.25 304 GLU A N 1
ATOM 2380 C CA . GLU A 1 304 ? 11.274 0.133 15.248 1.00 97.25 304 GLU A CA 1
ATOM 2381 C C . GLU A 1 304 ? 12.770 -0.199 15.271 1.00 97.25 304 GLU A C 1
ATOM 2383 O O . GLU A 1 304 ? 13.526 0.339 14.465 1.00 97.25 304 GLU A O 1
ATOM 2388 N N . ALA A 1 305 ? 13.205 -1.103 16.154 1.00 97.62 305 ALA A N 1
ATOM 2389 C CA . ALA A 1 305 ? 14.609 -1.501 16.243 1.00 97.62 305 ALA A CA 1
ATOM 2390 C C . ALA A 1 305 ? 15.115 -2.149 14.942 1.00 97.62 305 ALA A C 1
ATOM 2392 O O . ALA A 1 305 ? 16.254 -1.933 14.529 1.00 97.62 305 ALA A O 1
ATOM 2393 N N . THR A 1 306 ? 14.268 -2.933 14.277 1.00 97.56 306 THR A N 1
ATOM 2394 C CA . THR A 1 306 ? 14.577 -3.565 12.988 1.00 97.56 306 THR A CA 1
ATOM 2395 C C . THR A 1 306 ? 14.705 -2.525 11.878 1.00 97.56 306 THR A C 1
ATOM 2397 O O . THR A 1 306 ? 15.702 -2.523 11.158 1.00 97.56 306 THR A O 1
ATOM 2400 N N . LEU A 1 307 ? 13.761 -1.585 11.794 1.00 98.12 307 LEU A N 1
ATOM 2401 C CA . LEU A 1 307 ? 13.756 -0.531 10.779 1.00 98.12 307 LEU A CA 1
ATOM 2402 C C . LEU A 1 307 ? 14.882 0.484 10.973 1.00 98.12 307 LEU A C 1
ATOM 2404 O O . LEU A 1 307 ? 15.455 0.934 9.989 1.00 98.12 307 LEU A O 1
ATOM 2408 N N . ARG A 1 308 ? 15.246 0.833 12.214 1.00 98.19 308 ARG A N 1
ATOM 2409 C CA . ARG A 1 308 ? 16.390 1.725 12.469 1.00 98.19 308 ARG A CA 1
ATOM 2410 C C . ARG A 1 308 ? 17.707 1.104 12.015 1.00 98.19 308 ARG A C 1
ATOM 2412 O O . ARG A 1 308 ? 18.472 1.778 11.337 1.00 98.19 308 ARG A O 1
ATOM 2419 N N . ARG A 1 309 ? 17.935 -0.179 12.320 1.00 96.75 309 ARG A N 1
ATOM 2420 C CA . ARG A 1 309 ? 19.127 -0.906 11.851 1.00 96.75 309 ARG A CA 1
ATOM 2421 C C . ARG A 1 309 ? 19.180 -0.973 10.326 1.00 96.75 309 ARG A C 1
ATOM 2423 O O . ARG A 1 309 ? 20.199 -0.627 9.744 1.00 96.75 309 ARG A O 1
ATOM 2430 N N . ALA A 1 310 ? 18.073 -1.351 9.683 1.00 96.62 310 ALA A N 1
ATOM 2431 C CA . ALA A 1 310 ? 18.002 -1.384 8.223 1.00 96.62 310 ALA A CA 1
ATOM 2432 C C . ALA A 1 310 ? 18.256 0.001 7.610 1.00 96.62 310 ALA A C 1
ATOM 2434 O O . ALA A 1 310 ? 19.003 0.118 6.646 1.00 96.62 310 ALA A O 1
ATOM 2435 N N . LEU A 1 311 ? 17.681 1.056 8.195 1.00 97.31 311 LEU A N 1
ATOM 2436 C CA . LEU A 1 311 ? 17.861 2.431 7.740 1.00 97.31 311 LEU A CA 1
ATOM 2437 C C . LEU A 1 311 ? 19.323 2.888 7.818 1.00 97.31 311 LEU A C 1
ATOM 2439 O O . LEU A 1 311 ? 19.808 3.533 6.891 1.00 97.31 311 LEU A O 1
ATOM 2443 N N . GLU A 1 312 ? 20.019 2.576 8.912 1.00 97.00 312 GLU A N 1
ATOM 2444 C CA . GLU A 1 312 ? 21.442 2.897 9.063 1.00 97.00 312 GLU A CA 1
ATOM 2445 C C . GLU A 1 312 ? 22.284 2.255 7.956 1.00 97.00 312 GLU A C 1
ATOM 2447 O O . GLU A 1 312 ? 23.133 2.930 7.373 1.00 97.00 312 GLU A O 1
ATOM 2452 N N . GLU A 1 313 ? 22.020 0.991 7.621 1.00 96.69 313 GLU A N 1
ATOM 2453 C CA . GLU A 1 313 ? 22.734 0.289 6.550 1.00 96.69 313 GLU A CA 1
ATOM 2454 C C . GLU A 1 313 ? 22.335 0.784 5.154 1.00 96.69 313 GLU A C 1
ATOM 2456 O O . GLU A 1 313 ? 23.209 1.053 4.332 1.00 96.69 313 GLU A O 1
ATOM 2461 N N . PHE A 1 314 ? 21.048 1.031 4.892 1.00 93.81 314 PHE A N 1
ATOM 2462 C CA . PHE A 1 314 ? 20.596 1.622 3.627 1.00 93.81 314 PHE A CA 1
ATOM 2463 C C . PHE A 1 314 ? 21.288 2.958 3.337 1.00 93.81 314 PHE A C 1
ATOM 2465 O O . PHE A 1 314 ? 21.783 3.178 2.231 1.00 93.81 314 PHE A O 1
ATOM 2472 N N . ILE A 1 315 ? 21.399 3.833 4.341 1.00 94.44 315 ILE A N 1
ATOM 2473 C CA . ILE A 1 315 ? 22.092 5.117 4.186 1.00 94.44 315 ILE A CA 1
ATOM 2474 C C . ILE A 1 315 ? 23.571 4.909 3.827 1.00 94.44 315 ILE A C 1
ATOM 2476 O O . ILE A 1 315 ? 24.096 5.657 3.005 1.00 94.44 315 ILE A O 1
ATOM 2480 N N . LYS A 1 316 ? 24.247 3.910 4.409 1.00 94.81 316 LYS A N 1
ATOM 2481 C CA . LYS A 1 316 ? 25.660 3.619 4.107 1.00 94.81 316 LYS A CA 1
ATOM 2482 C C . LYS A 1 316 ? 25.856 3.047 2.701 1.00 94.81 316 LYS A C 1
ATOM 2484 O O . LYS A 1 316 ? 26.837 3.394 2.052 1.00 94.81 316 LYS A O 1
ATOM 2489 N N . VAL A 1 317 ? 24.958 2.167 2.259 1.00 91.19 317 VAL A N 1
ATOM 2490 C CA . VAL A 1 317 ? 25.128 1.370 1.032 1.00 91.19 317 VAL A CA 1
ATOM 2491 C C . VAL A 1 317 ? 24.652 2.123 -0.205 1.00 91.19 317 VAL A C 1
ATOM 2493 O O . VAL A 1 317 ? 25.355 2.153 -1.212 1.00 91.19 317 VAL A O 1
ATOM 2496 N N . VAL A 1 318 ? 23.472 2.743 -0.134 1.00 87.62 318 VAL A N 1
ATOM 2497 C CA . VAL A 1 318 ? 22.824 3.389 -1.290 1.00 87.62 318 VAL A CA 1
ATOM 2498 C C . VAL A 1 318 ? 22.578 4.886 -1.106 1.00 87.62 318 VAL A C 1
ATOM 2500 O O . VAL A 1 318 ? 22.201 5.572 -2.054 1.00 87.62 318 VAL A O 1
ATOM 2503 N N . GLY A 1 319 ? 22.825 5.418 0.091 1.00 90.19 319 GLY A N 1
ATOM 2504 C CA . GLY A 1 319 ? 22.657 6.835 0.393 1.00 90.19 319 GLY A CA 1
ATOM 2505 C C . GLY A 1 319 ? 21.259 7.207 0.890 1.00 90.19 319 GLY A C 1
ATOM 2506 O O . GLY A 1 319 ? 20.319 6.412 0.926 1.00 90.19 319 GLY A O 1
ATOM 2507 N N . GLU A 1 320 ? 21.132 8.465 1.312 1.00 87.94 320 GLU A N 1
ATOM 2508 C CA . GLU A 1 320 ? 19.929 8.988 1.971 1.00 87.94 320 GLU A CA 1
ATOM 2509 C C . GLU A 1 320 ? 18.736 9.180 1.023 1.00 87.94 320 GLU A C 1
ATOM 2511 O O . GLU A 1 320 ? 17.588 9.034 1.435 1.00 87.94 320 GLU A O 1
ATOM 2516 N N . GLU A 1 321 ? 19.006 9.496 -0.242 1.00 84.38 321 GLU A N 1
ATOM 2517 C CA . GLU A 1 321 ? 17.987 9.846 -1.241 1.00 84.38 321 GLU A CA 1
ATOM 2518 C C . GLU A 1 321 ? 17.517 8.648 -2.067 1.00 84.38 321 GLU A C 1
ATOM 2520 O O . GLU A 1 321 ? 16.712 8.817 -2.973 1.00 84.38 321 GLU A O 1
ATOM 2525 N N . HIS A 1 322 ? 17.991 7.441 -1.758 1.00 84.81 322 HIS A N 1
ATOM 2526 C CA . HIS A 1 322 ? 17.569 6.232 -2.450 1.00 84.81 322 HIS A CA 1
ATOM 2527 C C . HIS A 1 322 ? 16.119 5.858 -2.107 1.00 84.81 322 HIS A C 1
ATOM 2529 O O . HIS A 1 322 ? 15.706 5.960 -0.949 1.00 84.81 322 HIS A O 1
ATOM 2535 N N . LEU A 1 323 ? 15.367 5.350 -3.091 1.00 82.69 323 LEU A N 1
ATOM 2536 C CA . LEU A 1 323 ? 13.950 4.995 -2.943 1.00 82.69 323 LEU A CA 1
ATOM 2537 C C . LEU A 1 323 ? 13.700 4.061 -1.745 1.00 82.69 323 LEU A C 1
ATOM 2539 O O . LEU A 1 323 ? 12.861 4.362 -0.898 1.00 82.69 323 LEU A O 1
ATOM 2543 N N . GLU A 1 324 ? 14.476 2.980 -1.630 1.00 83.62 324 GLU A N 1
ATOM 2544 C CA . GLU A 1 324 ? 14.393 2.032 -0.504 1.00 83.62 324 GLU A CA 1
ATOM 2545 C C . GLU A 1 324 ? 14.714 2.669 0.860 1.00 83.62 324 GLU A C 1
ATOM 2547 O O . GLU A 1 324 ? 14.032 2.406 1.855 1.00 83.62 324 GLU A O 1
ATOM 2552 N N . THR A 1 325 ? 15.693 3.581 0.918 1.00 89.69 325 THR A N 1
ATOM 2553 C CA . THR A 1 325 ? 16.001 4.337 2.141 1.00 89.69 325 THR A CA 1
ATOM 2554 C C . THR A 1 325 ? 14.796 5.174 2.559 1.00 89.69 325 THR A C 1
ATOM 2556 O O . THR A 1 325 ? 14.367 5.134 3.714 1.00 89.69 325 THR A O 1
ATOM 2559 N N . LEU A 1 326 ? 14.200 5.903 1.615 1.00 90.69 326 LEU A N 1
ATOM 2560 C CA . LEU A 1 326 ? 13.036 6.753 1.857 1.00 90.69 326 LEU A CA 1
ATOM 2561 C C . LEU A 1 326 ? 11.788 5.930 2.220 1.00 90.69 326 LEU A C 1
ATOM 2563 O O . LEU A 1 326 ? 11.021 6.339 3.098 1.00 90.69 326 LEU A O 1
ATOM 2567 N N . TYR A 1 327 ? 11.614 4.747 1.622 1.00 89.12 327 TYR A N 1
ATOM 2568 C CA . TYR A 1 327 ? 10.585 3.778 2.006 1.00 89.12 327 TYR A CA 1
ATOM 2569 C C . TYR A 1 327 ? 10.755 3.322 3.462 1.00 89.12 327 TYR A C 1
ATOM 2571 O O . TYR A 1 327 ? 9.802 3.379 4.246 1.00 89.12 327 TYR A O 1
ATOM 2579 N N . CYS A 1 328 ? 11.980 2.964 3.858 1.00 94.38 328 CYS A N 1
ATOM 2580 C CA . CYS A 1 328 ? 12.303 2.586 5.231 1.00 94.38 328 CYS A CA 1
ATOM 2581 C C . CYS A 1 328 ? 12.022 3.728 6.226 1.00 94.38 328 CYS A C 1
ATOM 2583 O O . CYS A 1 328 ? 11.416 3.496 7.275 1.00 94.38 328 CYS A O 1
ATOM 2585 N N . ILE A 1 329 ? 12.390 4.976 5.895 1.00 95.69 329 ILE A N 1
ATOM 2586 C CA . ILE A 1 329 ? 12.093 6.159 6.728 1.00 95.69 329 ILE A CA 1
ATOM 2587 C C . ILE A 1 329 ? 10.577 6.340 6.894 1.00 95.69 329 ILE A C 1
ATOM 2589 O O . ILE A 1 329 ? 10.098 6.584 8.005 1.00 95.69 329 ILE A O 1
ATOM 2593 N N . ARG A 1 330 ? 9.805 6.199 5.810 1.00 93.88 330 ARG A N 1
ATOM 2594 C CA . ARG A 1 330 ? 8.341 6.326 5.838 1.00 93.88 330 ARG A CA 1
ATOM 2595 C C . ARG A 1 330 ? 7.691 5.259 6.717 1.00 93.88 330 ARG A C 1
ATOM 2597 O O . ARG A 1 330 ? 6.789 5.585 7.495 1.00 93.88 330 ARG A O 1
ATOM 2604 N N . LEU A 1 331 ? 8.140 4.007 6.616 1.00 95.31 331 LEU A N 1
ATOM 2605 C CA . LEU A 1 331 ? 7.635 2.915 7.447 1.00 95.31 331 LEU A CA 1
ATOM 2606 C C . LEU A 1 331 ? 8.012 3.111 8.922 1.00 95.31 331 LEU A C 1
ATOM 2608 O O . LEU A 1 331 ? 7.160 2.937 9.792 1.00 95.31 331 LEU A O 1
ATOM 2612 N N . LEU A 1 332 ? 9.237 3.564 9.211 1.00 97.50 332 LEU A N 1
ATOM 2613 C CA . LEU A 1 332 ? 9.643 3.948 10.565 1.00 97.50 332 LEU A CA 1
ATOM 2614 C C . LEU A 1 332 ? 8.728 5.046 11.124 1.00 97.50 332 LEU A C 1
ATOM 2616 O O . LEU A 1 332 ? 8.262 4.938 12.255 1.00 97.50 332 LEU A O 1
ATOM 2620 N N . GLY A 1 333 ? 8.398 6.062 10.323 1.00 96.44 333 GLY A N 1
ATOM 2621 C CA . GLY A 1 333 ? 7.456 7.109 10.718 1.00 96.44 333 GLY A CA 1
ATOM 2622 C C . GLY A 1 333 ? 6.062 6.586 11.055 1.00 96.44 333 GLY A C 1
ATOM 2623 O O . GLY A 1 333 ? 5.451 7.058 12.010 1.00 96.44 333 GLY A O 1
ATOM 2624 N N . LEU A 1 334 ? 5.564 5.588 10.319 1.00 93.75 334 LEU A N 1
ATOM 2625 C CA . LEU A 1 334 ? 4.300 4.925 10.648 1.00 93.75 334 LEU A CA 1
ATOM 2626 C C . LEU A 1 334 ? 4.399 4.164 11.979 1.00 93.75 334 LEU A C 1
ATOM 2628 O O . LEU A 1 334 ? 3.504 4.266 12.809 1.00 93.75 334 LEU A O 1
ATOM 2632 N N . VAL A 1 335 ? 5.490 3.434 12.212 1.00 95.38 335 VAL A N 1
ATOM 2633 C CA . VAL A 1 335 ? 5.704 2.691 13.466 1.00 95.38 335 VAL A CA 1
ATOM 2634 C C . VAL A 1 335 ? 5.811 3.629 14.672 1.00 95.38 335 VAL A C 1
ATOM 2636 O O . VAL A 1 335 ? 5.253 3.334 15.728 1.00 95.38 335 VAL A O 1
ATOM 2639 N N . LEU A 1 336 ? 6.483 4.771 14.520 1.00 95.50 336 LEU A N 1
ATOM 2640 C CA . LEU A 1 336 ? 6.575 5.798 15.561 1.00 95.50 336 LEU A CA 1
ATOM 2641 C C . LEU A 1 336 ? 5.212 6.440 15.852 1.00 95.50 336 LEU A C 1
ATOM 2643 O O . LEU A 1 336 ? 4.867 6.631 17.018 1.00 95.50 336 LEU A O 1
ATOM 2647 N N . GLU A 1 337 ? 4.407 6.708 14.817 1.00 93.56 337 GLU A N 1
ATOM 2648 C CA . GLU A 1 337 ? 3.031 7.199 14.978 1.00 93.56 337 GLU A CA 1
ATOM 2649 C C . GLU A 1 337 ? 2.175 6.218 15.777 1.00 93.56 337 GLU A C 1
ATOM 2651 O O . GLU A 1 337 ? 1.508 6.630 16.723 1.00 93.56 337 GLU A O 1
ATOM 2656 N N . ARG A 1 338 ? 2.251 4.917 15.472 1.00 90.81 338 ARG A N 1
ATOM 2657 C CA . ARG A 1 338 ? 1.501 3.880 16.199 1.00 90.81 338 ARG A CA 1
ATOM 2658 C C . ARG A 1 338 ? 1.914 3.735 17.660 1.00 90.81 338 ARG A C 1
ATOM 2660 O O . ARG A 1 338 ? 1.102 3.307 18.470 1.00 90.81 338 ARG A O 1
ATOM 2667 N N . GLN A 1 339 ? 3.144 4.111 18.001 1.00 91.31 339 GLN A N 1
ATOM 2668 C CA . GLN A 1 339 ? 3.619 4.179 19.385 1.00 91.31 339 GLN A CA 1
ATOM 2669 C C . GLN A 1 339 ? 3.241 5.485 20.097 1.00 91.31 339 GLN A C 1
ATOM 2671 O O . GLN A 1 339 ? 3.555 5.649 21.273 1.00 91.31 339 GLN A O 1
ATOM 2676 N N . GLY A 1 340 ? 2.602 6.436 19.412 1.00 90.44 340 GLY A N 1
ATOM 2677 C CA . GLY A 1 340 ? 2.295 7.753 19.966 1.00 90.44 340 GLY A CA 1
ATOM 2678 C C . GLY A 1 340 ? 3.492 8.707 20.033 1.00 90.44 340 GLY A C 1
ATOM 2679 O O . GLY A 1 340 ? 3.384 9.763 20.649 1.00 90.44 340 GLY A O 1
ATOM 2680 N N . LYS A 1 341 ? 4.629 8.371 19.403 1.00 93.81 341 LYS A N 1
ATOM 2681 C CA . LYS A 1 341 ? 5.830 9.224 19.320 1.00 93.81 341 LYS A CA 1
ATOM 2682 C C . LYS A 1 341 ? 5.678 10.244 18.183 1.00 93.81 341 LYS A C 1
ATOM 2684 O O . LYS A 1 341 ? 6.419 10.210 17.200 1.00 93.81 341 LYS A O 1
ATOM 2689 N N . TYR A 1 342 ? 4.663 11.102 18.265 1.00 93.75 342 TYR A N 1
ATOM 2690 C CA . TYR A 1 342 ? 4.208 11.908 17.127 1.00 93.75 342 TYR A CA 1
ATOM 2691 C C . TYR A 1 342 ? 5.229 12.941 16.641 1.00 93.75 342 TYR A C 1
ATOM 2693 O O . TYR A 1 342 ? 5.340 13.152 15.435 1.00 93.75 342 TYR A O 1
ATOM 2701 N N . GLU A 1 343 ? 6.000 13.553 17.537 1.00 94.62 343 GLU A N 1
ATOM 2702 C CA . GLU A 1 343 ? 7.023 14.543 17.185 1.00 94.62 343 GLU A CA 1
ATOM 2703 C C . GLU A 1 343 ? 8.170 13.897 16.400 1.00 94.62 343 GLU A C 1
ATOM 2705 O O . GLU A 1 343 ? 8.624 14.429 15.385 1.00 94.62 343 GLU A O 1
ATOM 2710 N N . GLU A 1 344 ? 8.611 12.713 16.831 1.00 96.38 344 GLU A N 1
ATOM 2711 C CA . GLU A 1 344 ? 9.645 11.959 16.123 1.00 96.38 344 GLU A CA 1
ATOM 2712 C C . GLU A 1 344 ? 9.118 11.417 14.789 1.00 96.38 344 GLU A C 1
ATOM 2714 O O . GLU A 1 344 ? 9.797 11.523 13.765 1.00 96.38 344 GLU A O 1
ATOM 2719 N N . ALA A 1 345 ? 7.882 10.904 14.778 1.00 96.56 345 ALA A N 1
ATOM 2720 C CA . ALA A 1 345 ? 7.199 10.472 13.564 1.00 96.56 345 ALA A CA 1
ATOM 2721 C C . ALA A 1 345 ? 7.111 11.612 12.535 1.00 96.56 345 ALA A C 1
ATOM 2723 O O . ALA A 1 345 ? 7.365 11.400 11.351 1.00 96.56 345 ALA A O 1
ATOM 2724 N N . GLU A 1 346 ? 6.806 12.837 12.970 1.00 96.62 346 GLU A N 1
ATOM 2725 C CA . GLU A 1 346 ? 6.749 14.005 12.090 1.00 96.62 346 GLU A CA 1
ATOM 2726 C C . GLU A 1 346 ? 8.125 14.310 11.504 1.00 96.62 346 GLU A C 1
ATOM 2728 O O . GLU A 1 346 ? 8.242 14.512 10.294 1.00 96.62 346 GLU A O 1
ATOM 2733 N N . ALA A 1 347 ? 9.170 14.307 12.337 1.00 97.00 347 ALA A N 1
ATOM 2734 C CA . ALA A 1 347 ? 10.532 14.578 11.893 1.00 97.00 347 ALA A CA 1
ATOM 2735 C C . ALA A 1 347 ? 10.975 13.598 10.794 1.00 97.00 347 ALA A C 1
ATOM 2737 O O . ALA A 1 347 ? 11.478 14.027 9.751 1.00 97.00 347 ALA A O 1
ATOM 2738 N N . VAL A 1 348 ? 10.733 12.294 10.977 1.00 96.56 348 VAL A N 1
ATOM 2739 C CA . VAL A 1 348 ? 11.101 11.289 9.968 1.00 96.56 348 VAL A CA 1
ATOM 2740 C C . VAL A 1 348 ? 10.205 11.351 8.726 1.00 96.56 348 VAL A C 1
ATOM 2742 O O . VAL A 1 348 ? 10.719 11.244 7.617 1.00 96.56 348 VAL A O 1
ATOM 2745 N N . GLN A 1 349 ? 8.898 11.614 8.854 1.00 95.19 349 GLN A N 1
ATOM 2746 C CA . GLN A 1 349 ? 8.013 11.746 7.686 1.00 95.19 349 GLN A CA 1
ATOM 2747 C C . GLN A 1 349 ? 8.342 12.995 6.855 1.00 95.19 349 GLN A C 1
ATOM 2749 O O . GLN A 1 349 ? 8.344 12.938 5.626 1.00 95.19 349 GLN A O 1
ATOM 2754 N N . ARG A 1 350 ? 8.695 14.119 7.498 1.00 94.94 350 ARG A N 1
ATOM 2755 C CA . ARG A 1 350 ? 9.199 15.314 6.799 1.00 94.94 350 ARG A CA 1
ATOM 2756 C C . ARG A 1 350 ? 10.517 15.034 6.087 1.00 94.94 350 ARG A C 1
ATOM 2758 O O . ARG A 1 350 ? 10.711 15.513 4.971 1.00 94.94 350 ARG A O 1
ATOM 2765 N N . ARG A 1 351 ? 11.405 14.250 6.708 1.00 94.31 351 ARG A N 1
ATOM 2766 C CA . ARG A 1 351 ? 12.658 13.799 6.090 1.00 94.31 351 ARG A CA 1
ATOM 2767 C C . ARG A 1 351 ? 12.390 12.949 4.843 1.00 94.31 351 ARG A C 1
ATOM 2769 O O . ARG A 1 351 ? 12.950 13.264 3.797 1.00 94.31 351 ARG A O 1
ATOM 2776 N N . ALA A 1 352 ? 11.502 11.954 4.925 1.00 92.50 352 ALA A N 1
ATOM 2777 C CA . ALA A 1 352 ? 11.110 11.127 3.779 1.00 92.50 352 ALA A CA 1
ATOM 2778 C C . ALA A 1 352 ? 10.495 11.966 2.649 1.00 92.50 352 ALA A C 1
ATOM 2780 O O . ALA A 1 352 ? 10.911 11.847 1.500 1.00 92.50 352 ALA A O 1
ATOM 2781 N N . LEU A 1 353 ? 9.559 12.866 2.978 1.00 91.06 353 LEU A N 1
ATOM 2782 C CA . LEU A 1 35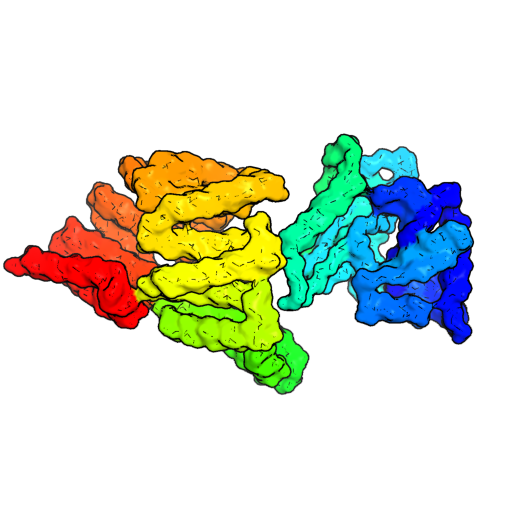3 ? 8.920 13.737 1.992 1.00 91.06 353 LEU A CA 1
ATOM 2783 C C . LEU A 1 353 ? 9.940 14.634 1.283 1.00 91.06 353 LEU A C 1
ATOM 2785 O O . LEU A 1 353 ? 9.949 14.690 0.059 1.00 91.06 353 LEU A O 1
ATOM 2789 N N . LYS A 1 354 ? 10.836 15.290 2.032 1.00 91.88 354 LYS A N 1
ATOM 2790 C CA . LYS A 1 354 ? 11.884 16.141 1.453 1.00 91.88 354 LYS A CA 1
ATOM 2791 C C . LYS A 1 354 ? 12.832 15.349 0.545 1.00 91.88 354 LYS A C 1
ATOM 2793 O O . LYS A 1 354 ? 13.229 15.857 -0.500 1.00 91.88 354 LYS A O 1
ATOM 2798 N N . GLY A 1 355 ? 13.195 14.129 0.944 1.00 89.50 355 GLY A N 1
ATOM 2799 C CA . GLY A 1 355 ? 14.015 13.237 0.125 1.00 89.50 355 GLY A CA 1
ATOM 2800 C C . GLY A 1 355 ? 13.316 12.849 -1.179 1.00 89.50 355 GLY A C 1
ATOM 2801 O O . GLY A 1 355 ? 13.904 13.006 -2.245 1.00 89.50 355 GLY A O 1
ATOM 2802 N N . MET A 1 356 ? 12.036 12.460 -1.115 1.00 85.19 356 MET A N 1
ATOM 2803 C CA . MET A 1 356 ? 11.243 12.132 -2.308 1.00 85.19 356 MET A CA 1
ATOM 2804 C C . MET A 1 356 ? 11.066 13.336 -3.238 1.00 85.19 356 MET A C 1
ATOM 2806 O O . MET A 1 356 ? 11.242 13.206 -4.447 1.00 85.19 356 MET A O 1
ATOM 2810 N N . GLU A 1 357 ? 10.794 14.527 -2.691 1.00 85.19 357 GLU A N 1
ATOM 2811 C CA . GLU A 1 357 ? 10.693 15.757 -3.485 1.00 85.19 357 GLU A CA 1
ATOM 2812 C C . GLU A 1 357 ? 11.999 16.087 -4.219 1.00 85.19 357 GLU A C 1
ATOM 2814 O O . GLU A 1 357 ? 11.949 16.633 -5.321 1.00 85.19 357 GLU A O 1
ATOM 2819 N N . LYS A 1 358 ? 13.159 15.782 -3.624 1.00 84.62 358 LYS A N 1
ATOM 2820 C CA . LYS A 1 358 ? 14.462 16.001 -4.260 1.00 84.62 358 LYS A CA 1
ATOM 2821 C C . LYS A 1 358 ? 14.781 14.933 -5.309 1.00 84.62 358 LYS A C 1
ATOM 2823 O O . LYS A 1 358 ? 15.292 15.285 -6.366 1.00 84.62 358 LYS A O 1
ATOM 2828 N N . MET A 1 359 ? 14.490 13.667 -5.014 1.00 81.38 359 MET A N 1
ATOM 2829 C CA . MET A 1 359 ? 14.792 12.530 -5.887 1.00 81.38 359 MET A CA 1
ATOM 2830 C C . MET A 1 359 ? 13.893 12.496 -7.129 1.00 81.38 359 MET A C 1
ATOM 2832 O O . MET A 1 359 ? 14.397 12.397 -8.241 1.00 81.38 359 MET A O 1
ATOM 2836 N N . ALA A 1 360 ? 12.573 12.570 -6.939 1.00 72.69 360 ALA A N 1
ATOM 2837 C CA . ALA A 1 360 ? 11.586 12.327 -7.993 1.00 72.69 360 ALA A CA 1
ATOM 2838 C C . ALA A 1 360 ? 10.719 13.557 -8.318 1.00 72.69 360 ALA A C 1
ATOM 2840 O O . ALA A 1 360 ? 9.912 13.543 -9.243 1.00 72.69 360 ALA A O 1
ATOM 2841 N N . GLY A 1 361 ? 10.872 14.648 -7.565 1.00 76.06 361 GLY A N 1
ATOM 2842 C CA . GLY A 1 361 ? 10.060 15.847 -7.732 1.00 76.06 361 GLY A CA 1
ATOM 2843 C C . GLY A 1 361 ? 8.744 15.813 -6.950 1.00 76.06 361 GLY A C 1
ATOM 2844 O O . GLY A 1 361 ? 8.335 14.820 -6.344 1.00 76.06 361 GLY A O 1
ATOM 2845 N N . LYS A 1 362 ? 8.060 16.960 -6.940 1.00 72.44 362 LYS A N 1
ATOM 2846 C CA . LYS A 1 362 ? 6.846 17.181 -6.131 1.00 72.44 362 LYS A CA 1
ATOM 2847 C C . LYS A 1 362 ? 5.600 16.487 -6.675 1.00 72.44 362 LYS A C 1
ATOM 2849 O O . LYS A 1 362 ? 4.661 16.258 -5.922 1.00 72.44 362 LYS A O 1
ATOM 2854 N N . GLU A 1 363 ? 5.588 16.195 -7.970 1.00 67.25 363 GLU A N 1
ATOM 2855 C CA . GLU A 1 363 ? 4.429 15.650 -8.686 1.00 67.25 363 GLU A CA 1
ATOM 2856 C C . GLU A 1 363 ? 4.493 14.121 -8.830 1.00 67.25 363 GLU A C 1
ATOM 2858 O O . GLU A 1 363 ? 3.584 13.517 -9.390 1.00 67.25 363 GLU A O 1
ATOM 2863 N N . HIS A 1 364 ? 5.535 13.481 -8.293 1.00 69.06 364 HIS A N 1
ATOM 2864 C CA . HIS A 1 364 ? 5.724 12.038 -8.385 1.00 69.06 364 HIS A CA 1
ATOM 2865 C C . HIS A 1 364 ? 4.824 11.255 -7.406 1.00 69.06 364 HIS A C 1
ATOM 2867 O O . HIS A 1 364 ? 4.450 11.743 -6.333 1.00 69.06 364 HIS A O 1
ATOM 2873 N N . ILE A 1 365 ? 4.479 10.013 -7.767 1.00 64.00 365 ILE A N 1
ATOM 2874 C CA . ILE A 1 365 ? 3.585 9.133 -6.993 1.00 64.00 365 ILE A CA 1
ATOM 2875 C C . ILE A 1 365 ? 4.152 8.776 -5.610 1.00 64.00 365 ILE A C 1
ATOM 2877 O O . ILE A 1 365 ? 3.441 8.819 -4.610 1.00 64.00 365 ILE A O 1
ATOM 2881 N N . GLU A 1 366 ? 5.449 8.495 -5.503 1.00 65.81 366 GLU A N 1
ATOM 2882 C CA . GLU A 1 366 ? 6.070 8.145 -4.214 1.00 65.81 366 GLU A CA 1
ATOM 2883 C C . GLU A 1 366 ? 6.183 9.343 -3.256 1.00 65.81 366 GLU A C 1
ATOM 2885 O O . GLU A 1 366 ? 6.175 9.193 -2.025 1.00 65.81 366 GLU A O 1
ATOM 2890 N N . THR A 1 367 ? 6.176 10.560 -3.807 1.00 71.12 367 THR A N 1
ATOM 2891 C CA . THR A 1 367 ? 6.073 11.795 -3.025 1.00 71.12 367 THR A CA 1
ATOM 2892 C C . THR A 1 367 ? 4.702 11.882 -2.337 1.00 71.12 367 THR A C 1
ATOM 2894 O O . THR A 1 367 ? 4.623 12.325 -1.188 1.00 71.12 367 THR A O 1
ATOM 2897 N N . PHE A 1 368 ? 3.631 11.347 -2.947 1.00 68.38 368 PHE A N 1
ATOM 2898 C CA . PHE A 1 368 ? 2.313 11.232 -2.304 1.00 68.38 368 PHE A CA 1
ATOM 2899 C C . PHE A 1 368 ? 2.294 10.242 -1.146 1.00 68.38 368 PHE A C 1
ATOM 2901 O O . PHE A 1 368 ? 1.738 10.554 -0.089 1.00 68.38 368 PHE A O 1
ATOM 2908 N N . SER A 1 369 ? 2.873 9.053 -1.322 1.00 69.44 369 SER A N 1
ATOM 2909 C CA . SER A 1 369 ? 2.940 8.053 -0.249 1.00 69.44 369 SER A CA 1
ATOM 2910 C C . SER A 1 369 ? 3.596 8.651 1.001 1.00 69.44 369 SER A C 1
ATOM 2912 O O . SER A 1 369 ? 3.122 8.451 2.123 1.00 69.44 369 SER A O 1
ATOM 2914 N N . SER A 1 370 ? 4.626 9.479 0.802 1.00 77.88 370 SER A N 1
ATOM 2915 C CA . SER A 1 370 ? 5.290 10.243 1.866 1.00 77.88 370 SER A CA 1
ATOM 2916 C C . SER A 1 370 ? 4.413 11.360 2.444 1.00 77.88 370 SER A C 1
ATOM 2918 O O . SER A 1 370 ? 4.288 11.477 3.665 1.00 77.88 370 SER A O 1
ATOM 2920 N N . ALA A 1 371 ? 3.726 12.138 1.602 1.00 83.00 371 ALA A N 1
ATOM 2921 C CA . ALA A 1 371 ? 2.800 13.180 2.054 1.00 83.00 371 ALA A CA 1
ATOM 2922 C C . ALA A 1 371 ? 1.623 12.610 2.870 1.00 83.00 371 ALA A C 1
ATOM 2924 O O . ALA A 1 371 ? 1.206 13.198 3.866 1.00 83.00 371 ALA A O 1
ATOM 2925 N N . SER A 1 372 ? 1.117 11.434 2.496 1.00 82.75 372 SER A N 1
ATOM 2926 C CA . SER A 1 372 ? 0.038 10.733 3.201 1.00 82.75 372 SER A CA 1
ATOM 2927 C C . SER A 1 372 ? 0.449 10.284 4.603 1.00 82.75 372 SER A C 1
ATOM 2929 O O . SER A 1 372 ? -0.343 10.419 5.544 1.00 82.75 372 SER A O 1
ATOM 2931 N N . GLY A 1 373 ? 1.685 9.790 4.749 1.00 86.69 373 GLY A N 1
ATOM 2932 C CA . GLY A 1 373 ? 2.281 9.454 6.043 1.00 86.69 373 GLY A CA 1
ATOM 2933 C C . GLY A 1 373 ? 2.430 10.683 6.938 1.00 86.69 373 GLY A C 1
ATOM 2934 O O . GLY A 1 373 ? 1.995 10.664 8.089 1.00 86.69 373 GLY A O 1
ATOM 2935 N N . LEU A 1 374 ? 2.948 11.791 6.397 1.00 92.88 374 LEU A N 1
ATOM 2936 C CA . LEU A 1 374 ? 3.057 13.053 7.133 1.00 92.88 374 LEU A CA 1
ATOM 2937 C C . LEU A 1 374 ? 1.683 13.610 7.538 1.00 92.88 374 LEU A C 1
ATOM 2939 O O . LEU A 1 374 ? 1.496 13.998 8.688 1.00 92.88 374 LEU A O 1
ATOM 2943 N N . ARG A 1 375 ? 0.692 13.580 6.639 1.00 93.38 375 ARG A N 1
ATOM 2944 C CA . ARG A 1 375 ? -0.695 13.979 6.929 1.00 93.38 375 ARG A CA 1
ATOM 2945 C C . ARG A 1 375 ? -1.285 13.197 8.103 1.00 93.38 375 ARG A C 1
ATOM 2947 O O . ARG A 1 375 ? -1.963 13.794 8.936 1.00 93.38 375 ARG A O 1
ATOM 2954 N N . LEU A 1 376 ? -1.041 11.885 8.186 1.00 88.81 376 LEU A N 1
ATOM 2955 C CA . LEU A 1 376 ? -1.508 11.075 9.317 1.00 88.81 376 LEU A CA 1
ATOM 2956 C C . LEU A 1 376 ? -0.966 11.626 10.639 1.00 88.81 376 LEU A C 1
ATOM 2958 O O . LEU A 1 376 ? -1.742 11.875 11.560 1.00 88.81 376 LEU A O 1
ATOM 2962 N N . VAL A 1 377 ? 0.343 11.871 10.699 1.00 93.69 377 VAL A N 1
ATOM 2963 C CA . VAL A 1 377 ? 1.016 12.372 11.901 1.00 93.69 377 VAL A CA 1
ATOM 2964 C C . VAL A 1 377 ? 0.561 13.788 12.262 1.00 93.69 377 VAL A C 1
ATOM 2966 O O . VAL A 1 377 ? 0.268 14.056 13.426 1.00 93.69 377 VAL A O 1
ATOM 2969 N N . LEU A 1 378 ? 0.436 14.682 11.276 1.00 93.94 378 LEU A N 1
ATOM 2970 C CA . LEU A 1 378 ? -0.087 16.035 11.489 1.00 93.94 378 LEU A CA 1
ATOM 2971 C C . LEU A 1 378 ? -1.508 15.999 12.062 1.00 93.94 378 LEU A C 1
ATOM 2973 O O . LEU A 1 378 ? -1.804 16.725 13.008 1.00 93.94 378 LEU A O 1
ATOM 2977 N N . GLY A 1 379 ? -2.361 15.106 11.550 1.00 90.56 379 GLY A N 1
ATOM 2978 C CA . GLY A 1 379 ? -3.705 14.892 12.083 1.00 90.56 379 GLY A CA 1
ATOM 2979 C C . GLY A 1 379 ? -3.702 14.421 13.540 1.00 90.56 379 GLY A C 1
ATOM 2980 O O . GLY A 1 379 ? -4.477 14.933 14.342 1.00 90.56 379 GLY A O 1
ATOM 2981 N N . ARG A 1 380 ? -2.791 13.515 13.928 1.00 89.56 380 ARG A N 1
ATOM 2982 C CA . ARG A 1 380 ? -2.642 13.083 15.336 1.00 89.56 380 ARG A CA 1
ATOM 2983 C C . ARG A 1 380 ? -2.241 14.210 16.280 1.00 89.56 380 ARG A C 1
ATOM 2985 O O . ARG A 1 380 ? -2.629 14.185 17.443 1.00 89.56 380 ARG A O 1
ATOM 2992 N N . GLN A 1 381 ? -1.510 15.196 15.775 1.00 91.62 381 GLN A N 1
ATOM 2993 C CA . GLN A 1 381 ? -1.129 16.397 16.518 1.00 91.62 381 GLN A CA 1
ATOM 2994 C C . GLN A 1 381 ? -2.165 17.529 16.424 1.00 91.62 381 GLN A C 1
ATOM 2996 O O . GLN A 1 381 ? -1.932 18.612 16.953 1.00 91.62 381 GLN A O 1
ATOM 3001 N N . GLY A 1 382 ? -3.288 17.320 15.727 1.00 92.19 382 GLY A N 1
ATOM 3002 C CA . GLY A 1 382 ? -4.303 18.352 15.507 1.00 92.19 382 GLY A CA 1
ATOM 3003 C C . GLY A 1 382 ? -3.883 19.469 14.543 1.00 92.19 382 GLY A C 1
ATOM 3004 O O . GLY A 1 382 ? -4.577 20.475 14.446 1.00 92.19 382 GLY A O 1
ATOM 3005 N N . LYS A 1 383 ? -2.774 19.310 13.806 1.00 95.50 383 LYS A N 1
ATOM 3006 C CA . LYS A 1 383 ? -2.262 20.272 12.810 1.00 95.50 383 LYS A CA 1
ATOM 3007 C C . LYS A 1 383 ? -3.007 20.131 11.473 1.00 95.50 383 LYS A C 1
ATOM 3009 O O . LYS A 1 383 ? -2.407 19.874 10.425 1.00 95.50 383 LYS A O 1
ATOM 3014 N N . TYR A 1 384 ? -4.334 20.234 11.505 1.00 94.00 384 TYR A N 1
ATOM 3015 C CA . TYR A 1 384 ? -5.182 19.919 10.354 1.00 94.00 384 TYR A CA 1
ATOM 3016 C C . TYR A 1 384 ? -5.059 20.929 9.210 1.00 94.00 384 TYR A C 1
ATOM 3018 O O . TYR A 1 384 ? -5.124 20.538 8.049 1.00 94.00 384 TYR A O 1
ATOM 3026 N N . GLU A 1 385 ? -4.853 22.211 9.507 1.00 93.69 385 GLU A N 1
ATOM 3027 C CA . GLU A 1 385 ? -4.699 23.272 8.504 1.00 93.69 385 GLU A CA 1
ATOM 3028 C C . GLU A 1 385 ? -3.445 23.054 7.649 1.00 93.69 385 GLU A C 1
ATOM 3030 O O . GLU A 1 385 ? -3.471 23.240 6.431 1.00 93.69 385 GLU A O 1
ATOM 3035 N N . GLU A 1 386 ? -2.349 22.609 8.271 1.00 94.38 386 GLU A N 1
ATOM 3036 C CA . GLU A 1 386 ? -1.119 22.274 7.554 1.00 94.38 386 GLU A CA 1
ATOM 3037 C C . GLU A 1 386 ? -1.319 21.038 6.665 1.00 94.38 386 GLU A C 1
ATOM 3039 O O . GLU A 1 386 ? -0.935 21.045 5.491 1.00 94.38 386 GLU A O 1
ATOM 3044 N N . ALA A 1 387 ? -1.969 19.996 7.197 1.00 93.44 387 ALA A N 1
ATOM 3045 C CA . ALA A 1 387 ? -2.293 18.790 6.441 1.00 93.44 387 ALA A CA 1
ATOM 3046 C C . ALA A 1 387 ? -3.205 19.094 5.237 1.00 93.44 387 ALA A C 1
ATOM 3048 O O . ALA A 1 387 ? -2.968 18.594 4.136 1.00 93.44 387 ALA A O 1
ATOM 3049 N N . GLU A 1 388 ? -4.212 19.953 5.420 1.00 93.81 388 GLU A N 1
ATOM 3050 C CA . GLU A 1 388 ? -5.106 20.417 4.356 1.00 93.81 388 GLU A CA 1
ATOM 3051 C C . GLU A 1 388 ? -4.333 21.168 3.263 1.00 93.81 388 GLU A C 1
ATOM 3053 O O . GLU A 1 388 ? -4.469 20.846 2.080 1.00 93.81 388 GLU A O 1
ATOM 3058 N N . ALA A 1 389 ? -3.504 22.149 3.635 1.00 91.94 389 ALA A N 1
ATOM 3059 C CA . ALA A 1 389 ? -2.739 22.944 2.674 1.00 91.94 389 ALA A CA 1
ATOM 3060 C C . ALA A 1 389 ? -1.798 22.074 1.822 1.00 91.94 389 ALA A C 1
ATOM 3062 O O . ALA A 1 389 ? -1.691 22.266 0.606 1.00 91.94 389 ALA A O 1
ATOM 3063 N N . MET A 1 390 ? -1.153 21.089 2.451 1.00 89.75 390 MET A N 1
ATOM 3064 C CA . MET A 1 390 ? -0.282 20.125 1.780 1.00 89.75 390 MET A CA 1
ATOM 3065 C C . MET A 1 390 ? -1.055 19.248 0.790 1.00 89.75 390 MET A C 1
ATOM 3067 O O . MET A 1 390 ? -0.662 19.154 -0.375 1.00 89.75 390 MET A O 1
ATOM 3071 N N . LEU A 1 391 ? -2.177 18.658 1.217 1.00 89.62 391 LEU A N 1
ATOM 3072 C CA . LEU A 1 391 ? -2.998 17.807 0.353 1.00 89.62 391 LEU A CA 1
ATOM 3073 C C . LEU A 1 391 ? -3.603 18.582 -0.817 1.00 89.62 391 LEU A C 1
ATOM 3075 O O . LEU A 1 391 ? -3.596 18.080 -1.936 1.00 89.62 391 LEU A O 1
ATOM 3079 N N . ARG A 1 392 ? -4.078 19.816 -0.607 1.00 91.31 392 ARG A N 1
ATOM 3080 C CA . ARG A 1 392 ? -4.612 20.651 -1.697 1.00 91.31 392 ARG A CA 1
ATOM 3081 C C . ARG A 1 392 ? -3.570 20.915 -2.778 1.00 91.31 392 ARG A C 1
ATOM 3083 O O . ARG A 1 392 ? -3.889 20.813 -3.960 1.00 91.31 392 ARG A O 1
ATOM 3090 N N . ARG A 1 393 ? -2.328 21.219 -2.384 1.00 86.12 393 ARG A N 1
ATOM 3091 C CA . ARG A 1 393 ? -1.221 21.401 -3.332 1.00 86.12 393 ARG A CA 1
ATOM 3092 C C . ARG A 1 393 ? -0.942 20.116 -4.114 1.00 86.12 393 ARG A C 1
ATOM 3094 O O . ARG A 1 393 ? -0.788 20.187 -5.328 1.00 86.12 393 ARG A O 1
ATOM 3101 N N . ALA A 1 394 ? -0.904 18.971 -3.434 1.00 82.69 394 ALA A N 1
ATOM 3102 C CA . ALA A 1 394 ? -0.668 17.678 -4.072 1.00 82.69 394 ALA A CA 1
ATOM 3103 C C . ALA A 1 394 ? -1.786 17.318 -5.068 1.00 82.69 394 ALA A C 1
ATOM 3105 O O . ALA A 1 394 ? -1.508 16.995 -6.219 1.00 82.69 394 ALA A O 1
ATOM 3106 N N . ILE A 1 395 ? -3.053 17.464 -4.663 1.00 87.38 395 ILE A N 1
ATOM 3107 C CA . ILE A 1 395 ? -4.226 17.202 -5.513 1.00 87.38 395 ILE A CA 1
ATOM 3108 C C . ILE A 1 395 ? -4.192 18.060 -6.783 1.00 87.38 395 ILE A C 1
ATOM 3110 O O . ILE A 1 395 ? -4.492 17.556 -7.861 1.00 87.38 395 ILE A O 1
ATOM 3114 N N . GLU A 1 396 ? -3.830 19.339 -6.678 1.00 86.81 396 GLU A N 1
ATOM 3115 C CA . GLU A 1 396 ? -3.720 20.228 -7.840 1.00 86.81 396 GLU A CA 1
ATOM 3116 C C . GLU A 1 396 ? -2.622 19.778 -8.816 1.00 86.81 396 GLU A C 1
ATOM 3118 O O . GLU A 1 396 ? -2.840 19.789 -10.028 1.00 86.81 396 GLU A O 1
ATOM 3123 N N . GLY A 1 397 ? -1.470 19.337 -8.299 1.00 78.25 397 GLY A N 1
ATOM 3124 C CA . GLY A 1 397 ? -0.409 18.736 -9.113 1.00 78.25 397 GLY A CA 1
ATOM 3125 C C . GLY A 1 397 ? -0.895 17.485 -9.850 1.00 78.25 397 GLY A C 1
ATOM 3126 O O . GLY A 1 397 ? -0.763 17.395 -11.067 1.00 78.25 397 GLY A O 1
ATOM 3127 N N . TYR A 1 398 ? -1.563 16.560 -9.152 1.00 74.88 398 TYR A N 1
ATOM 3128 C CA . TYR A 1 398 ? -2.058 15.320 -9.765 1.00 74.88 398 TYR A CA 1
ATOM 3129 C C . TYR A 1 398 ? -3.159 15.545 -10.791 1.00 74.88 398 TYR A C 1
ATOM 3131 O O . TYR A 1 398 ? -3.141 14.937 -11.861 1.00 74.88 398 TYR A O 1
ATOM 3139 N N . LYS A 1 399 ? -4.082 16.470 -10.518 1.00 82.25 399 LYS A N 1
ATOM 3140 C CA . LYS A 1 399 ? -5.102 16.856 -11.497 1.00 82.25 399 LYS A CA 1
ATOM 3141 C C . LYS A 1 399 ? -4.477 17.326 -12.809 1.00 82.25 399 LYS A C 1
ATOM 3143 O O . LYS A 1 399 ? -5.013 16.998 -13.863 1.00 82.25 399 LYS A O 1
ATOM 3148 N N . LYS A 1 400 ? -3.355 18.053 -12.747 1.00 78.12 400 LYS A N 1
ATOM 3149 C CA . LYS A 1 400 ? -2.610 18.507 -13.931 1.00 78.12 400 LYS A CA 1
ATOM 3150 C C . LYS A 1 400 ? -1.818 17.390 -14.603 1.00 78.12 400 LYS A C 1
ATOM 3152 O O . LYS A 1 400 ? -1.846 17.308 -15.825 1.00 78.12 400 LYS A O 1
ATOM 3157 N N . ALA A 1 401 ? -1.129 16.558 -13.826 1.00 70.44 401 ALA A N 1
ATOM 3158 C CA . ALA A 1 401 ? -0.210 15.552 -14.353 1.00 70.44 401 ALA A CA 1
ATOM 3159 C C . ALA A 1 401 ? -0.924 14.313 -14.922 1.00 70.44 401 ALA A C 1
ATOM 3161 O O . ALA A 1 401 ? -0.602 13.860 -16.017 1.00 70.44 401 ALA A O 1
ATOM 3162 N N . ILE A 1 402 ? -1.897 13.765 -14.185 1.00 66.94 402 ILE A N 1
ATOM 3163 C CA . ILE A 1 402 ? -2.497 12.444 -14.459 1.00 66.94 402 ILE A CA 1
ATOM 3164 C C . ILE A 1 402 ? -4.032 12.455 -14.500 1.00 66.94 402 ILE A C 1
ATOM 3166 O O . ILE A 1 402 ? -4.652 11.418 -14.731 1.00 66.94 402 ILE A O 1
ATOM 3170 N N . GLY A 1 403 ? -4.654 13.621 -14.309 1.00 75.38 403 GLY A N 1
ATOM 3171 C CA . GLY A 1 403 ? -6.099 13.814 -14.405 1.00 75.38 403 GLY A CA 1
ATOM 3172 C C . GLY A 1 403 ? -6.854 13.662 -13.079 1.00 75.38 403 GLY A C 1
ATOM 3173 O O . GLY A 1 403 ? -6.383 13.070 -12.106 1.00 75.38 403 GLY A O 1
ATOM 3174 N N . GLY A 1 404 ? -8.060 14.238 -13.039 1.00 75.56 404 GLY A N 1
ATOM 3175 C CA . GLY A 1 404 ? -8.906 14.303 -11.839 1.00 75.56 404 GLY A CA 1
ATOM 3176 C C . GLY A 1 404 ? -9.491 12.969 -11.382 1.00 75.56 404 GLY A C 1
ATOM 3177 O O . GLY A 1 404 ? -9.576 12.734 -10.180 1.00 75.56 404 GLY A O 1
ATOM 3178 N N . GLU A 1 405 ? -9.829 12.101 -12.335 1.00 77.62 405 GLU A N 1
ATOM 3179 C CA . GLU A 1 405 ? -10.462 10.798 -12.083 1.00 77.62 405 GLU A CA 1
ATOM 3180 C C . GLU A 1 405 ? -9.445 9.663 -11.886 1.00 77.62 405 GLU A C 1
ATOM 3182 O O . GLU A 1 405 ? -9.815 8.514 -11.665 1.00 77.62 405 GLU A O 1
ATOM 3187 N N . ASN A 1 406 ? -8.141 9.959 -11.943 1.00 81.38 406 ASN A N 1
ATOM 3188 C CA . ASN A 1 406 ? -7.120 8.957 -11.666 1.00 81.38 406 ASN A CA 1
ATOM 3189 C C . ASN A 1 406 ? -7.199 8.486 -10.201 1.00 81.38 406 ASN A C 1
ATOM 3191 O O . ASN A 1 406 ? -7.359 9.292 -9.282 1.00 81.38 406 ASN A O 1
ATOM 3195 N N . LEU A 1 407 ? -7.013 7.184 -9.967 1.00 80.44 407 LEU A N 1
ATOM 3196 C CA . LEU A 1 407 ? -7.109 6.557 -8.643 1.00 80.44 407 LEU A CA 1
ATOM 3197 C C . LEU A 1 407 ? -6.191 7.179 -7.581 1.00 80.44 407 LEU A C 1
ATOM 3199 O O . LEU A 1 407 ? -6.544 7.201 -6.398 1.00 80.44 407 LEU A O 1
ATOM 3203 N N . LEU A 1 408 ? -5.036 7.711 -7.979 1.00 76.06 408 LEU A N 1
ATOM 3204 C CA . LEU A 1 408 ? -4.102 8.397 -7.083 1.00 76.06 408 LEU A CA 1
ATOM 3205 C C . LEU A 1 408 ? -4.625 9.780 -6.686 1.00 76.06 408 LEU A C 1
ATOM 3207 O O . LEU A 1 408 ? -4.584 10.154 -5.508 1.00 76.06 408 LEU A O 1
ATOM 3211 N N . THR A 1 409 ? -5.201 10.507 -7.645 1.00 81.69 409 THR A N 1
ATOM 3212 C CA . THR A 1 409 ? -5.892 11.775 -7.394 1.00 81.69 409 THR A CA 1
ATOM 3213 C C . THR A 1 409 ? -7.085 11.552 -6.466 1.00 81.69 409 THR A C 1
ATOM 3215 O O . THR A 1 409 ? -7.214 12.245 -5.457 1.00 81.69 409 THR A O 1
ATOM 3218 N N . LEU A 1 410 ? -7.904 10.529 -6.729 1.00 87.94 410 LEU A N 1
ATOM 3219 C CA . LEU A 1 410 ? -9.041 10.155 -5.882 1.00 87.94 410 LEU A CA 1
ATOM 3220 C C . LEU A 1 410 ? -8.605 9.743 -4.468 1.00 87.94 410 LEU A C 1
ATOM 3222 O O . LEU A 1 410 ? -9.236 10.135 -3.490 1.00 87.94 410 LEU A O 1
ATOM 3226 N N . SER A 1 411 ? -7.499 9.008 -4.329 1.00 86.31 411 SER A N 1
ATOM 3227 C CA . SER A 1 411 ? -6.950 8.641 -3.014 1.00 86.31 411 SER A CA 1
ATOM 3228 C C . SER A 1 411 ? -6.468 9.870 -2.235 1.00 86.31 411 SER A C 1
ATOM 3230 O O . SER A 1 411 ? -6.709 9.980 -1.033 1.00 86.31 411 SER A O 1
ATOM 3232 N N . SER A 1 412 ? -5.859 10.840 -2.924 1.00 85.69 412 SER A N 1
ATOM 3233 C CA . SER A 1 412 ? -5.455 12.121 -2.332 1.00 85.69 412 SER A CA 1
ATOM 3234 C C . SER A 1 412 ? -6.655 12.952 -1.875 1.00 85.69 412 SER A C 1
ATOM 3236 O O . SER A 1 412 ? -6.643 13.516 -0.781 1.00 85.69 412 SER A O 1
ATOM 3238 N N . ILE A 1 413 ? -7.709 12.993 -2.693 1.00 93.12 413 ILE A N 1
ATOM 3239 C CA . ILE A 1 413 ? -8.976 13.651 -2.366 1.00 93.12 413 ILE A CA 1
ATOM 3240 C C . ILE A 1 413 ? -9.629 12.966 -1.154 1.00 93.12 413 ILE A C 1
ATOM 3242 O O . ILE A 1 413 ? -10.050 13.651 -0.228 1.00 93.12 413 ILE A O 1
ATOM 3246 N N . GLY A 1 414 ? -9.626 11.632 -1.080 1.00 93.69 414 GLY A N 1
ATOM 3247 C CA . GLY A 1 414 ? -10.137 10.892 0.081 1.00 93.69 414 GLY A CA 1
ATOM 3248 C C . GLY A 1 414 ? -9.381 11.208 1.376 1.00 93.69 414 GLY A C 1
ATOM 3249 O O . GLY A 1 414 ? -9.997 11.417 2.419 1.00 93.69 414 GLY A O 1
ATOM 3250 N N . ASN A 1 415 ? -8.055 11.345 1.304 1.00 92.56 415 ASN A N 1
ATOM 3251 C CA . ASN A 1 415 ? -7.239 11.782 2.439 1.00 92.56 415 ASN A CA 1
ATOM 3252 C C . ASN A 1 415 ? -7.587 13.203 2.911 1.00 92.56 415 ASN A C 1
ATOM 3254 O O . ASN A 1 415 ? -7.469 13.491 4.103 1.00 92.56 415 ASN A O 1
ATOM 3258 N N . LEU A 1 416 ? -8.018 14.087 2.004 1.00 94.12 416 LEU A N 1
ATOM 3259 C CA . LEU A 1 416 ? -8.512 15.419 2.362 1.00 94.12 416 LEU A CA 1
ATOM 3260 C C . LEU A 1 416 ? -9.857 15.330 3.097 1.00 94.12 416 LEU A C 1
ATOM 3262 O O . LEU A 1 416 ? -10.062 16.067 4.059 1.00 94.12 416 LEU A O 1
ATOM 3266 N N . GLY A 1 417 ? -10.721 14.385 2.715 1.00 95.06 417 GLY A N 1
ATOM 3267 C CA . GLY A 1 417 ? -11.960 14.073 3.438 1.00 95.06 417 GLY A CA 1
ATOM 3268 C C . GLY A 1 417 ? -11.692 13.721 4.901 1.00 95.06 417 GLY A C 1
ATOM 3269 O O . GLY A 1 417 ? -12.247 14.354 5.794 1.00 95.06 417 GLY A O 1
ATOM 3270 N N . MET A 1 418 ? -10.716 12.844 5.157 1.00 92.88 418 MET A N 1
ATOM 3271 C CA . MET A 1 418 ? -10.291 12.510 6.525 1.00 92.88 418 MET A CA 1
ATOM 3272 C C . MET A 1 418 ? -9.754 13.716 7.316 1.00 92.88 418 MET A C 1
ATOM 3274 O O . MET A 1 418 ? -9.892 13.778 8.537 1.00 92.88 418 MET A O 1
ATOM 3278 N N . VAL A 1 419 ? -9.102 14.679 6.652 1.00 94.81 419 VAL A N 1
ATOM 3279 C CA . VAL A 1 419 ? -8.662 15.920 7.316 1.00 94.81 419 VAL A CA 1
ATOM 3280 C C . VAL A 1 419 ? -9.867 16.784 7.691 1.00 94.81 419 VAL A C 1
ATOM 3282 O O . VAL A 1 419 ? -9.900 17.320 8.797 1.00 94.81 419 VAL A O 1
ATOM 3285 N N . PHE A 1 420 ? -10.881 16.877 6.826 1.00 95.50 420 PHE A N 1
ATOM 3286 C CA . PHE A 1 420 ? -12.128 17.570 7.150 1.00 95.50 420 PHE A CA 1
ATOM 3287 C C . PHE A 1 420 ? -12.887 16.918 8.305 1.00 95.50 420 PHE A C 1
ATOM 3289 O O . PHE A 1 420 ? -13.385 17.642 9.166 1.00 95.50 420 PHE A O 1
ATOM 3296 N N . GLU A 1 421 ? -12.912 15.588 8.393 1.00 92.56 421 GLU A N 1
ATOM 3297 C CA . GLU A 1 421 ? -13.457 14.890 9.565 1.00 92.56 421 GLU A CA 1
ATOM 3298 C C . GLU A 1 421 ? -12.735 15.308 10.851 1.00 92.56 421 GLU A C 1
ATOM 3300 O O . GLU A 1 421 ? -13.384 15.659 11.835 1.00 92.56 421 GLU A O 1
ATOM 3305 N N . GLY A 1 422 ? -11.397 15.350 10.831 1.00 90.25 422 GLY A N 1
ATOM 3306 C CA . GLY A 1 422 ? -10.590 15.802 11.969 1.00 90.25 422 GLY A CA 1
ATOM 3307 C C . GLY A 1 422 ? -10.851 17.257 12.378 1.00 90.25 422 GLY A C 1
ATOM 3308 O O . GLY A 1 422 ? -10.795 17.583 13.562 1.00 90.25 422 GLY A O 1
ATOM 3309 N N . GLN A 1 423 ? -11.203 18.118 11.419 1.00 92.75 423 GLN A N 1
ATOM 3310 C CA . GLN A 1 423 ? -11.615 19.509 11.654 1.00 92.75 423 GLN A CA 1
ATOM 3311 C C . GLN A 1 423 ? -13.086 19.656 12.092 1.00 92.75 423 GLN A C 1
ATOM 3313 O O . GLN A 1 423 ? -13.532 20.774 12.349 1.00 92.75 423 GLN A O 1
ATOM 3318 N N . GLY A 1 424 ? -13.870 18.574 12.127 1.00 93.56 424 GLY A N 1
ATOM 3319 C CA . GLY A 1 424 ? -15.315 18.628 12.375 1.00 93.56 424 GLY A CA 1
ATOM 3320 C C . GLY A 1 424 ? -16.151 19.138 11.191 1.00 93.56 424 GLY A C 1
ATOM 3321 O O . GLY A 1 424 ? -17.345 19.401 11.340 1.00 93.56 424 GLY A O 1
ATOM 3322 N N . LYS A 1 425 ? -15.554 19.271 10.001 1.00 96.19 425 LYS A N 1
ATOM 3323 C CA . LYS A 1 425 ? -16.205 19.695 8.748 1.00 96.19 425 LYS A CA 1
ATOM 3324 C C . LYS A 1 425 ? -16.856 18.503 8.044 1.00 96.19 425 LYS A C 1
ATOM 3326 O O . LYS A 1 425 ? -16.478 18.100 6.944 1.00 96.19 425 LYS A O 1
ATOM 3331 N N . TYR A 1 426 ? -17.816 17.876 8.717 1.00 95.25 426 TYR A N 1
ATOM 3332 C CA . TYR A 1 426 ? -18.338 16.578 8.284 1.00 95.25 426 TYR A CA 1
ATOM 3333 C C . TYR A 1 426 ? -19.132 16.635 6.970 1.00 95.25 426 TYR A C 1
ATOM 3335 O O . TYR A 1 426 ? -19.124 15.662 6.219 1.00 95.25 426 TYR A O 1
ATOM 3343 N N . LYS A 1 427 ? -19.778 17.767 6.656 1.00 96.12 427 LYS A N 1
ATOM 3344 C CA . LYS A 1 427 ? -20.503 17.953 5.384 1.00 96.12 427 LYS A CA 1
ATOM 3345 C C . LYS A 1 427 ? -19.548 17.976 4.196 1.00 96.12 427 LYS A C 1
ATOM 3347 O O . LYS A 1 427 ? -19.813 17.362 3.166 1.00 96.12 427 LYS A O 1
ATOM 3352 N N . GLU A 1 428 ? -18.427 18.669 4.349 1.00 96.38 428 GLU A N 1
ATOM 3353 C CA . GLU A 1 428 ? -17.355 18.722 3.366 1.00 96.38 428 GLU A CA 1
ATOM 3354 C C . GLU A 1 428 ? -16.691 17.351 3.208 1.00 96.38 428 GLU A C 1
ATOM 3356 O O . GLU A 1 428 ? -16.436 16.929 2.079 1.00 96.38 428 GLU A O 1
ATOM 3361 N N . ALA A 1 429 ? -16.477 16.626 4.313 1.00 96.50 429 ALA A N 1
ATOM 3362 C CA . ALA A 1 429 ? -15.984 15.251 4.281 1.00 96.50 429 ALA A CA 1
ATOM 3363 C C . ALA A 1 429 ? -16.931 14.309 3.518 1.00 96.50 429 ALA A C 1
ATOM 3365 O O . ALA A 1 429 ? -16.481 13.579 2.639 1.00 96.50 429 ALA A O 1
ATOM 3366 N N . GLU A 1 430 ? -18.244 14.361 3.774 1.00 97.31 430 GLU A N 1
ATOM 3367 C CA . GLU A 1 430 ? -19.227 13.554 3.034 1.00 97.31 430 GLU A CA 1
ATOM 3368 C C . GLU A 1 430 ? -19.189 13.857 1.535 1.00 97.31 430 GLU A C 1
ATOM 3370 O O . GLU A 1 430 ? -19.147 12.928 0.729 1.00 97.31 430 GLU A O 1
ATOM 3375 N N . ALA A 1 431 ? -19.182 15.135 1.143 1.00 97.44 431 ALA A N 1
ATOM 3376 C CA . ALA A 1 431 ? -19.136 15.516 -0.269 1.00 97.44 431 ALA A CA 1
ATOM 3377 C C . ALA A 1 431 ? -17.891 14.941 -0.969 1.00 97.44 431 ALA A C 1
ATOM 3379 O O . ALA A 1 431 ? -17.989 14.373 -2.058 1.00 97.44 431 ALA A O 1
ATOM 3380 N N . ILE A 1 432 ? -16.737 15.030 -0.303 1.00 97.00 432 ILE A N 1
ATOM 3381 C CA . ILE A 1 432 ? -15.470 14.459 -0.763 1.00 97.00 432 ILE A CA 1
ATOM 3382 C C . ILE A 1 432 ? -15.557 12.929 -0.874 1.00 97.00 432 ILE A C 1
ATOM 3384 O O . ILE A 1 432 ? -15.213 12.369 -1.915 1.00 97.00 432 ILE A O 1
ATOM 3388 N N . HIS A 1 433 ? -16.036 12.236 0.161 1.00 97.38 433 HIS A N 1
ATOM 3389 C CA . HIS A 1 433 ? -16.097 10.774 0.160 1.00 97.38 433 HIS A CA 1
ATOM 3390 C C . HIS A 1 433 ? -17.109 10.225 -0.852 1.00 97.38 433 HIS A C 1
ATOM 3392 O O . HIS A 1 433 ? -16.827 9.205 -1.478 1.00 97.38 433 HIS A O 1
ATOM 3398 N N . ARG A 1 434 ? -18.227 10.922 -1.103 1.00 97.75 434 ARG A N 1
ATOM 3399 C CA . ARG A 1 434 ? -19.156 10.575 -2.195 1.00 97.75 434 ARG A CA 1
ATOM 3400 C C . ARG A 1 434 ? -18.498 10.715 -3.566 1.00 97.75 434 ARG A C 1
ATOM 3402 O O . ARG A 1 434 ? -18.619 9.801 -4.375 1.00 97.75 434 ARG A O 1
ATOM 3409 N N . GLN A 1 435 ? -17.770 11.809 -3.808 1.00 96.31 435 GLN A N 1
ATOM 3410 C CA . GLN A 1 435 ? -17.025 11.997 -5.058 1.00 96.31 435 GLN A CA 1
ATOM 3411 C C . GLN A 1 435 ? -16.013 10.862 -5.279 1.00 96.31 435 GLN A C 1
ATOM 3413 O O . GLN A 1 435 ? -15.955 10.282 -6.360 1.00 96.31 435 GLN A O 1
ATOM 3418 N N . VAL A 1 436 ? -15.227 10.528 -4.252 1.00 96.19 436 VAL A N 1
ATOM 3419 C CA . VAL A 1 436 ? -14.208 9.471 -4.337 1.00 96.19 436 VAL A CA 1
ATOM 3420 C C . VAL A 1 436 ? -14.834 8.101 -4.564 1.00 96.19 436 VAL A C 1
ATOM 3422 O O . VAL A 1 436 ? -14.318 7.327 -5.368 1.00 96.19 436 VAL A O 1
ATOM 3425 N N . LEU A 1 437 ? -15.933 7.798 -3.868 1.00 96.81 437 LEU A N 1
ATOM 3426 C CA . LEU A 1 437 ? -16.651 6.541 -4.039 1.00 96.81 437 LEU A CA 1
ATOM 3427 C C . LEU A 1 437 ? -17.154 6.387 -5.477 1.00 96.81 437 LEU A C 1
ATOM 3429 O O . LEU A 1 437 ? -16.941 5.337 -6.072 1.00 96.81 437 LEU A O 1
ATOM 3433 N N . GLU A 1 438 ? -17.760 7.428 -6.047 1.00 95.88 438 GLU A N 1
ATOM 3434 C CA . GLU A 1 438 ? -18.270 7.390 -7.420 1.00 95.88 438 GLU A CA 1
ATOM 3435 C C . GLU A 1 438 ? -17.145 7.219 -8.451 1.00 95.88 438 GLU A C 1
ATOM 3437 O O . GLU A 1 438 ? -17.207 6.317 -9.285 1.00 95.88 438 GLU A O 1
ATOM 3442 N N . GLY A 1 439 ? -16.062 7.998 -8.343 1.00 89.12 439 GLY A N 1
ATOM 3443 C CA . GLY A 1 439 ? -14.917 7.869 -9.253 1.00 89.12 439 GLY A CA 1
ATOM 3444 C C . GLY A 1 439 ? -14.265 6.480 -9.192 1.00 89.12 439 GLY A C 1
ATOM 3445 O O . GLY A 1 439 ? -13.896 5.902 -10.219 1.00 89.12 439 GLY A O 1
ATOM 3446 N N . LYS A 1 440 ? -14.184 5.881 -7.994 1.00 86.00 440 LYS A N 1
ATOM 3447 C CA . LYS A 1 440 ? -13.686 4.508 -7.829 1.00 86.00 440 LYS A CA 1
ATOM 3448 C C . LYS A 1 440 ? -14.663 3.456 -8.345 1.00 86.00 440 LYS A C 1
ATOM 3450 O O . LYS A 1 440 ? -14.204 2.518 -8.983 1.00 86.00 440 LYS A O 1
ATOM 3455 N N . LYS A 1 441 ? -15.977 3.615 -8.149 1.00 89.12 441 LYS A N 1
ATOM 3456 C CA . LYS A 1 441 ? -16.985 2.723 -8.747 1.00 89.12 441 LYS A CA 1
ATOM 3457 C C . LYS A 1 441 ? -16.863 2.685 -10.268 1.00 89.12 441 LYS A C 1
ATOM 3459 O O . LYS A 1 441 ? -16.863 1.602 -10.843 1.00 89.12 441 LYS A O 1
ATOM 3464 N N . GLN A 1 442 ? -16.703 3.845 -10.902 1.00 82.88 442 GLN A N 1
ATOM 3465 C CA . GLN A 1 442 ? -16.545 3.944 -12.355 1.00 82.88 442 GLN A CA 1
ATOM 3466 C C . GLN A 1 442 ? -15.230 3.326 -12.848 1.00 82.88 442 GLN A C 1
ATOM 3468 O O . GLN A 1 442 ? -15.211 2.681 -13.892 1.00 82.88 442 GLN A O 1
ATOM 3473 N N . SER A 1 443 ? -14.139 3.507 -12.098 1.00 78.50 443 SER A N 1
ATOM 3474 C CA . SER A 1 443 ? -12.798 3.074 -12.518 1.00 78.50 443 SER A CA 1
ATOM 3475 C C . SER A 1 443 ? -12.475 1.613 -12.189 1.00 78.50 443 SER A C 1
ATOM 3477 O O . SER A 1 443 ? -11.730 0.973 -12.923 1.00 78.50 443 SER A O 1
ATOM 3479 N N . LEU A 1 444 ? -12.978 1.103 -11.062 1.00 78.19 444 LEU A N 1
ATOM 3480 C CA . LEU A 1 444 ? -12.598 -0.193 -10.483 1.00 78.19 444 LEU A CA 1
ATOM 3481 C C . LEU A 1 444 ? -13.768 -1.181 -10.384 1.00 78.19 444 LEU A C 1
ATOM 3483 O O . LEU A 1 444 ? -13.542 -2.368 -10.173 1.00 78.19 444 LEU A O 1
ATOM 3487 N N . GLY A 1 445 ? -15.008 -0.706 -10.504 1.00 82.31 445 GLY A N 1
ATOM 3488 C CA . GLY A 1 445 ? -16.208 -1.488 -10.217 1.00 82.31 445 GLY A CA 1
ATOM 3489 C C . GLY A 1 445 ? -16.633 -1.431 -8.746 1.00 82.31 445 GLY A C 1
ATOM 3490 O O . GLY A 1 445 ? -15.930 -0.903 -7.876 1.00 82.31 445 GLY A O 1
ATOM 3491 N N . GLU A 1 446 ? -17.827 -1.959 -8.467 1.00 85.81 446 GLU A N 1
ATOM 3492 C CA . GLU A 1 446 ? -18.460 -1.862 -7.143 1.00 85.81 446 GLU A CA 1
ATOM 3493 C C . GLU A 1 446 ? -17.789 -2.736 -6.078 1.00 85.81 446 GLU A C 1
ATOM 3495 O O . GLU A 1 446 ? -17.617 -2.285 -4.947 1.00 85.81 446 GLU A O 1
ATOM 3500 N N . GLU A 1 447 ? -17.373 -3.951 -6.441 1.00 82.69 447 GLU A N 1
ATOM 3501 C CA . GLU A 1 447 ? -16.834 -4.945 -5.500 1.00 82.69 447 GLU A CA 1
ATOM 3502 C C . GLU A 1 447 ? -15.315 -4.838 -5.290 1.00 82.69 447 GLU A C 1
ATOM 3504 O O . GLU A 1 447 ? -14.740 -5.539 -4.459 1.00 82.69 447 GLU A O 1
ATOM 3509 N N . HIS A 1 448 ? -14.631 -3.936 -5.995 1.00 83.94 448 HIS A N 1
ATOM 3510 C CA . HIS A 1 448 ? -13.192 -3.772 -5.821 1.00 83.94 448 HIS A CA 1
ATOM 3511 C C . HIS A 1 448 ? -12.853 -3.247 -4.414 1.00 83.94 448 HIS A C 1
ATOM 3513 O O . HIS A 1 448 ? -13.462 -2.289 -3.930 1.00 83.94 448 HIS A O 1
ATOM 3519 N N . LEU A 1 449 ? -11.811 -3.792 -3.770 1.00 84.88 449 LEU A N 1
ATOM 3520 C CA . LEU A 1 449 ? -11.449 -3.463 -2.376 1.00 84.88 449 LEU A CA 1
ATOM 3521 C C . LEU A 1 449 ? -11.253 -1.967 -2.119 1.00 84.88 449 LEU A C 1
ATOM 3523 O O . LEU A 1 449 ? -11.582 -1.459 -1.047 1.00 84.88 449 LEU A O 1
ATOM 3527 N N . GLY A 1 450 ? -10.705 -1.255 -3.106 1.00 83.81 450 GLY A N 1
ATOM 3528 C CA . GLY A 1 450 ? -10.531 0.195 -3.057 1.00 83.81 450 GLY A CA 1
ATOM 3529 C C . GLY A 1 450 ? -11.852 0.971 -3.031 1.00 83.81 450 GLY A C 1
ATOM 3530 O O . GLY A 1 450 ? -11.901 2.030 -2.401 1.00 83.81 450 GLY A O 1
ATOM 3531 N N . THR A 1 451 ? -12.896 0.453 -3.687 1.00 87.88 451 THR A N 1
ATOM 3532 C CA . THR A 1 451 ? -14.262 0.998 -3.693 1.00 87.88 451 THR A CA 1
ATOM 3533 C C . THR A 1 451 ? -14.948 0.703 -2.363 1.00 87.88 451 THR A C 1
ATOM 3535 O O . THR A 1 451 ? -15.448 1.626 -1.721 1.00 87.88 451 THR A O 1
ATOM 3538 N N . LEU A 1 452 ? -14.866 -0.544 -1.888 1.00 93.38 452 LEU A N 1
ATOM 3539 C CA . LEU A 1 452 ? -15.397 -0.966 -0.585 1.00 93.38 452 LEU A CA 1
ATOM 3540 C C . LEU A 1 452 ? -14.786 -0.161 0.572 1.00 93.38 452 LEU A C 1
ATOM 3542 O O . LEU A 1 452 ? -15.496 0.311 1.459 1.00 93.38 452 LEU A O 1
ATOM 3546 N N . GLY A 1 453 ? -13.476 0.100 0.522 1.00 91.50 453 GLY A N 1
ATOM 3547 C CA . GLY A 1 453 ? -12.807 0.949 1.508 1.00 91.50 453 GLY A CA 1
ATOM 3548 C C . GLY A 1 453 ? -13.342 2.385 1.513 1.00 91.50 453 GLY A C 1
ATOM 3549 O O . GLY A 1 453 ? -13.490 2.990 2.573 1.00 91.50 453 GLY A O 1
ATOM 3550 N N . SER A 1 454 ? -13.694 2.928 0.344 1.00 92.88 454 SER A N 1
ATOM 3551 C CA . SER A 1 454 ? -14.307 4.257 0.238 1.00 92.88 454 SER A CA 1
ATOM 3552 C C . SER A 1 454 ? -15.773 4.287 0.679 1.00 92.88 454 SER A C 1
ATOM 3554 O O . SER A 1 454 ? -16.204 5.316 1.197 1.00 92.88 454 SER A O 1
ATOM 3556 N N . MET A 1 455 ? -16.515 3.178 0.571 1.00 97.06 455 MET A N 1
ATOM 3557 C CA . MET A 1 455 ? -17.829 3.047 1.218 1.00 97.06 455 MET A CA 1
ATOM 3558 C C . MET A 1 455 ? -17.696 3.138 2.741 1.00 97.06 455 MET A C 1
ATOM 3560 O O . MET A 1 455 ? -18.431 3.893 3.369 1.00 97.06 455 MET A O 1
ATOM 3564 N N . GLY A 1 456 ? -16.713 2.447 3.329 1.00 94.31 456 GLY A N 1
ATOM 3565 C CA . GLY A 1 456 ? -16.428 2.539 4.765 1.00 94.31 456 GLY A CA 1
ATOM 3566 C C . GLY A 1 456 ? -16.096 3.966 5.218 1.00 94.31 456 GLY A C 1
ATOM 3567 O O . GLY A 1 456 ? -16.649 4.439 6.207 1.00 94.31 456 GLY A O 1
ATOM 3568 N N . GLN A 1 457 ? -15.259 4.687 4.462 1.00 94.44 457 GLN A N 1
ATOM 3569 C CA . GLN A 1 457 ? -14.948 6.099 4.742 1.00 94.44 457 GLN A CA 1
ATOM 3570 C C . GLN A 1 457 ? -16.188 7.000 4.660 1.00 94.44 457 GLN A C 1
ATOM 3572 O O . GLN A 1 457 ? -16.401 7.844 5.526 1.00 94.44 457 GLN A O 1
ATOM 3577 N N . LEU A 1 458 ? -17.043 6.799 3.652 1.00 96.94 458 LEU A N 1
ATOM 3578 C CA . LEU A 1 458 ? -18.309 7.522 3.560 1.00 96.94 458 LEU A CA 1
ATOM 3579 C C . LEU A 1 458 ? -19.224 7.203 4.753 1.00 96.94 458 LEU A C 1
ATOM 3581 O O . LEU A 1 458 ? -19.844 8.115 5.296 1.00 96.94 458 LEU A O 1
ATOM 3585 N N . GLY A 1 459 ? -19.274 5.941 5.188 1.00 95.88 459 GLY A N 1
ATOM 3586 C CA . GLY A 1 459 ? -19.989 5.525 6.395 1.00 95.88 459 GLY A CA 1
ATOM 3587 C C . GLY A 1 459 ? -19.545 6.308 7.631 1.00 95.88 459 GLY A C 1
ATOM 3588 O O . GLY A 1 459 ? -20.388 6.867 8.329 1.00 95.88 459 GLY A O 1
ATOM 3589 N N . THR A 1 460 ? -18.233 6.452 7.841 1.00 92.94 460 THR A N 1
ATOM 3590 C CA . THR A 1 460 ? -17.682 7.250 8.949 1.00 92.94 460 THR A CA 1
ATOM 3591 C C . THR A 1 460 ? -18.098 8.717 8.868 1.00 92.94 460 THR A C 1
ATOM 3593 O O . THR A 1 460 ? -18.571 9.273 9.860 1.00 92.94 460 THR A O 1
ATOM 3596 N N . ALA A 1 461 ? -18.006 9.346 7.696 1.00 95.19 461 ALA A N 1
ATOM 3597 C CA . ALA A 1 461 ? -18.429 10.736 7.531 1.00 95.19 461 ALA A CA 1
ATOM 3598 C C . ALA A 1 461 ? -19.936 10.940 7.789 1.00 95.19 461 ALA A C 1
ATOM 3600 O O . ALA A 1 461 ? -20.337 11.956 8.362 1.00 95.19 461 ALA A O 1
ATOM 3601 N N . LEU A 1 462 ? -20.775 9.982 7.376 1.00 96.19 462 LEU A N 1
ATOM 3602 C CA . LEU A 1 462 ? -22.227 10.007 7.587 1.00 96.19 462 LEU A CA 1
ATOM 3603 C C . LEU A 1 462 ? -22.594 9.830 9.064 1.00 96.19 462 LEU A C 1
ATOM 3605 O O . LEU A 1 462 ? -23.415 10.588 9.580 1.00 96.19 462 LEU A O 1
ATOM 3609 N N . GLU A 1 463 ? -21.947 8.890 9.753 1.00 93.75 463 GLU A N 1
ATOM 3610 C CA . GLU A 1 463 ? -22.096 8.675 11.197 1.00 93.75 463 GLU A CA 1
ATOM 3611 C C . GLU A 1 463 ? -21.753 9.954 11.971 1.00 93.75 463 GLU A C 1
ATOM 3613 O O . GLU A 1 463 ? -22.525 10.408 12.811 1.00 93.75 463 GLU A O 1
ATOM 3618 N N . LYS A 1 464 ? -20.637 10.619 11.642 1.00 91.75 464 LYS A N 1
ATOM 3619 C CA . LYS A 1 464 ? -20.255 11.882 12.300 1.00 91.75 464 LYS A CA 1
ATOM 3620 C C . LYS A 1 464 ? -21.238 13.032 12.056 1.00 91.75 464 LYS A C 1
ATOM 3622 O O . LYS A 1 464 ? -21.243 13.995 12.822 1.00 91.75 464 LYS A O 1
ATOM 3627 N N . GLN A 1 465 ? -22.085 12.938 11.031 1.00 93.56 465 GLN A N 1
ATOM 3628 C CA . GLN A 1 465 ? -23.195 13.868 10.798 1.00 93.56 465 GLN A CA 1
ATOM 3629 C C . GLN A 1 465 ? -24.508 13.467 11.483 1.00 93.56 465 GLN A C 1
ATOM 3631 O O . GLN A 1 465 ? -25.485 14.208 11.369 1.00 93.56 465 GLN A O 1
ATOM 3636 N N . GLY A 1 466 ? -24.562 12.317 12.158 1.00 92.06 466 GLY A N 1
ATOM 3637 C CA . GLY A 1 466 ? -25.793 11.754 12.716 1.00 92.06 466 GLY A CA 1
ATOM 3638 C C . GLY A 1 466 ? -26.730 11.163 11.658 1.00 92.06 466 GLY A C 1
ATOM 3639 O O . GLY A 1 466 ? -27.934 11.048 11.886 1.00 92.06 466 GLY A O 1
ATOM 3640 N N . LYS A 1 467 ? -26.215 10.820 10.468 1.00 95.44 467 LYS A N 1
ATOM 3641 C CA . LYS A 1 467 ? -26.969 10.128 9.407 1.00 95.44 467 LYS A CA 1
ATOM 3642 C C . LYS A 1 467 ? -26.840 8.612 9.565 1.00 95.44 467 LYS A C 1
ATOM 3644 O O . LYS A 1 467 ? -26.440 7.907 8.637 1.00 95.44 467 LYS A O 1
ATOM 3649 N N . ASP A 1 468 ? -27.198 8.111 10.741 1.00 93.25 468 ASP A N 1
ATOM 3650 C CA . ASP A 1 468 ? -26.851 6.757 11.191 1.00 93.25 468 ASP A CA 1
ATOM 3651 C C . ASP A 1 468 ? -27.381 5.655 10.267 1.00 93.25 468 ASP A C 1
ATOM 3653 O O . ASP A 1 468 ? -26.663 4.714 9.950 1.00 93.25 468 ASP A O 1
ATOM 3657 N N . LYS A 1 469 ? -28.598 5.806 9.730 1.00 94.44 469 LYS A N 1
ATOM 3658 C CA . LYS A 1 469 ? -29.174 4.831 8.784 1.00 94.44 469 LYS A CA 1
ATOM 3659 C C . LYS A 1 469 ? -28.408 4.743 7.463 1.00 94.44 469 LYS A C 1
ATOM 3661 O O . LYS A 1 469 ? -28.286 3.662 6.895 1.00 94.44 469 LYS A O 1
ATOM 3666 N N . GLU A 1 470 ? -27.916 5.872 6.949 1.00 96.62 470 GLU A N 1
ATOM 3667 C CA . GLU A 1 470 ? -27.095 5.867 5.732 1.00 96.62 470 GLU A CA 1
ATOM 3668 C C . GLU A 1 470 ? -25.702 5.299 6.026 1.00 96.62 470 GLU A C 1
ATOM 3670 O O . GLU A 1 470 ? -25.172 4.540 5.217 1.00 96.62 470 GLU A O 1
ATOM 3675 N N . ALA A 1 471 ? -25.129 5.622 7.192 1.00 96.31 471 ALA A N 1
ATOM 3676 C CA . ALA A 1 471 ? -23.850 5.074 7.632 1.00 96.31 471 ALA A CA 1
ATOM 3677 C C . ALA A 1 471 ? -23.903 3.545 7.765 1.00 96.31 471 ALA A C 1
ATOM 3679 O O . ALA A 1 471 ? -23.047 2.846 7.223 1.00 96.31 471 ALA A O 1
ATOM 3680 N N . GLU A 1 472 ? -24.951 3.024 8.406 1.00 95.50 472 GLU A N 1
ATOM 3681 C CA . GLU A 1 472 ? -25.193 1.588 8.541 1.00 95.50 472 GLU A CA 1
ATOM 3682 C C . GLU A 1 472 ? -25.276 0.904 7.175 1.00 95.50 472 GLU A C 1
ATOM 3684 O O . GLU A 1 472 ? -24.626 -0.120 6.955 1.00 95.50 472 GLU A O 1
ATOM 3689 N N . ALA A 1 473 ? -26.030 1.488 6.237 1.00 96.50 473 ALA A N 1
ATOM 3690 C CA . ALA A 1 473 ? -26.144 0.957 4.885 1.00 96.50 473 ALA A CA 1
ATOM 3691 C C . ALA A 1 473 ? -24.774 0.875 4.191 1.00 96.50 473 ALA A C 1
ATOM 3693 O O . ALA A 1 473 ? -24.464 -0.152 3.587 1.00 96.50 473 ALA A O 1
ATOM 3694 N N . MET A 1 474 ? -23.934 1.909 4.319 1.00 97.38 474 MET A N 1
ATOM 3695 C CA . MET A 1 474 ? -22.580 1.903 3.754 1.00 97.38 474 MET A CA 1
ATOM 3696 C C . MET A 1 474 ? -21.690 0.832 4.393 1.00 97.38 474 MET A C 1
ATOM 3698 O O . MET A 1 474 ? -21.018 0.095 3.671 1.00 97.38 474 MET A O 1
ATOM 3702 N N . TYR A 1 475 ? -21.699 0.700 5.724 1.00 95.75 475 TYR A N 1
ATOM 3703 C CA . TYR A 1 475 ? -20.896 -0.314 6.413 1.00 95.75 475 TYR A CA 1
ATOM 3704 C C . TYR A 1 475 ? -21.338 -1.741 6.068 1.00 95.75 475 TYR A C 1
ATOM 3706 O O . TYR A 1 475 ? -20.484 -2.588 5.809 1.00 95.75 475 TYR A O 1
ATOM 3714 N N . ARG A 1 476 ? -22.650 -2.015 6.013 1.00 95.31 476 ARG A N 1
ATOM 3715 C CA . ARG A 1 476 ? -23.175 -3.341 5.639 1.00 95.31 476 ARG A CA 1
ATOM 3716 C C . ARG A 1 476 ? -22.862 -3.691 4.183 1.00 95.31 476 ARG A C 1
ATOM 3718 O O . ARG A 1 476 ? -22.447 -4.815 3.921 1.00 95.31 476 ARG A O 1
ATOM 3725 N N . GLN A 1 477 ? -22.999 -2.740 3.255 1.00 96.12 477 GLN A N 1
ATOM 3726 C CA . GLN A 1 477 ? -22.624 -2.944 1.849 1.00 96.12 477 GLN A CA 1
ATOM 3727 C C . GLN A 1 477 ? -21.128 -3.233 1.693 1.00 96.12 477 GLN A C 1
ATOM 3729 O O . GLN A 1 477 ? -20.756 -4.183 1.007 1.00 96.12 477 GLN A O 1
ATOM 3734 N N . ALA A 1 478 ? -20.274 -2.454 2.362 1.00 95.75 478 ALA A N 1
ATOM 3735 C CA . ALA A 1 478 ? -18.832 -2.672 2.337 1.00 95.75 478 ALA A CA 1
ATOM 3736 C C . ALA A 1 478 ? -18.455 -4.043 2.920 1.00 95.75 478 ALA A C 1
ATOM 3738 O O . ALA A 1 478 ? -17.650 -4.760 2.329 1.00 95.75 478 ALA A O 1
ATOM 3739 N N . LEU A 1 479 ? -19.053 -4.420 4.056 1.00 94.62 479 LEU A N 1
ATOM 3740 C CA . LEU A 1 479 ? -18.822 -5.705 4.715 1.00 94.62 479 LEU A CA 1
ATOM 3741 C C . LEU A 1 479 ? -19.209 -6.887 3.822 1.00 94.62 479 LEU A C 1
ATOM 3743 O O . LEU A 1 479 ? -18.417 -7.816 3.679 1.00 94.62 479 LEU A O 1
ATOM 3747 N N . GLU A 1 480 ? -20.389 -6.839 3.206 1.00 94.88 480 GLU A N 1
ATOM 3748 C CA . GLU A 1 480 ? -20.850 -7.889 2.294 1.00 94.88 480 GLU A CA 1
ATOM 3749 C C . GLU A 1 480 ? -19.939 -7.999 1.064 1.00 94.88 480 GLU A C 1
ATOM 3751 O O . GLU A 1 480 ? -19.541 -9.098 0.681 1.00 94.88 480 GLU A O 1
ATOM 3756 N N . GLY A 1 481 ? -19.510 -6.865 0.500 1.00 92.88 481 GLY A N 1
ATOM 3757 C CA . GLY A 1 481 ? -18.525 -6.852 -0.579 1.00 92.88 481 GLY A CA 1
ATOM 3758 C C . GLY A 1 481 ? -17.195 -7.486 -0.163 1.00 92.88 481 GLY A C 1
ATOM 3759 O O . GLY A 1 481 ? -16.673 -8.345 -0.868 1.00 92.88 481 GLY A O 1
ATOM 3760 N N . TYR A 1 482 ? -16.654 -7.141 1.012 1.00 91.38 482 TYR A N 1
ATOM 3761 C CA . TYR A 1 482 ? -15.412 -7.763 1.479 1.00 91.38 482 TYR A CA 1
ATOM 3762 C C . TYR A 1 482 ? -15.590 -9.266 1.700 1.00 91.38 482 TYR A C 1
ATOM 3764 O O . TYR A 1 482 ? -14.734 -10.043 1.283 1.00 91.38 482 TYR A O 1
ATOM 3772 N N . LYS A 1 483 ? -16.707 -9.684 2.301 1.00 91.06 483 LYS A N 1
ATOM 3773 C CA . LYS A 1 483 ? -17.029 -11.095 2.519 1.00 91.06 483 LYS A CA 1
ATOM 3774 C C . LYS A 1 483 ? -17.041 -11.885 1.214 1.00 91.06 483 LYS A C 1
ATOM 3776 O O . LYS A 1 483 ? -16.435 -12.952 1.159 1.00 91.06 483 LYS A O 1
ATOM 3781 N N . ASN A 1 484 ? -17.687 -11.352 0.181 1.00 87.88 484 ASN A N 1
ATOM 3782 C CA . ASN A 1 484 ? -17.819 -12.028 -1.107 1.00 87.88 484 ASN A CA 1
ATOM 3783 C C . ASN A 1 484 ? -16.491 -12.125 -1.861 1.00 87.88 484 ASN A C 1
ATOM 3785 O O . ASN A 1 484 ? -16.243 -13.124 -2.532 1.00 87.88 484 ASN A O 1
ATOM 3789 N N . VAL A 1 485 ? -15.625 -11.118 -1.728 1.00 81.75 485 VAL A N 1
ATOM 3790 C CA . VAL A 1 485 ? -14.398 -11.043 -2.528 1.00 81.75 485 VAL A CA 1
ATOM 3791 C C . VAL A 1 485 ? -13.189 -11.662 -1.818 1.00 81.75 485 VAL A C 1
ATOM 3793 O O . VAL A 1 485 ? -12.374 -12.327 -2.451 1.00 81.75 485 VAL A O 1
ATOM 3796 N N . VAL A 1 486 ? -13.041 -11.434 -0.511 1.00 79.00 486 VAL A N 1
ATOM 3797 C CA . VAL A 1 486 ? -11.829 -11.781 0.261 1.00 79.00 486 VAL A CA 1
ATOM 3798 C C . VAL A 1 486 ? -12.115 -12.441 1.612 1.00 79.00 486 VAL A C 1
ATOM 3800 O O . VAL A 1 486 ? -11.183 -12.788 2.334 1.00 79.00 486 VAL A O 1
ATOM 3803 N N . GLY A 1 487 ? -13.388 -12.643 1.957 1.00 85.81 487 GLY A N 1
ATOM 3804 C CA . GLY A 1 487 ? -13.809 -13.210 3.234 1.00 85.81 487 GLY A CA 1
ATOM 3805 C C . GLY A 1 487 ? -13.896 -12.193 4.378 1.00 85.81 487 GLY A C 1
ATOM 3806 O O . GLY A 1 487 ? -13.505 -11.030 4.272 1.00 85.81 487 GLY A O 1
ATOM 3807 N N . GLU A 1 488 ? -14.443 -12.649 5.506 1.00 85.88 488 GLU A N 1
ATOM 3808 C CA . GLU A 1 488 ? -14.762 -11.801 6.669 1.00 85.88 488 GLU A CA 1
ATOM 3809 C C . GLU A 1 488 ? -13.527 -11.389 7.494 1.00 85.88 488 GLU A C 1
ATOM 3811 O O . GLU A 1 488 ? -13.592 -10.457 8.292 1.00 85.88 488 GLU A O 1
ATOM 3816 N N . GLU A 1 489 ? -12.387 -12.051 7.287 1.00 86.56 489 GLU A N 1
ATOM 3817 C CA . GLU A 1 489 ? -11.139 -11.809 8.029 1.00 86.56 489 GLU A CA 1
ATOM 3818 C C . GLU A 1 489 ? -10.254 -10.725 7.425 1.00 86.56 489 GLU A C 1
ATOM 3820 O O . GLU A 1 489 ? -9.288 -10.287 8.051 1.00 86.56 489 GLU A O 1
ATOM 3825 N N . HIS A 1 490 ? -10.574 -10.261 6.220 1.00 86.38 490 HIS A N 1
ATOM 3826 C CA . HIS A 1 490 ? -9.805 -9.200 5.601 1.00 86.38 490 HIS A CA 1
ATOM 3827 C C . HIS A 1 490 ? -9.856 -7.920 6.466 1.00 86.38 490 HIS A C 1
ATOM 3829 O O . HIS A 1 490 ? -10.936 -7.541 6.932 1.00 86.38 490 HIS A O 1
ATOM 3835 N N . PRO A 1 491 ? -8.741 -7.180 6.641 1.00 86.62 491 PRO A N 1
ATOM 3836 C CA . PRO A 1 491 ? -8.679 -5.974 7.476 1.00 86.62 491 PRO A CA 1
ATOM 3837 C C . PRO A 1 491 ? -9.801 -4.956 7.221 1.00 86.62 491 PRO A C 1
ATOM 3839 O O . PRO A 1 491 ? -10.313 -4.324 8.148 1.00 86.62 491 PRO A O 1
ATOM 3842 N N . GLY A 1 492 ? -10.200 -4.811 5.955 1.00 87.81 492 GLY A N 1
ATOM 3843 C CA . GLY A 1 492 ? -11.318 -3.958 5.549 1.00 87.81 492 GLY A CA 1
ATOM 3844 C C . GLY A 1 492 ? -12.673 -4.432 6.088 1.00 87.81 492 GLY A C 1
ATOM 3845 O O . GLY A 1 492 ? -13.423 -3.615 6.621 1.00 87.81 492 GLY A O 1
ATOM 3846 N N . ALA A 1 493 ? -12.958 -5.740 6.035 1.00 90.75 493 ALA A N 1
ATOM 3847 C CA . ALA A 1 493 ? -14.163 -6.327 6.625 1.00 90.75 493 ALA A CA 1
ATOM 3848 C C . ALA A 1 493 ? -14.180 -6.112 8.139 1.00 90.75 493 ALA A C 1
ATOM 3850 O O . ALA A 1 493 ? -15.155 -5.596 8.678 1.00 90.75 493 ALA A O 1
ATOM 3851 N N . LEU A 1 494 ? -13.066 -6.413 8.813 1.00 91.19 494 LEU A N 1
ATOM 3852 C CA . LEU A 1 494 ? -12.932 -6.253 10.263 1.00 91.19 494 LEU A CA 1
ATOM 3853 C C . LEU A 1 494 ? -13.164 -4.808 10.711 1.00 91.19 494 LEU A C 1
ATOM 3855 O O . LEU A 1 494 ? -13.825 -4.571 11.722 1.00 91.19 494 LEU A O 1
ATOM 3859 N N . THR A 1 495 ? -12.676 -3.840 9.933 1.00 88.38 495 THR A N 1
ATOM 3860 C CA . THR A 1 495 ? -12.941 -2.417 10.176 1.00 88.38 495 THR A CA 1
ATOM 3861 C C . THR A 1 495 ? -14.431 -2.093 10.025 1.00 88.38 495 THR A C 1
ATOM 3863 O O . THR A 1 495 ? -14.985 -1.394 10.871 1.00 88.38 495 THR A O 1
ATOM 3866 N N . CYS A 1 496 ? -15.110 -2.634 9.006 1.00 91.12 496 CYS A N 1
ATOM 3867 C CA . CYS A 1 496 ? -16.555 -2.447 8.833 1.00 91.12 496 CYS A CA 1
ATOM 3868 C C . CYS A 1 496 ? -17.357 -3.054 9.991 1.00 91.12 496 CYS A C 1
ATOM 3870 O O . CYS A 1 496 ? -18.255 -2.393 10.501 1.00 91.12 496 CYS A O 1
ATOM 3872 N N . VAL A 1 497 ? -17.018 -4.268 10.444 1.00 91.94 497 VAL A N 1
ATOM 3873 C CA . VAL A 1 497 ? -17.682 -4.907 11.597 1.00 91.94 497 VAL A CA 1
ATOM 3874 C C . VAL A 1 497 ? -17.496 -4.060 12.858 1.00 91.94 497 VAL A C 1
ATOM 3876 O O . VAL A 1 497 ? -18.466 -3.809 13.568 1.00 91.94 497 VAL A O 1
ATOM 3879 N N . ALA A 1 498 ? -16.278 -3.580 13.125 1.00 88.12 498 ALA A N 1
ATOM 3880 C CA . ALA A 1 498 ? -15.996 -2.759 14.302 1.00 88.12 498 ALA A CA 1
ATOM 3881 C C . ALA A 1 498 ? -16.740 -1.412 14.279 1.00 88.12 498 ALA A C 1
ATOM 3883 O O . ALA A 1 498 ? -17.281 -0.997 15.305 1.00 88.12 498 ALA A O 1
ATOM 3884 N N . ASN A 1 499 ? -16.800 -0.748 13.121 1.00 90.56 499 ASN A N 1
ATOM 3885 C CA . ASN A 1 499 ? -17.538 0.506 12.969 1.00 90.56 499 ASN A CA 1
ATOM 3886 C C . ASN A 1 499 ? -19.052 0.291 13.071 1.00 90.56 499 ASN A C 1
ATOM 3888 O O . ASN A 1 499 ? -19.743 1.069 13.722 1.00 90.56 499 ASN A O 1
ATOM 3892 N N . LEU A 1 500 ? -19.571 -0.788 12.481 1.00 9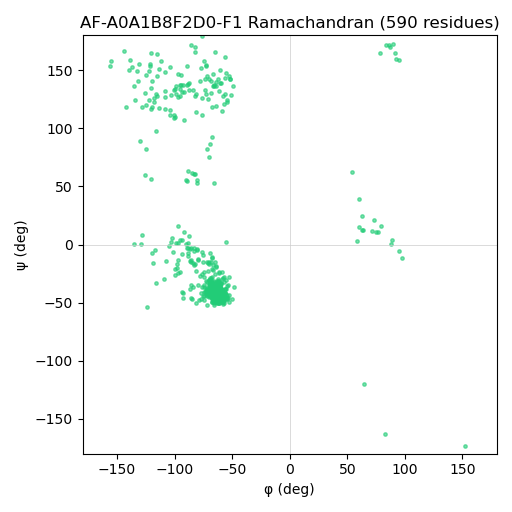1.25 500 LEU A N 1
ATOM 3893 C CA . LEU A 1 500 ? -20.987 -1.127 12.569 1.00 91.25 500 LEU A CA 1
ATOM 3894 C C . LEU A 1 500 ? -21.394 -1.473 14.010 1.00 91.25 500 LEU A C 1
ATOM 3896 O O . LEU A 1 500 ? -22.421 -0.992 14.473 1.00 91.25 500 LEU A O 1
ATOM 3900 N N . ALA A 1 501 ? -20.561 -2.200 14.761 1.00 89.50 501 ALA A N 1
ATOM 3901 C CA . ALA A 1 501 ? -20.796 -2.453 16.184 1.00 89.50 501 ALA A CA 1
ATOM 3902 C C . ALA A 1 501 ? -20.878 -1.151 17.007 1.00 89.50 501 ALA A C 1
ATOM 3904 O O . ALA A 1 501 ? -21.776 -1.001 17.834 1.00 89.50 501 ALA A O 1
ATOM 3905 N N . LEU A 1 502 ? -19.984 -0.185 16.758 1.00 86.50 502 LEU A N 1
ATOM 3906 C CA . LEU A 1 502 ? -20.034 1.136 17.401 1.00 86.50 502 LEU A CA 1
ATOM 3907 C C . LEU A 1 502 ? -21.290 1.932 17.031 1.00 86.50 502 LEU A C 1
ATOM 3909 O O . LEU A 1 502 ? -21.860 2.617 17.879 1.00 86.50 502 LEU A O 1
ATOM 3913 N N . LEU A 1 503 ? -21.724 1.844 15.776 1.00 90.81 503 LEU A N 1
ATOM 3914 C CA . LEU A 1 503 ? -22.926 2.522 15.311 1.00 90.81 503 LEU A CA 1
ATOM 3915 C C . LEU A 1 503 ? -24.185 1.944 15.973 1.00 90.81 503 LEU A C 1
ATOM 3917 O O . LEU A 1 503 ? -25.002 2.698 16.492 1.00 90.81 503 LEU A O 1
ATOM 3921 N N . LEU A 1 504 ? -24.318 0.614 16.006 1.00 89.62 504 LEU A N 1
ATOM 3922 C CA . LEU A 1 504 ? -25.441 -0.090 16.642 1.00 89.62 504 LEU A CA 1
ATOM 3923 C C . LEU A 1 504 ? -25.516 0.196 18.144 1.00 89.62 504 LEU A C 1
ATOM 3925 O O . LEU A 1 504 ? -26.599 0.411 18.690 1.00 89.62 504 LEU A O 1
ATOM 3929 N N . LEU A 1 505 ? -24.355 0.269 18.796 1.00 85.25 505 LEU A N 1
ATOM 3930 C CA . LEU A 1 505 ? -24.219 0.737 20.168 1.00 85.25 505 LEU A CA 1
ATOM 3931 C C . LEU A 1 505 ? -24.799 2.159 20.310 1.00 85.25 505 LEU A C 1
ATOM 3933 O O . LEU A 1 505 ? -25.661 2.388 21.147 1.00 85.25 505 LEU A O 1
ATOM 3937 N N . GLY A 1 506 ? -24.417 3.109 19.452 1.00 85.25 506 GLY A N 1
ATOM 3938 C CA . GLY A 1 506 ? -24.989 4.465 19.467 1.00 85.25 506 GLY A CA 1
ATOM 3939 C C . GLY A 1 506 ? -26.514 4.514 19.269 1.00 85.25 506 GLY A C 1
ATOM 3940 O O . GLY A 1 506 ? -27.176 5.390 19.825 1.00 85.25 506 GLY A O 1
ATOM 3941 N N . GLN A 1 507 ? -27.079 3.552 18.533 1.00 87.44 507 GLN A N 1
ATOM 3942 C CA . GLN A 1 507 ? -28.522 3.421 18.293 1.00 87.44 507 GLN A CA 1
ATOM 3943 C C . GLN A 1 507 ? -29.285 2.697 19.420 1.00 87.44 507 GLN A C 1
ATOM 3945 O O . GLN A 1 507 ? -30.513 2.606 19.377 1.00 87.44 507 GLN A O 1
ATOM 3950 N N . GLY A 1 508 ? -28.585 2.175 20.428 1.00 85.25 508 GLY A N 1
ATOM 3951 C CA . GLY A 1 508 ? -29.179 1.411 21.522 1.00 85.25 508 GLY A CA 1
ATOM 3952 C C . GLY A 1 508 ? -29.510 -0.047 21.193 1.00 85.25 508 GLY A C 1
ATOM 3953 O O . GLY A 1 508 ? -30.249 -0.696 21.932 1.00 85.25 508 GLY A O 1
ATOM 3954 N N . GLN A 1 509 ? -28.960 -0.585 20.103 1.00 88.12 509 GLN A N 1
ATOM 3955 C CA . GLN A 1 509 ? -29.083 -1.995 19.721 1.00 88.12 509 GLN A CA 1
ATOM 3956 C C . GLN A 1 509 ? -27.967 -2.821 20.373 1.00 88.12 509 GLN A C 1
ATOM 3958 O O . GLN A 1 509 ? -27.093 -3.375 19.706 1.00 88.12 509 GLN A O 1
ATOM 3963 N N . TRP A 1 510 ? -27.979 -2.869 21.706 1.00 85.75 510 TRP A N 1
ATOM 3964 C CA . TRP A 1 510 ? -26.862 -3.366 22.516 1.00 85.75 510 TRP A CA 1
ATOM 3965 C C . TRP A 1 510 ? -26.509 -4.838 22.270 1.00 85.75 510 TRP A C 1
ATOM 3967 O O . TRP A 1 510 ? -25.328 -5.167 22.208 1.00 85.75 510 TRP A O 1
ATOM 3977 N N . GLU A 1 511 ? -27.513 -5.704 22.106 1.00 85.62 511 GLU A N 1
ATOM 3978 C CA . GLU A 1 511 ? -27.315 -7.147 21.887 1.00 85.62 511 GLU A CA 1
ATOM 3979 C C . GLU A 1 511 ? -26.636 -7.432 20.537 1.00 85.62 511 GLU A C 1
ATOM 3981 O O . GLU A 1 511 ? -25.686 -8.211 20.466 1.00 85.62 511 GLU A O 1
ATOM 3986 N N . GLU A 1 512 ? -27.077 -6.765 19.463 1.00 87.88 512 GLU A N 1
ATOM 3987 C CA . GLU A 1 512 ? -26.462 -6.906 18.136 1.00 87.88 512 GLU A CA 1
ATOM 3988 C C . GLU A 1 512 ? -25.044 -6.313 18.128 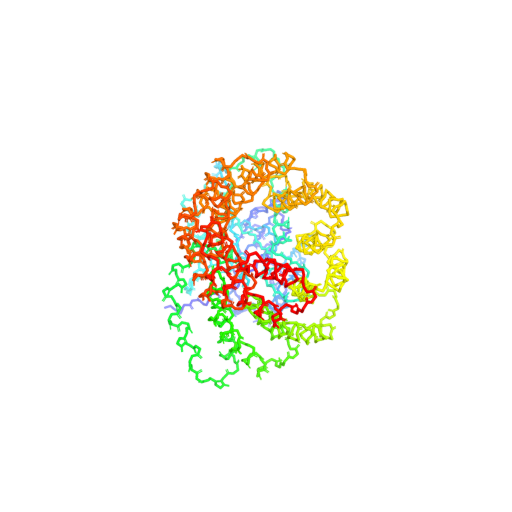1.00 87.88 512 GLU A C 1
ATOM 3990 O O . GLU A 1 512 ? -24.117 -6.920 17.589 1.00 87.88 512 GLU A O 1
ATOM 3995 N N . ALA A 1 513 ? -24.849 -5.163 18.784 1.00 88.50 513 ALA A N 1
ATOM 3996 C CA . ALA A 1 513 ? -23.536 -4.542 18.937 1.00 88.50 513 ALA A CA 1
ATOM 3997 C C . ALA A 1 513 ? -22.547 -5.440 19.700 1.00 88.50 513 ALA A C 1
ATOM 3999 O O . ALA A 1 513 ? -21.373 -5.510 19.330 1.00 88.50 513 ALA A O 1
ATOM 4000 N N . GLU A 1 514 ? -23.005 -6.139 20.742 1.00 89.94 514 GLU A N 1
ATOM 4001 C CA . GLU A 1 514 ? -22.188 -7.091 21.496 1.00 89.94 514 GLU A CA 1
ATOM 4002 C C . GLU A 1 514 ? -21.785 -8.293 20.640 1.00 89.94 514 GLU A C 1
ATOM 4004 O O . GLU A 1 514 ? -20.593 -8.589 20.546 1.00 89.94 514 GLU A O 1
ATOM 4009 N N . ASP A 1 515 ? -22.740 -8.961 19.987 1.00 89.88 515 ASP A N 1
ATOM 4010 C CA . ASP A 1 515 ? -22.454 -10.120 19.132 1.00 89.88 515 ASP A CA 1
ATOM 4011 C C . ASP A 1 515 ? -21.457 -9.754 18.020 1.00 89.88 515 ASP A C 1
ATOM 4013 O O . ASP A 1 515 ? -20.451 -10.442 17.814 1.00 89.88 515 ASP A O 1
ATOM 4017 N N . MET A 1 516 ? -21.658 -8.608 17.367 1.00 88.94 516 MET A N 1
ATOM 4018 C CA . MET A 1 516 ? -20.710 -8.088 16.385 1.00 88.94 516 MET A CA 1
ATOM 4019 C C . MET A 1 516 ? -19.346 -7.749 16.998 1.00 88.94 516 MET A C 1
ATOM 4021 O O . MET A 1 516 ? -18.313 -8.062 16.401 1.00 88.94 516 MET A O 1
ATOM 4025 N N . GLY A 1 517 ? -19.320 -7.138 18.184 1.00 87.38 517 GLY A N 1
ATOM 4026 C CA . GLY A 1 517 ? -18.096 -6.790 18.906 1.00 87.38 517 GLY A CA 1
ATOM 4027 C C . GLY A 1 517 ? -17.264 -8.015 19.293 1.00 87.38 517 GLY A C 1
ATOM 4028 O O . GLY A 1 517 ? -16.046 -8.015 19.095 1.00 87.38 517 GLY A O 1
ATOM 4029 N N . ILE A 1 518 ? -17.910 -9.086 19.765 1.00 90.88 518 ILE A N 1
ATOM 4030 C CA . ILE A 1 518 ? -17.269 -10.371 20.084 1.00 90.88 518 ILE A CA 1
ATOM 4031 C C . ILE A 1 518 ? -16.650 -10.979 18.824 1.00 90.88 518 ILE A C 1
ATOM 4033 O O . ILE A 1 518 ? -15.474 -11.357 18.832 1.00 90.88 518 ILE A O 1
ATOM 4037 N N . ARG A 1 519 ? -17.411 -11.033 17.722 1.00 89.62 519 ARG A N 1
ATOM 4038 C CA . ARG A 1 519 ? -16.918 -11.557 16.438 1.00 89.62 519 ARG A CA 1
ATOM 4039 C C . ARG A 1 519 ? -15.736 -10.741 15.914 1.00 89.62 519 ARG A C 1
ATOM 4041 O O . ARG A 1 519 ? -14.717 -11.324 15.547 1.00 89.62 519 ARG A O 1
ATOM 4048 N N . ALA A 1 520 ? -15.839 -9.409 15.921 1.00 88.06 520 ALA A N 1
ATOM 4049 C CA . ALA A 1 520 ? -14.768 -8.516 15.483 1.00 88.06 520 ALA A CA 1
ATOM 4050 C C . ALA A 1 520 ? -13.488 -8.733 16.294 1.00 88.06 520 ALA A C 1
ATOM 4052 O O . ALA A 1 520 ? -12.422 -8.925 15.714 1.00 88.06 520 ALA A O 1
ATOM 4053 N N . MET A 1 521 ? -13.597 -8.750 17.627 1.00 90.81 521 MET A N 1
ATOM 4054 C CA . MET A 1 521 ? -12.455 -8.949 18.516 1.00 90.81 521 MET A CA 1
ATOM 4055 C C . MET A 1 521 ? -11.786 -10.307 18.273 1.00 90.81 521 MET A C 1
ATOM 4057 O O . MET A 1 521 ? -10.569 -10.354 18.114 1.00 90.81 521 MET A O 1
ATOM 4061 N N . GLY A 1 522 ? -12.562 -11.394 18.179 1.00 91.69 522 GLY A N 1
ATOM 4062 C CA . GLY A 1 522 ? -12.020 -12.736 17.943 1.00 91.69 522 GLY A CA 1
ATOM 4063 C C . GLY A 1 522 ? -11.322 -12.879 16.586 1.00 91.69 522 GLY A C 1
ATOM 4064 O O . GLY A 1 522 ? -10.256 -13.491 16.492 1.00 91.69 522 GLY A O 1
ATOM 4065 N N . MET A 1 523 ? -11.876 -12.283 15.524 1.00 91.12 523 MET A N 1
ATOM 4066 C CA . MET A 1 523 ? -11.229 -12.288 14.208 1.00 91.12 523 MET A CA 1
ATOM 4067 C C . MET A 1 523 ? -9.979 -11.399 14.172 1.00 91.12 523 MET A C 1
ATOM 4069 O O . MET A 1 523 ? -8.949 -11.837 13.662 1.00 91.12 523 MET A O 1
ATOM 4073 N N . MET A 1 524 ? -10.022 -10.199 14.761 1.00 91.44 524 MET A N 1
ATOM 4074 C CA . MET A 1 524 ? -8.849 -9.321 14.864 1.00 91.44 524 MET A CA 1
ATOM 4075 C C . MET A 1 524 ? -7.722 -9.964 15.682 1.00 91.44 524 MET A C 1
ATOM 4077 O O . MET A 1 524 ? -6.564 -9.888 15.276 1.00 91.44 524 MET A O 1
ATOM 4081 N N . GLU A 1 525 ? -8.044 -10.652 16.782 1.00 91.88 525 GLU A N 1
ATOM 4082 C CA . GLU A 1 525 ? -7.061 -11.387 17.590 1.00 91.88 525 GLU A CA 1
ATOM 4083 C C . GLU A 1 525 ? -6.372 -12.492 16.782 1.00 91.88 525 GLU A C 1
ATOM 4085 O O . GLU A 1 525 ? -5.169 -12.696 16.924 1.00 91.88 525 GLU A O 1
ATOM 4090 N N . ARG A 1 526 ? -7.098 -13.169 15.892 1.00 90.00 526 ARG A N 1
ATOM 4091 C CA . ARG A 1 526 ? -6.533 -14.206 15.023 1.00 90.00 526 ARG A CA 1
ATOM 4092 C C . ARG A 1 526 ? -5.677 -13.647 13.884 1.00 90.00 526 ARG A C 1
ATOM 4094 O O . ARG A 1 526 ? -4.631 -14.219 13.593 1.00 90.00 526 ARG A O 1
ATOM 4101 N N . VAL A 1 527 ? -6.112 -12.557 13.251 1.00 89.19 527 VAL A N 1
ATOM 4102 C CA . VAL A 1 527 ? -5.439 -11.954 12.083 1.00 89.19 527 VAL A CA 1
ATOM 4103 C C . VAL A 1 527 ? -4.221 -11.130 12.502 1.00 89.19 527 VAL A C 1
ATOM 4105 O O . VAL A 1 527 ? -3.137 -11.278 11.941 1.00 89.19 527 VAL A O 1
ATOM 4108 N N . PHE A 1 528 ? -4.380 -10.270 13.509 1.00 88.25 528 PHE A N 1
ATOM 4109 C CA . PHE A 1 528 ? -3.350 -9.321 13.934 1.00 88.25 528 PHE A CA 1
ATOM 4110 C C . PHE A 1 528 ? -2.683 -9.685 15.262 1.00 88.25 528 PHE A C 1
ATOM 4112 O O . PHE A 1 528 ? -1.651 -9.111 15.595 1.00 88.25 528 PHE A O 1
ATOM 4119 N N . GLY A 1 529 ? -3.256 -10.604 16.038 1.00 89.00 529 GLY A N 1
ATOM 4120 C CA . GLY A 1 529 ? -2.808 -10.905 17.394 1.00 89.00 529 GLY A CA 1
ATOM 4121 C C . GLY A 1 529 ? -3.581 -10.137 18.471 1.00 89.00 529 GLY A C 1
ATOM 4122 O O . GLY A 1 529 ? -4.175 -9.078 18.241 1.00 89.00 529 GLY A O 1
ATOM 4123 N N . ARG A 1 530 ? -3.544 -10.673 19.695 1.00 89.31 530 ARG A N 1
ATOM 4124 C CA . ARG A 1 530 ? -4.234 -10.122 20.877 1.00 89.31 530 ARG A CA 1
ATOM 4125 C C . ARG A 1 530 ? -3.756 -8.724 21.270 1.00 89.31 530 ARG A C 1
ATOM 4127 O O . ARG A 1 530 ? -4.516 -7.925 21.805 1.00 89.31 530 ARG A O 1
ATOM 4134 N N . GLU A 1 531 ? -2.479 -8.452 21.032 1.00 88.75 531 GLU A N 1
ATOM 4135 C CA . GLU A 1 531 ? -1.797 -7.221 21.439 1.00 88.75 531 GLU A CA 1
ATOM 4136 C C . GLU A 1 531 ? -1.897 -6.101 20.397 1.00 88.75 531 GLU A C 1
ATOM 4138 O O . GLU A 1 531 ? -1.518 -4.963 20.676 1.00 88.75 531 GLU A O 1
ATOM 4143 N N . ASN A 1 532 ? -2.442 -6.389 19.213 1.00 89.94 532 ASN A N 1
ATOM 4144 C CA . ASN A 1 532 ? -2.600 -5.390 18.171 1.00 89.94 532 ASN A CA 1
ATOM 4145 C C . ASN A 1 532 ? -3.569 -4.267 18.610 1.00 89.94 532 ASN A C 1
ATOM 4147 O O . ASN A 1 532 ? -4.654 -4.555 19.124 1.00 89.94 532 ASN A O 1
ATOM 4151 N N . PRO A 1 533 ? -3.257 -2.980 18.363 1.00 87.31 533 PRO A N 1
ATOM 4152 C CA . PRO A 1 533 ? -4.124 -1.867 18.762 1.00 87.31 533 PRO A CA 1
ATOM 4153 C C . PRO A 1 533 ? -5.544 -1.903 18.192 1.00 87.31 533 PRO A C 1
ATOM 4155 O O . PRO A 1 533 ? -6.458 -1.387 18.834 1.00 87.31 533 PRO A O 1
ATOM 4158 N N . GLY A 1 534 ? -5.747 -2.499 17.016 1.00 86.25 534 GLY A N 1
ATOM 4159 C CA . GLY A 1 534 ? -7.066 -2.761 16.441 1.00 86.25 534 GLY A CA 1
ATOM 4160 C C . GLY A 1 534 ? -7.872 -3.722 17.312 1.00 86.25 534 GLY A C 1
ATOM 4161 O O . GLY A 1 534 ? -8.969 -3.370 17.741 1.00 86.25 534 GLY A O 1
ATOM 4162 N N . THR A 1 535 ? -7.282 -4.861 17.691 1.00 91.31 535 THR A N 1
ATOM 4163 C CA . THR A 1 535 ? -7.877 -5.825 18.635 1.00 91.31 535 THR A CA 1
ATOM 4164 C C . THR A 1 535 ? -8.196 -5.169 19.980 1.00 91.31 535 THR A C 1
ATOM 4166 O O . THR A 1 535 ? -9.292 -5.331 20.512 1.00 91.31 535 THR A O 1
ATOM 4169 N N . LEU A 1 536 ? -7.282 -4.347 20.507 1.00 92.75 536 LEU A N 1
ATOM 4170 C CA . LEU A 1 536 ? -7.501 -3.601 21.754 1.00 92.75 536 LEU A CA 1
ATOM 4171 C C . LEU A 1 536 ? -8.586 -2.522 21.614 1.00 92.75 536 LEU A C 1
ATOM 4173 O O . LEU A 1 536 ? -9.236 -2.155 22.589 1.00 92.75 536 LEU A O 1
ATOM 4177 N N . THR A 1 537 ? -8.793 -1.974 20.418 1.00 89.44 537 THR A N 1
ATOM 4178 C CA . THR A 1 537 ? -9.903 -1.049 20.146 1.00 89.44 537 THR A CA 1
ATOM 4179 C C . THR A 1 537 ? -11.231 -1.799 20.117 1.00 89.44 537 THR A C 1
ATOM 4181 O O . THR A 1 537 ? -12.170 -1.362 20.776 1.00 89.44 537 THR A O 1
ATOM 4184 N N . ALA A 1 538 ? -11.297 -2.963 19.465 1.00 89.69 538 ALA A N 1
ATOM 4185 C CA . ALA A 1 538 ? -12.481 -3.821 19.501 1.00 89.69 538 ALA A CA 1
ATOM 4186 C C . ALA A 1 538 ? -12.826 -4.260 20.937 1.00 89.69 538 ALA A C 1
ATOM 4188 O O . ALA A 1 538 ? -13.978 -4.155 21.346 1.00 89.69 538 ALA A O 1
ATOM 4189 N N . MET A 1 539 ? -11.821 -4.644 21.732 1.00 93.94 539 MET A N 1
ATOM 4190 C CA . MET A 1 539 ? -11.981 -4.998 23.148 1.00 93.94 539 MET A CA 1
ATOM 4191 C C . MET A 1 539 ? -12.572 -3.845 23.973 1.00 93.94 539 MET A C 1
ATOM 4193 O O . MET A 1 539 ? -13.507 -4.042 24.745 1.00 93.94 539 MET A O 1
ATOM 4197 N N . ASN A 1 540 ? -12.063 -2.625 23.782 1.00 91.94 540 ASN A N 1
ATOM 4198 C CA . ASN A 1 540 ? -12.597 -1.422 24.422 1.00 91.94 540 ASN A CA 1
ATOM 4199 C C . ASN A 1 540 ? -14.062 -1.159 24.031 1.00 91.94 540 ASN A C 1
ATOM 4201 O O . ASN A 1 540 ? -14.870 -0.795 24.881 1.00 91.94 540 ASN A O 1
ATOM 4205 N N . ASN A 1 541 ? -14.405 -1.333 22.753 1.00 89.25 541 ASN A N 1
ATOM 4206 C CA . ASN A 1 541 ? -15.766 -1.110 22.259 1.00 89.25 541 ASN A CA 1
ATOM 4207 C C . ASN A 1 541 ? -16.743 -2.149 22.819 1.00 89.25 541 ASN A C 1
ATOM 4209 O O . ASN A 1 541 ? -17.833 -1.791 23.255 1.00 89.25 541 ASN A O 1
ATOM 4213 N N . LEU A 1 542 ? -16.324 -3.416 22.884 1.00 92.50 542 LEU A N 1
ATOM 4214 C CA . LEU A 1 542 ? -17.093 -4.482 23.520 1.00 92.50 542 LEU A CA 1
ATOM 4215 C C . LEU A 1 542 ? -17.311 -4.199 25.014 1.00 92.50 542 LEU A C 1
ATOM 4217 O O . LEU A 1 542 ? -18.424 -4.353 25.508 1.00 92.50 542 LEU A O 1
ATOM 4221 N N . ALA A 1 543 ? -16.293 -3.705 25.726 1.00 92.69 543 ALA A N 1
ATOM 4222 C CA . ALA A 1 543 ? -16.437 -3.321 27.131 1.00 92.69 543 ALA A CA 1
ATOM 4223 C C . ALA A 1 543 ? -17.494 -2.218 27.320 1.00 92.69 543 ALA A C 1
ATOM 4225 O O . ALA A 1 543 ? -18.280 -2.263 28.264 1.00 92.69 543 ALA A O 1
ATOM 4226 N N . TYR A 1 544 ? -17.561 -1.259 26.395 1.00 89.50 544 TYR A N 1
ATOM 4227 C CA . TYR A 1 544 ? -18.591 -0.222 26.410 1.00 89.50 544 TYR A CA 1
ATOM 4228 C C . TYR A 1 544 ? -19.996 -0.782 26.126 1.00 89.50 544 TYR A C 1
ATOM 4230 O O . TYR A 1 544 ? -20.965 -0.357 26.759 1.00 89.50 544 TYR A O 1
ATOM 4238 N N . ALA A 1 545 ? -20.119 -1.757 25.219 1.00 89.50 545 ALA A N 1
ATOM 4239 C CA . ALA A 1 545 ? -21.384 -2.451 24.968 1.00 89.50 545 ALA A CA 1
ATOM 4240 C C . ALA A 1 545 ? -21.894 -3.174 26.217 1.00 89.50 545 ALA A C 1
ATOM 4242 O O . ALA A 1 545 ? -23.048 -2.992 26.595 1.00 89.50 545 ALA A O 1
ATOM 4243 N N . LEU A 1 546 ? -21.012 -3.896 26.913 1.00 91.69 546 LEU A N 1
ATOM 4244 C CA . LEU A 1 546 ? -21.333 -4.556 28.181 1.00 91.69 546 LEU A CA 1
ATOM 4245 C C . LEU A 1 546 ? -21.755 -3.543 29.255 1.00 91.69 546 LEU A C 1
ATOM 4247 O O . LEU A 1 546 ? -22.766 -3.737 29.929 1.00 91.69 546 LEU A O 1
ATOM 4251 N N . LYS A 1 547 ? -21.032 -2.421 29.370 1.00 91.25 547 LYS A N 1
ATOM 4252 C CA . LYS A 1 547 ? -21.368 -1.335 30.303 1.00 91.25 547 LYS A CA 1
ATOM 4253 C C . LYS A 1 547 ? -22.751 -0.742 30.019 1.00 91.25 547 LYS A C 1
ATOM 4255 O O . LYS A 1 547 ? -23.486 -0.454 30.956 1.00 91.25 547 LYS A O 1
ATOM 4260 N N . SER A 1 548 ? -23.117 -0.591 28.747 1.00 88.56 548 SER A N 1
ATOM 4261 C CA . SER A 1 548 ? -24.419 -0.043 28.330 1.00 88.56 548 SER A CA 1
ATOM 4262 C C . SER A 1 548 ? -25.593 -0.994 28.599 1.00 88.56 548 SER A C 1
ATOM 4264 O O . SER A 1 548 ? -26.740 -0.561 28.602 1.00 88.56 548 SER A O 1
ATOM 4266 N N . GLN A 1 549 ? -25.308 -2.275 28.850 1.00 89.44 549 GLN A N 1
ATOM 4267 C CA . GLN A 1 549 ? -26.276 -3.292 29.274 1.00 89.44 549 GLN A CA 1
ATOM 4268 C C . GLN A 1 549 ? -26.283 -3.511 30.799 1.00 89.44 549 GLN A C 1
ATOM 4270 O O . GLN A 1 549 ? -26.750 -4.546 31.268 1.00 89.44 549 GLN A O 1
ATOM 4275 N N . ASP A 1 550 ? -25.699 -2.595 31.578 1.00 90.25 550 ASP A N 1
ATOM 4276 C CA . ASP A 1 550 ? -25.542 -2.702 33.037 1.00 90.25 550 ASP A CA 1
ATOM 4277 C C . ASP A 1 550 ? -24.717 -3.921 33.515 1.00 90.25 550 ASP A C 1
ATOM 4279 O O . ASP A 1 550 ? -24.672 -4.235 34.708 1.00 90.25 550 ASP A O 1
ATOM 4283 N N . ARG A 1 551 ? -23.972 -4.582 32.616 1.00 92.81 551 ARG A N 1
ATOM 4284 C CA . ARG A 1 551 ? -23.057 -5.698 32.930 1.00 92.81 551 ARG A CA 1
ATOM 4285 C C . ARG A 1 551 ? -21.705 -5.168 33.416 1.00 92.81 551 ARG A C 1
ATOM 4287 O O . ARG A 1 551 ? -20.658 -5.387 32.805 1.00 92.81 551 ARG A O 1
ATOM 4294 N N . ASN A 1 552 ? -21.741 -4.428 34.526 1.00 93.50 552 ASN A N 1
ATOM 4295 C CA . ASN A 1 552 ? -20.612 -3.645 35.044 1.00 93.50 552 ASN A CA 1
ATOM 4296 C C . ASN A 1 552 ? -19.362 -4.487 35.345 1.00 93.50 552 ASN A C 1
ATOM 4298 O O . ASN A 1 552 ? -18.260 -4.084 34.978 1.00 93.50 552 ASN A O 1
ATOM 4302 N N . GLU A 1 553 ? -19.511 -5.654 35.977 1.00 94.75 553 GLU A N 1
ATOM 4303 C CA . GLU A 1 553 ? -18.371 -6.510 36.343 1.00 94.75 553 GLU A CA 1
ATOM 4304 C C . GLU A 1 553 ? -17.592 -6.987 35.107 1.00 94.75 553 GLU A C 1
ATOM 4306 O O . GLU A 1 553 ? -16.362 -6.901 35.060 1.00 94.75 553 GLU A O 1
ATOM 4311 N N . GLU A 1 554 ? -18.309 -7.429 34.071 1.00 94.75 554 GLU A N 1
ATOM 4312 C CA . GLU A 1 554 ? -17.715 -7.899 32.817 1.00 94.75 554 GLU A CA 1
ATOM 4313 C C . GLU A 1 554 ? -17.063 -6.749 32.041 1.00 94.75 554 GLU A C 1
ATOM 4315 O O . GLU A 1 554 ? -15.939 -6.886 31.553 1.00 94.75 554 GLU A O 1
ATOM 4320 N N . ALA A 1 555 ? -17.723 -5.587 31.989 1.00 94.81 555 ALA A N 1
ATOM 4321 C CA . ALA A 1 555 ? -17.177 -4.385 31.368 1.00 94.81 555 ALA A CA 1
ATOM 4322 C C . ALA A 1 555 ? -15.872 -3.925 32.040 1.00 94.81 555 ALA A C 1
ATOM 4324 O O . ALA A 1 555 ? -14.894 -3.627 31.349 1.00 94.81 555 ALA A O 1
ATOM 4325 N N . ILE A 1 556 ? -15.837 -3.902 33.380 1.00 96.75 556 ILE A N 1
ATOM 4326 C CA . ILE A 1 556 ? -14.653 -3.528 34.168 1.00 96.75 556 ILE A CA 1
ATOM 4327 C C . ILE A 1 556 ? -13.515 -4.526 33.941 1.00 96.75 556 ILE A C 1
ATOM 4329 O O . ILE A 1 556 ? -12.382 -4.112 33.700 1.00 96.75 556 ILE A O 1
ATOM 4333 N N . SER A 1 557 ? -13.805 -5.828 33.963 1.00 96.81 557 SER A N 1
ATOM 4334 C CA . SER A 1 557 ? -12.799 -6.865 33.709 1.00 96.81 557 SER A CA 1
ATOM 4335 C C . SER A 1 557 ? -12.176 -6.732 32.313 1.00 96.81 557 SER A C 1
ATOM 4337 O O . SER A 1 557 ? -10.951 -6.815 32.141 1.00 96.81 557 SER A O 1
ATOM 4339 N N . LEU A 1 558 ? -13.008 -6.461 31.304 1.00 96.00 558 LEU A N 1
ATOM 4340 C CA . LEU A 1 558 ? -12.557 -6.341 29.924 1.00 96.00 558 LEU A CA 1
ATOM 4341 C C . LEU A 1 558 ? -11.760 -5.051 29.681 1.00 96.00 558 LEU A C 1
ATOM 4343 O O . LEU A 1 558 ? -10.700 -5.101 29.051 1.00 96.00 558 LEU A O 1
ATOM 4347 N N . ILE A 1 559 ? -12.206 -3.902 30.209 1.00 96.62 559 ILE A N 1
ATOM 4348 C CA . ILE A 1 559 ? -11.461 -2.639 30.071 1.00 96.62 559 ILE A CA 1
ATOM 4349 C C . ILE A 1 559 ? -10.161 -2.646 30.884 1.00 96.62 559 ILE A C 1
ATOM 4351 O O . ILE A 1 559 ? -9.173 -2.062 30.442 1.00 96.62 559 ILE A O 1
ATOM 4355 N N . GLU A 1 560 ? -10.113 -3.351 32.019 1.00 97.50 560 GLU A N 1
ATOM 4356 C CA . GLU A 1 560 ? -8.879 -3.577 32.777 1.00 97.50 560 GLU A CA 1
ATOM 4357 C C . GLU A 1 560 ? -7.864 -4.377 31.961 1.00 97.50 560 GLU A C 1
ATOM 4359 O O . GLU A 1 560 ? -6.713 -3.957 31.822 1.00 97.50 560 GLU A O 1
ATOM 4364 N N . THR A 1 561 ? -8.306 -5.477 31.346 1.00 97.00 561 THR A N 1
ATOM 4365 C CA . THR A 1 561 ? -7.468 -6.268 30.435 1.00 97.00 561 THR A CA 1
ATOM 4366 C C . THR A 1 561 ? -6.969 -5.403 29.274 1.00 97.00 561 THR A C 1
ATOM 4368 O O . THR A 1 561 ? -5.775 -5.390 28.969 1.00 97.00 561 THR A O 1
ATOM 4371 N N . CYS A 1 562 ? -7.856 -4.618 28.654 1.00 96.50 562 CYS A N 1
ATOM 4372 C CA . CYS A 1 562 ? -7.495 -3.700 27.577 1.00 96.50 562 CYS A CA 1
ATOM 4373 C C . CYS A 1 562 ? -6.453 -2.664 28.026 1.00 96.50 562 CYS A C 1
ATOM 4375 O O . CYS A 1 562 ? -5.499 -2.399 27.292 1.00 96.50 562 CYS A O 1
ATOM 4377 N N . PHE A 1 563 ? -6.622 -2.069 29.210 1.00 97.00 563 PHE A N 1
ATOM 4378 C CA . PHE A 1 563 ? -5.691 -1.091 29.768 1.00 97.00 563 PHE A CA 1
ATOM 4379 C C . PHE A 1 563 ? -4.300 -1.701 29.976 1.00 97.00 563 PHE A C 1
ATOM 4381 O O . PHE A 1 563 ? -3.324 -1.143 29.479 1.00 97.00 563 PHE A O 1
ATOM 4388 N N . GLN A 1 564 ? -4.212 -2.864 30.628 1.00 96.50 564 GLN A N 1
ATOM 4389 C CA . GLN A 1 564 ? -2.939 -3.546 30.888 1.00 96.50 564 GLN A CA 1
ATOM 4390 C C . GLN A 1 564 ? -2.195 -3.881 29.586 1.00 96.50 564 GLN A C 1
ATOM 4392 O O . GLN A 1 564 ? -0.984 -3.673 29.469 1.00 96.50 564 GLN A O 1
ATOM 4397 N N . LEU A 1 565 ? -2.921 -4.356 28.568 1.00 95.00 565 LEU A N 1
ATOM 4398 C CA . LEU A 1 565 ? -2.344 -4.644 27.255 1.00 95.00 565 LEU A CA 1
ATOM 4399 C C . LEU A 1 565 ? -1.866 -3.365 26.552 1.00 95.00 565 LEU A C 1
ATOM 4401 O O . LEU A 1 565 ? -0.742 -3.334 26.048 1.00 95.00 565 LEU A O 1
ATOM 4405 N N . ARG A 1 566 ? -2.671 -2.294 26.554 1.00 94.94 566 ARG A N 1
ATOM 4406 C CA . ARG A 1 566 ? -2.285 -0.996 25.973 1.00 94.94 566 ARG A CA 1
ATOM 4407 C C . ARG A 1 566 ? -1.070 -0.396 26.678 1.00 94.94 566 ARG A C 1
ATOM 4409 O O . ARG A 1 566 ? -0.169 0.091 26.002 1.00 94.94 566 ARG A O 1
ATOM 4416 N N . GLU A 1 567 ? -0.999 -0.477 28.003 1.00 94.31 567 GLU A N 1
ATOM 4417 C CA . GLU A 1 567 ? 0.150 0.003 28.774 1.00 94.31 567 GLU A CA 1
ATOM 4418 C C . GLU A 1 567 ? 1.436 -0.735 28.391 1.00 94.31 567 GLU A C 1
ATOM 4420 O O . GLU A 1 567 ? 2.469 -0.102 28.170 1.00 94.31 567 GLU A O 1
ATOM 4425 N N . ARG A 1 568 ? 1.374 -2.058 28.220 1.00 91.38 568 ARG A N 1
ATOM 4426 C CA . ARG A 1 568 ? 2.530 -2.859 27.804 1.00 91.38 568 ARG A CA 1
ATOM 4427 C C . ARG A 1 568 ? 2.986 -2.557 26.370 1.00 91.38 568 ARG A C 1
ATOM 4429 O O . ARG A 1 568 ? 4.190 -2.417 26.131 1.00 91.38 568 ARG A O 1
ATOM 4436 N N . VAL A 1 569 ? 2.041 -2.484 25.429 1.00 90.62 569 VAL A N 1
ATOM 4437 C CA . VAL A 1 569 ? 2.307 -2.376 23.981 1.00 90.62 569 VAL A CA 1
ATOM 4438 C C . VAL A 1 569 ? 2.619 -0.938 23.567 1.00 90.62 569 VAL A C 1
ATOM 4440 O O . VAL A 1 569 ? 3.623 -0.685 22.903 1.00 90.62 569 VAL A O 1
ATOM 4443 N N . LEU A 1 570 ? 1.769 0.006 23.972 1.00 90.62 570 LEU A N 1
ATOM 4444 C CA . LEU A 1 570 ? 1.813 1.411 23.557 1.00 90.62 570 LEU A CA 1
ATOM 4445 C C . LEU A 1 570 ? 2.516 2.309 24.581 1.00 90.62 570 LEU A C 1
ATOM 4447 O O . LEU A 1 570 ? 2.964 3.402 24.243 1.00 90.62 570 LEU A O 1
ATOM 4451 N N . GLY A 1 571 ? 2.627 1.860 25.832 1.00 90.38 571 GLY A N 1
ATOM 4452 C CA . GLY A 1 571 ? 3.167 2.647 26.935 1.00 90.38 571 GLY A CA 1
ATOM 4453 C C . GLY A 1 571 ? 2.097 3.433 27.707 1.00 90.38 571 GLY A C 1
ATOM 4454 O O . GLY A 1 571 ? 0.973 3.623 27.227 1.00 90.38 571 GLY A O 1
ATOM 4455 N N . PRO A 1 572 ? 2.442 3.931 28.909 1.00 90.75 572 PRO A N 1
ATOM 4456 C CA . PRO A 1 572 ? 1.497 4.595 29.814 1.00 90.75 572 PRO A CA 1
ATOM 4457 C C . PRO A 1 572 ? 1.014 5.960 29.297 1.00 90.75 572 PRO A C 1
ATOM 4459 O O . PRO A 1 572 ? -0.123 6.359 29.540 1.00 90.75 572 PRO A O 1
ATOM 4462 N N . HIS A 1 573 ? 1.857 6.672 28.543 1.00 89.06 573 HIS A N 1
ATOM 4463 C CA . HIS A 1 573 ? 1.552 8.013 28.029 1.00 89.06 573 HIS A CA 1
ATOM 4464 C C . HIS A 1 573 ? 0.782 8.012 26.705 1.00 89.06 573 HIS A C 1
ATOM 4466 O O . HIS A 1 573 ? 0.405 9.078 26.219 1.00 89.06 573 HIS A O 1
ATOM 4472 N N . HIS A 1 574 ? 0.523 6.842 26.114 1.00 91.19 574 HIS A N 1
ATOM 4473 C CA . HIS A 1 574 ? -0.236 6.776 24.875 1.00 91.19 574 HIS A CA 1
ATOM 4474 C C . HIS A 1 574 ? -1.690 7.241 25.107 1.00 91.19 574 HIS A C 1
ATOM 4476 O O . HIS A 1 574 ? -2.317 6.799 26.081 1.00 91.19 574 HIS A O 1
ATOM 4482 N N . PRO A 1 575 ? -2.283 8.061 24.212 1.00 90.06 575 PRO A N 1
ATOM 4483 C CA . PRO A 1 575 ? -3.644 8.577 24.383 1.00 90.06 575 PRO A CA 1
ATOM 4484 C C . PRO A 1 575 ? -4.692 7.489 24.654 1.00 90.06 575 PRO A C 1
ATOM 4486 O O . PRO A 1 575 ? -5.504 7.626 25.567 1.00 90.06 575 PRO A O 1
ATOM 4489 N N . TYR A 1 576 ? -4.637 6.372 23.920 1.00 91.38 576 TYR A N 1
ATOM 4490 C CA . TYR A 1 576 ? -5.552 5.242 24.130 1.00 91.38 576 TYR A CA 1
ATOM 4491 C C . TYR A 1 576 ? -5.345 4.507 25.460 1.00 91.38 576 TYR A C 1
ATOM 4493 O O . TYR A 1 576 ? -6.330 4.041 26.030 1.00 91.38 576 TYR A O 1
ATOM 4501 N N . THR A 1 577 ? -4.113 4.419 25.977 1.00 93.88 577 THR A N 1
ATOM 4502 C CA . THR A 1 577 ? -3.838 3.839 27.304 1.00 93.88 577 THR A CA 1
ATOM 4503 C C . THR A 1 577 ? -4.440 4.721 28.392 1.00 93.88 577 THR A C 1
ATOM 4505 O O . THR A 1 577 ? -5.193 4.249 29.245 1.00 93.88 577 THR A O 1
ATOM 4508 N N . SER A 1 578 ? -4.182 6.029 28.298 1.00 94.62 578 SER A N 1
ATOM 4509 C CA . SER A 1 578 ? -4.740 7.034 29.204 1.00 94.62 578 SER A CA 1
ATOM 4510 C C . SER A 1 578 ? -6.271 7.037 29.184 1.00 94.62 578 SER A C 1
ATOM 4512 O O . SER A 1 578 ? -6.902 7.168 30.229 1.00 94.62 578 SER A O 1
ATOM 4514 N N . GLN A 1 579 ? -6.885 6.870 28.010 1.00 93.75 579 GLN A N 1
ATOM 4515 C CA . GLN A 1 579 ? -8.339 6.795 27.878 1.00 93.75 579 GLN A CA 1
ATOM 4516 C C . GLN A 1 579 ? -8.919 5.536 28.536 1.00 93.75 579 GLN A C 1
ATOM 4518 O O . GLN A 1 579 ? -9.860 5.657 29.316 1.00 93.75 579 GLN A O 1
ATOM 4523 N N . SER A 1 580 ? -8.345 4.351 28.288 1.00 94.31 580 SER A N 1
ATOM 4524 C CA . SER A 1 580 ? -8.807 3.118 28.947 1.00 94.31 580 SER A CA 1
ATOM 4525 C C . SER A 1 580 ? -8.666 3.181 30.468 1.00 94.31 580 SER A C 1
ATOM 4527 O O . SER A 1 580 ? -9.555 2.716 31.171 1.00 94.31 580 SER A O 1
ATOM 4529 N N . LEU A 1 581 ? -7.604 3.814 30.983 1.00 96.19 581 LEU A N 1
ATOM 4530 C CA . LEU A 1 581 ? -7.428 4.008 32.424 1.00 96.19 581 LEU A CA 1
ATOM 4531 C C . LEU A 1 581 ? -8.507 4.922 33.018 1.00 96.19 581 LEU A C 1
ATOM 4533 O O . LEU A 1 581 ? -9.038 4.637 34.087 1.00 96.19 581 LEU A O 1
ATOM 4537 N N . LYS A 1 582 ? -8.856 6.011 32.318 1.00 95.50 582 LYS A N 1
ATOM 4538 C CA . LYS A 1 582 ? -9.945 6.905 32.738 1.00 95.50 582 LYS A CA 1
ATOM 4539 C C . LYS A 1 582 ? -11.274 6.159 32.830 1.00 95.50 582 LYS A C 1
ATOM 4541 O O . LYS A 1 582 ? -11.944 6.283 33.848 1.00 95.50 582 LYS A O 1
ATOM 4546 N N . PHE A 1 583 ? -11.620 5.369 31.811 1.00 94.25 583 PHE A N 1
ATOM 4547 C CA . PHE A 1 583 ? -12.841 4.557 31.827 1.00 94.25 583 PHE A CA 1
ATOM 4548 C C . PHE A 1 583 ? -12.825 3.518 32.946 1.00 94.25 583 PHE A C 1
ATOM 4550 O O . PHE A 1 583 ? -13.803 3.407 33.675 1.00 94.25 583 PHE A O 1
ATOM 4557 N N . LEU A 1 584 ? -11.705 2.817 33.139 1.00 95.88 584 LEU A N 1
ATOM 4558 C CA . LEU A 1 584 ? -11.558 1.840 34.216 1.00 95.88 584 LEU A CA 1
ATOM 4559 C C . LEU A 1 584 ? -11.793 2.466 35.598 1.00 95.88 584 LEU A C 1
ATOM 4561 O O . LEU A 1 584 ? -12.537 1.909 36.402 1.00 95.88 584 LEU A O 1
ATOM 4565 N N . ASN A 1 585 ? -11.173 3.617 35.873 1.00 95.56 585 ASN A N 1
ATOM 4566 C CA . ASN A 1 585 ? -11.329 4.304 37.156 1.00 95.56 585 ASN A CA 1
ATOM 4567 C C . ASN A 1 585 ? -12.766 4.793 37.352 1.00 95.56 585 ASN A C 1
ATOM 4569 O O . ASN A 1 585 ? -13.365 4.512 38.385 1.00 95.56 585 ASN A O 1
ATOM 4573 N N . GLN A 1 586 ? -13.335 5.446 36.336 1.00 95.19 586 GLN A N 1
ATOM 4574 C CA . GLN A 1 586 ? -14.706 5.944 36.381 1.00 95.19 586 GLN A CA 1
ATOM 4575 C C . GLN A 1 586 ? -15.712 4.810 36.636 1.00 95.19 586 GLN A C 1
ATOM 4577 O O . GLN A 1 586 ? -16.555 4.917 37.519 1.00 95.19 586 GLN A O 1
ATOM 4582 N N . TRP A 1 587 ? -15.623 3.700 35.900 1.00 95.25 587 TRP A N 1
ATOM 4583 C CA . TRP A 1 587 ? -16.589 2.606 36.038 1.00 95.25 587 TRP A CA 1
ATOM 4584 C C . TRP A 1 587 ? -16.452 1.862 37.366 1.00 95.25 587 TRP A C 1
ATOM 4586 O O . TRP A 1 587 ? -17.455 1.388 37.897 1.00 95.25 587 TRP A O 1
ATOM 4596 N N . ARG A 1 588 ? -15.239 1.786 37.929 1.00 94.19 588 ARG A N 1
ATOM 4597 C CA . ARG A 1 588 ? -15.022 1.260 39.283 1.00 94.19 588 ARG A CA 1
ATOM 4598 C C . ARG A 1 588 ? -15.669 2.142 40.342 1.00 94.19 588 ARG A C 1
ATOM 4600 O O . ARG A 1 588 ? -16.289 1.602 41.246 1.00 94.19 588 ARG A O 1
ATOM 4607 N N . GLU A 1 589 ? -15.554 3.462 40.217 1.00 92.12 589 GLU A N 1
ATOM 4608 C CA . GLU A 1 589 ? -16.202 4.412 41.131 1.00 92.12 589 GLU A CA 1
ATOM 4609 C C . GLU A 1 589 ? -17.733 4.334 41.053 1.00 92.12 589 GLU A C 1
ATOM 4611 O O . GLU A 1 589 ? -18.390 4.372 42.083 1.00 92.12 589 GLU A O 1
ATOM 4616 N N . GLU A 1 590 ? -18.299 4.166 39.855 1.00 90.00 590 GLU A N 1
ATOM 4617 C CA . GLU A 1 590 ? -19.749 4.009 39.643 1.00 90.00 590 GLU A CA 1
ATOM 4618 C C . GLU A 1 590 ? -20.318 2.668 40.143 1.00 90.00 590 GLU A C 1
ATOM 4620 O O . GLU A 1 590 ? -21.535 2.526 40.247 1.00 90.00 590 GLU A O 1
ATOM 4625 N N . SER A 1 591 ? -19.461 1.672 40.392 1.00 79.44 591 SER A N 1
ATOM 4626 C CA . SER A 1 591 ? -19.863 0.320 40.818 1.00 79.44 591 SER A CA 1
ATOM 4627 C C . SER A 1 591 ? -19.749 0.099 42.335 1.00 79.44 591 SER A C 1
ATOM 4629 O O . SER A 1 591 ? -20.009 -1.011 42.802 1.00 79.44 591 SER A O 1
ATOM 4631 N N . ILE A 1 592 ? -19.338 1.131 43.084 1.00 64.69 592 ILE A N 1
ATOM 4632 C CA . ILE A 1 592 ? -19.326 1.201 44.557 1.00 64.69 592 ILE A CA 1
ATOM 4633 C C . ILE A 1 592 ? -20.610 1.888 45.015 1.00 64.69 592 ILE A C 1
ATOM 4635 O O . ILE A 1 592 ? -21.218 1.388 45.990 1.00 64.69 592 ILE A O 1
#

Sequence (592 aa):
MAAKKKGIVFRVTGLPASQPDDEVKEALKAAIDDNLAEGEEAKLTFNAAILPSCYDNEKKVALVEFFGGVPEFLSELTANPLDDWQVEMGDTDISFDQHFFGFTQLYAPKPDSTVTADIIAITGLDGHAYGSWRGKGNLGRMWLRDFLCKDMPCCRTMIYGYNSKLLTHKVDTIMDYGQGLLEELKKIRNIEDLRNRPLFFIAHSFGGGGQETWAACQVLLPHAQKVLSYDIEDTEVVLDRATIANDIVWYFFLTAEYAAAEKIVRIAVVDRGKVLREEHIDTLANVVQLGSMLAIQGTYKEAEATLRRALEEFIKVVGEEHLETLYCIRLLGLVLERQGKYEEAEAVQRRALKGMEKMAGKEHIETFSSASGLRLVLGRQGKYEEAEAMLRRAIEGYKKAIGGENLLTLSSIGNLGMVFEGQGKYKEAEAIHRQVLEGKKQSLGEEHLGTLGSMGQLGTALEKQGKDKEAEAMYRQALEGYKNVVGEEHPGALTCVANLALLLLGQGQWEEAEDMGIRAMGMMERVFGRENPGTLTAMNNLAYALKSQDRNEEAISLIETCFQLRERVLGPHHPYTSQSLKFLNQWREESI

Foldseek 3Di:
DPLFAQFQKKKKWWQFPVDDPVVSVVLVVVQVVVQADPPVVVQKDKDKDWAQDLQDNRIIMIIITIGRDDGPQCVVCVVVQVDWHWTDRPPIIMIIGRQQAAKDWQDDADPPAAQQAEEEEEEAAPDGQQQNQFDPDSVRDRCQRPPVCVVRRSHGYIYHGDNSYPPLQDQDDPVNVVVVNVVSQCSSQVDPVSVPRHYHYHYDPPDDPDLVCLVVCVVCVVVLVVLLPDDDDDLVSLQVNLVSLVVVLVSCVQLLVLVVSLVSLVSSLVSCCVRVNCLDPSSLLSLLSNLVSCVLLLVLVVSLVSLVVSLVSCCVRRRCLRPSNLVSLLSNLVSCVLLVVLVVSLVSLVSSLVSCCVSPNCQDLSNLSSLLSNLSSCLSVLVLVVNLVSLVVNLVSCCVPPRCLDLSSLVSLLSNLVSCVSVLVLVSSLVSLVVSLVSCCVVPNCLGLSNLLSLQSNLVSCVSVVVLVSSLVSLVSSLVSCCVSNRCLPPSNLSSLLVNLLSCVVVVVLVSSLVSLVVSLVSCCVSNNCLRVSSLSSLLSNLVSCVSVVVLVVSLVSLVVSLVSCCVSNNCPRPVNVVSVVVNVVSVVVVD

Radius of gyration: 29.53 Å; Cα contacts (8 Å, |Δi|>4): 925; chains: 1; bounding box: 67×54×98 Å